Protein AF-A0A8D2NYG6-F1 (afdb_monomer)

Secondary structure (DSSP, 8-state):
-B-HHHHHHHHHHHSHHHHHHHGGGS-GGGHHHHHHHHHHHT-HHHHHHHHHT--SSEEEHHHHHS--SSB----TT--BHHHHHHHHHHHHHHHHS---GGG----EEE-TT----SS--STT--B--HHHHHHHHHHHHHHHHHHHHTT-S-GGGGG--EEEEEEEEE-HHHHHHHHHHHHTGGG-SEEEEEEEEEE---SSS----HHHHHHHHHH---TT--EEEPPTTS-BGGG--HHHHHHHHHHHHHHHT-TT--EEE-TT-B-TT-HHHHHTT--SPPSEEE-TTS---HHHHHHHHHSGGGGG-SEEE-TTS-HHHH-HHHHHHHHHHHTTT--EEE-TTS---GGGHHHHHHHHTT-TT--EEE-TT----HHHHHHHHHHHTT-TT--EEE-PPPGGGSPTTPPSSPPHHHHT-S-HHHHHHHHHHHHHHHHHTT-TT-EEE--SSSS--SS------------------

Sequence (481 aa):
MKSLRFISAEAFVSNAEFARKSLGAVAHDLFPLLFKASYLLEQGEVIHDLVENWPLFDFNMGKLLGATLDYQEDLSHRTCSVCLESCLTGLRDYVLNQSPPYMKKLRVVDLTGIKDVEVQFCKCKKTMGRWARTQLLSKLCSELLVYLQQAQCNPGTFEISINVLIDLFVTERNYDLVVKALLKKCSCPLKICCVAFRSDNLIHNVHLEMEHLEMLFNNIHFPVLMSLTLPARTFNVRRFTATDEQMLAHIGEKMGEMTQLTELNMSFSILTGRIQKLLSPLKTPLKILDVSNCSLNHTDMAFLANSFHANHLEALDLSGHNLPELYPSTFFKLLSHCSSVLRSLTLEDCNIQDTHVNMLILGLSPCQKLQEFKFIGNPLSSQALKHLFTFLCELPMLKNVEFPVPRDCYPIGITYPIDDTSLCRYDHQKYERVAEELNLILLQANREDVKASTPLFGIMEAVAQPPYPCASFFCRGKCDN

pLDDT: mean 87.89, std 16.23, range [22.28, 98.5]

Organism: NCBI:txid1220523

Structure (mmCIF, N/CA/C/O backbone):
data_AF-A0A8D2NYG6-F1
#
_entry.id   AF-A0A8D2NYG6-F1
#
loop_
_atom_site.group_PDB
_atom_site.id
_atom_site.type_symbol
_atom_site.label_atom_id
_atom_site.label_alt_id
_atom_site.label_comp_id
_atom_site.label_asym_id
_atom_site.label_entity_id
_atom_site.label_seq_id
_atom_site.pdbx_PDB_ins_code
_atom_site.Cartn_x
_atom_site.Cartn_y
_atom_site.Cartn_z
_atom_site.occupancy
_atom_site.B_iso_or_equiv
_atom_site.auth_seq_id
_atom_site.auth_comp_id
_atom_site.auth_asym_id
_atom_site.auth_atom_id
_atom_site.pdbx_PDB_model_num
ATOM 1 N N . MET A 1 1 ? -29.938 -2.501 -2.616 1.00 80.62 1 MET A N 1
ATOM 2 C CA . MET A 1 1 ? -31.242 -2.395 -1.919 1.00 80.62 1 MET A CA 1
ATOM 3 C C . MET A 1 1 ? -30.992 -2.411 -0.420 1.00 80.62 1 MET A C 1
ATOM 5 O O . MET A 1 1 ? -30.075 -3.106 -0.001 1.00 80.62 1 MET A O 1
ATOM 9 N N . LYS A 1 2 ? -31.741 -1.621 0.356 1.00 92.12 2 LYS A N 1
ATOM 10 C CA . LYS A 1 2 ? -31.680 -1.613 1.827 1.00 92.12 2 LYS A CA 1
ATOM 11 C C . LYS A 1 2 ? -32.664 -2.645 2.373 1.00 92.12 2 LYS A C 1
ATOM 13 O O . LYS A 1 2 ? -33.786 -2.714 1.873 1.00 92.12 2 LYS A O 1
ATOM 18 N N . SER A 1 3 ? -32.265 -3.434 3.367 1.00 94.75 3 SER A N 1
ATOM 19 C CA . SER A 1 3 ? -33.210 -4.301 4.076 1.00 94.75 3 SER A CA 1
ATOM 20 C C . SER A 1 3 ? -34.153 -3.470 4.954 1.00 94.75 3 SER A C 1
ATOM 22 O O . SER A 1 3 ? -33.842 -2.335 5.323 1.00 94.75 3 SER A O 1
ATOM 24 N N . LEU A 1 4 ? -35.292 -4.050 5.348 1.00 94.25 4 LEU A N 1
ATOM 25 C CA . LEU A 1 4 ? -36.187 -3.412 6.318 1.00 94.25 4 LEU A CA 1
ATOM 26 C C . LEU A 1 4 ? -35.463 -3.135 7.645 1.00 94.25 4 LEU A C 1
ATOM 28 O O . LEU A 1 4 ? -35.641 -2.066 8.218 1.00 94.25 4 LEU A O 1
ATOM 32 N N . ARG A 1 5 ? -34.588 -4.054 8.085 1.00 94.62 5 ARG A N 1
ATOM 33 C CA . ARG A 1 5 ? -33.758 -3.872 9.287 1.00 94.62 5 ARG A CA 1
ATOM 34 C C . ARG A 1 5 ? -32.895 -2.616 9.172 1.00 94.62 5 ARG A C 1
ATOM 36 O O . ARG A 1 5 ? -32.862 -1.824 10.109 1.00 94.62 5 ARG A O 1
ATOM 43 N N . PHE A 1 6 ? -32.233 -2.409 8.030 1.00 95.88 6 PHE A N 1
ATOM 44 C CA . PHE A 1 6 ? -31.396 -1.227 7.817 1.00 95.88 6 PHE A CA 1
ATOM 45 C C . PHE A 1 6 ? -32.213 0.065 7.795 1.00 95.88 6 PHE A C 1
ATOM 47 O O . PHE A 1 6 ? -31.827 1.039 8.430 1.00 95.88 6 PHE A O 1
ATOM 54 N N . ILE A 1 7 ? -33.370 0.066 7.128 1.00 95.81 7 ILE A N 1
ATOM 55 C CA . ILE A 1 7 ? -34.260 1.236 7.083 1.00 95.81 7 ILE A CA 1
ATOM 56 C C . ILE A 1 7 ? -34.750 1.594 8.494 1.00 95.81 7 ILE A C 1
ATOM 58 O O . ILE A 1 7 ? -34.766 2.766 8.863 1.00 95.81 7 ILE A O 1
ATOM 62 N N . SER A 1 8 ? -35.104 0.596 9.310 1.00 95.31 8 SER A N 1
ATOM 63 C CA . SER A 1 8 ? -35.474 0.813 10.712 1.00 95.31 8 SER A CA 1
ATOM 64 C C . SER A 1 8 ? -34.312 1.358 11.543 1.00 95.31 8 SER A C 1
ATOM 66 O O . SER A 1 8 ? -34.525 2.258 12.351 1.00 95.31 8 SER A O 1
ATOM 68 N N . ALA A 1 9 ? -33.090 0.861 11.330 1.00 96.25 9 ALA A N 1
ATOM 69 C CA . ALA A 1 9 ? -31.889 1.383 11.980 1.00 96.25 9 ALA A CA 1
ATOM 70 C C . ALA A 1 9 ? -31.619 2.847 11.593 1.00 96.25 9 ALA A C 1
ATOM 72 O O . ALA A 1 9 ? -31.389 3.672 12.471 1.00 96.25 9 ALA A O 1
ATOM 73 N N . GLU A 1 10 ? -31.714 3.197 10.308 1.00 96.19 10 GLU A N 1
ATOM 74 C CA . GLU A 1 10 ? -31.583 4.582 9.836 1.00 96.19 10 GLU A CA 1
ATOM 75 C C . GLU A 1 10 ? -32.651 5.498 10.436 1.00 96.19 10 GLU A C 1
ATOM 77 O O . GLU A 1 10 ? -32.338 6.599 10.883 1.00 96.19 10 GLU A O 1
ATOM 82 N N . ALA A 1 11 ? -33.906 5.048 10.486 1.00 95.94 11 ALA A N 1
ATOM 83 C CA . ALA A 1 11 ? -34.980 5.810 11.113 1.00 95.94 11 ALA A CA 1
ATOM 84 C C . ALA A 1 11 ? -34.715 6.017 12.612 1.00 95.94 11 ALA A C 1
ATOM 86 O O . ALA A 1 11 ? -34.856 7.136 13.104 1.00 95.94 11 ALA A O 1
ATOM 87 N N . PHE A 1 12 ? -34.268 4.975 13.318 1.00 95.62 12 PHE A N 1
ATOM 88 C CA . PHE A 1 12 ? -33.914 5.048 14.735 1.00 95.62 12 PHE A CA 1
ATOM 89 C C . PHE A 1 12 ? -32.803 6.073 14.990 1.00 95.62 12 PHE A C 1
ATOM 91 O O . PHE A 1 12 ? -32.964 6.949 15.835 1.00 95.62 12 PHE A O 1
ATOM 98 N N . VAL A 1 13 ? -31.705 6.012 14.229 1.00 96.31 13 VAL A N 1
ATOM 99 C CA . VAL A 1 13 ? -30.541 6.890 14.439 1.00 96.31 13 VAL A CA 1
ATOM 100 C C . VAL A 1 13 ? -30.734 8.302 13.879 1.00 96.31 13 VAL A C 1
ATOM 102 O O . VAL A 1 13 ? -29.980 9.203 14.231 1.00 96.31 13 VAL A O 1
ATOM 105 N N . SER A 1 14 ? -31.750 8.534 13.038 1.00 94.50 14 SER A N 1
ATOM 106 C CA . SER A 1 14 ? -32.041 9.863 12.477 1.00 94.50 14 SER A CA 1
ATOM 107 C C . SER A 1 14 ? -32.398 10.911 13.539 1.00 94.50 14 SER A C 1
ATOM 109 O O . SER A 1 14 ? -32.170 12.101 13.323 1.00 94.50 14 SER A O 1
ATOM 111 N N . ASN A 1 15 ? -32.908 10.471 14.694 1.00 93.81 15 ASN A N 1
ATOM 112 C CA . ASN A 1 15 ? -33.138 11.300 15.871 1.00 93.81 15 ASN A CA 1
ATOM 113 C C . ASN A 1 15 ? -32.118 10.927 16.957 1.00 93.81 15 ASN A C 1
ATOM 115 O O . ASN A 1 15 ? -32.339 9.996 17.732 1.00 93.81 15 ASN A O 1
ATOM 119 N N . ALA A 1 16 ? -31.006 11.665 17.008 1.00 92.00 16 ALA A N 1
ATOM 120 C CA . ALA A 1 16 ? -29.908 11.395 17.932 1.00 92.00 16 ALA A CA 1
ATOM 121 C C . ALA A 1 16 ? -30.356 11.382 19.401 1.00 92.00 16 ALA A C 1
ATOM 123 O O . ALA A 1 16 ? -29.988 10.479 20.145 1.00 92.00 16 ALA A O 1
ATOM 124 N N . GLU A 1 17 ? -31.196 12.332 19.819 1.00 93.88 17 GLU A N 1
ATOM 125 C CA . GLU A 1 17 ? -31.658 12.422 21.207 1.00 93.88 17 GLU A CA 1
ATOM 126 C C . GLU A 1 17 ? -32.470 11.183 21.614 1.00 93.88 17 GLU A C 1
ATOM 128 O O . GLU A 1 17 ? -32.244 10.599 22.678 1.00 93.88 17 GLU A O 1
ATOM 133 N N . PHE A 1 18 ? -33.393 10.753 20.749 1.00 93.56 18 PHE A N 1
ATOM 134 C CA . PHE A 1 18 ? -34.190 9.550 20.975 1.00 93.56 18 PHE A CA 1
ATOM 135 C C . PHE A 1 18 ? -33.326 8.286 20.976 1.00 93.56 18 PHE A C 1
ATOM 137 O O . PHE A 1 18 ? -33.473 7.442 21.867 1.00 93.56 18 PHE A O 1
ATOM 144 N N . ALA A 1 19 ? -32.419 8.167 20.001 1.00 93.12 19 ALA A N 1
ATOM 145 C CA . ALA A 1 19 ? -31.532 7.022 19.870 1.00 93.12 19 ALA A CA 1
ATOM 146 C C . ALA A 1 19 ? -30.701 6.840 21.142 1.00 93.12 19 ALA A C 1
ATOM 148 O O . ALA A 1 19 ? -30.768 5.781 21.762 1.00 93.12 19 ALA A O 1
ATOM 149 N N . ARG A 1 20 ? -30.012 7.899 21.586 1.00 94.50 20 ARG A N 1
ATOM 150 C CA . ARG A 1 20 ? -29.139 7.896 22.771 1.00 94.50 20 ARG A CA 1
ATOM 151 C C . ARG A 1 20 ? -29.881 7.504 24.048 1.00 94.50 20 ARG A C 1
ATOM 153 O O . ARG A 1 20 ? -29.407 6.651 24.791 1.00 94.50 20 ARG A O 1
ATOM 160 N N . LYS A 1 21 ? -31.089 8.041 24.266 1.00 92.75 21 LYS A N 1
ATOM 161 C CA . LYS A 1 21 ? -31.946 7.674 25.413 1.00 92.75 21 LYS A CA 1
ATOM 162 C C . LYS A 1 21 ? -32.388 6.208 25.392 1.00 92.75 21 LYS A C 1
ATOM 164 O O . LYS A 1 21 ? -32.640 5.632 26.446 1.00 92.75 21 LYS A O 1
ATOM 169 N N . SER A 1 22 ? -32.491 5.616 24.205 1.00 92.62 22 SER A N 1
ATOM 170 C CA . SER A 1 22 ? -33.029 4.268 24.011 1.00 92.62 22 SER A CA 1
ATOM 171 C C . SER A 1 22 ? -31.949 3.190 23.870 1.00 92.62 22 SER A C 1
ATOM 173 O O . SER A 1 22 ? -32.288 2.009 23.906 1.00 92.62 22 SER A O 1
ATOM 175 N N . LEU A 1 23 ? -30.664 3.557 23.740 1.00 89.56 23 LEU A N 1
ATOM 176 C CA . LEU A 1 23 ? -29.556 2.619 23.494 1.00 89.56 23 LEU A CA 1
ATOM 177 C C . LEU A 1 23 ? -29.480 1.484 24.524 1.00 89.56 23 LEU A C 1
ATOM 179 O O . LEU A 1 23 ? -29.248 0.340 24.147 1.00 89.56 23 LEU A O 1
ATOM 183 N N . GLY A 1 24 ? -29.746 1.770 25.802 1.00 86.12 24 GLY A N 1
ATOM 184 C CA . GLY A 1 24 ? -29.715 0.762 26.870 1.00 86.12 24 GLY A CA 1
ATOM 185 C C . GLY A 1 24 ? -30.771 -0.346 26.742 1.00 86.12 24 GLY A C 1
ATOM 186 O O . GLY A 1 24 ? -30.637 -1.386 27.380 1.00 86.12 24 GLY A O 1
ATOM 187 N N . ALA A 1 25 ? -31.807 -0.149 25.921 1.00 89.38 25 ALA A N 1
ATOM 188 C CA . ALA A 1 25 ? -32.851 -1.140 25.654 1.00 89.38 25 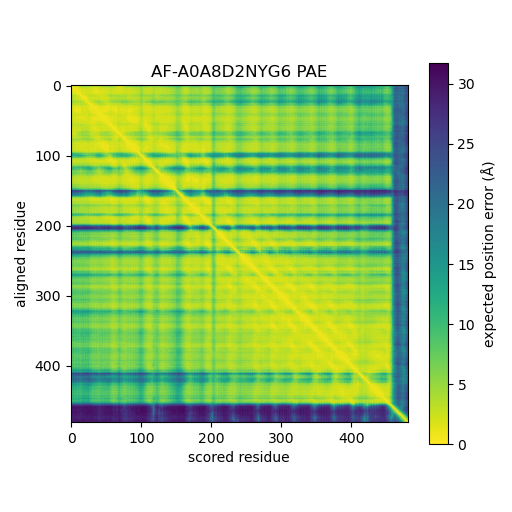ALA A CA 1
ATOM 189 C C . ALA A 1 25 ? -32.634 -1.907 24.334 1.00 89.38 25 ALA A C 1
ATOM 191 O O . ALA A 1 25 ? -33.421 -2.793 23.996 1.00 89.38 25 ALA A O 1
ATOM 192 N N . VAL A 1 26 ? -31.595 -1.564 23.566 1.00 91.62 26 VAL A N 1
ATOM 193 C CA . VAL A 1 26 ? -31.314 -2.173 22.264 1.00 91.62 26 VAL A CA 1
ATOM 194 C C . VAL A 1 26 ? -30.578 -3.501 22.442 1.00 91.62 26 VAL A C 1
ATOM 196 O O . VAL A 1 26 ? -29.627 -3.614 23.213 1.00 91.62 26 VAL A O 1
ATOM 199 N N . ALA A 1 27 ? -30.989 -4.516 21.681 1.00 91.88 27 ALA A N 1
ATOM 200 C CA . ALA A 1 27 ? -30.309 -5.804 21.659 1.00 91.88 27 ALA A CA 1
ATOM 201 C C . ALA A 1 27 ? -28.869 -5.679 21.120 1.00 91.88 27 ALA A C 1
ATOM 203 O O . ALA A 1 27 ? -28.601 -4.971 20.148 1.00 91.88 27 ALA A O 1
ATOM 204 N N . HIS A 1 28 ? -27.927 -6.389 21.746 1.00 91.44 28 HIS A N 1
ATOM 205 C CA . HIS A 1 28 ? -26.495 -6.268 21.447 1.00 91.44 28 HIS A CA 1
ATOM 206 C C . HIS A 1 28 ? -26.130 -6.591 19.987 1.00 91.44 28 HIS A C 1
ATOM 208 O O . HIS A 1 28 ? -25.165 -6.044 19.458 1.00 91.44 28 HIS A O 1
ATOM 214 N N . ASP A 1 29 ? -26.893 -7.459 19.322 1.00 90.62 29 ASP A N 1
ATOM 215 C CA . ASP A 1 29 ? -26.699 -7.842 17.920 1.00 90.62 29 ASP A CA 1
ATOM 216 C C . ASP A 1 29 ? -27.074 -6.727 16.927 1.00 90.62 29 ASP A C 1
ATOM 218 O O . ASP A 1 29 ? -26.698 -6.787 15.756 1.00 90.62 29 ASP A O 1
ATOM 222 N N . LEU A 1 30 ? -27.774 -5.683 17.385 1.00 94.81 30 LEU A N 1
ATOM 223 C CA . LEU A 1 30 ? -28.132 -4.524 16.570 1.00 94.81 30 LEU A CA 1
ATOM 224 C C . LEU A 1 30 ? -27.065 -3.423 16.582 1.00 94.81 30 LEU A C 1
ATOM 226 O O . LEU A 1 30 ? -27.097 -2.565 15.703 1.00 94.81 30 LEU A O 1
ATOM 230 N N . PHE A 1 31 ? -26.095 -3.450 17.503 1.00 96.25 31 PHE A N 1
ATOM 231 C CA . PHE A 1 31 ? -25.032 -2.436 17.579 1.00 96.25 31 PHE A CA 1
ATOM 232 C C . PHE A 1 31 ? -24.249 -2.280 16.262 1.00 96.25 31 PHE A C 1
ATOM 234 O O . PHE A 1 31 ? -24.108 -1.145 15.806 1.00 96.25 31 PHE A O 1
ATOM 241 N N . PRO A 1 32 ? -23.812 -3.361 15.580 1.00 96.38 32 PRO A N 1
ATOM 242 C CA . PRO A 1 32 ? -23.180 -3.256 14.263 1.00 96.38 32 PRO A CA 1
ATOM 243 C C . PRO A 1 32 ? -24.043 -2.557 13.206 1.00 96.38 32 PRO A C 1
ATOM 245 O O . PRO A 1 32 ? -23.554 -1.725 12.440 1.00 96.38 32 PRO A O 1
ATOM 248 N N . LEU A 1 33 ? -25.341 -2.874 13.183 1.00 96.25 33 LEU A N 1
ATOM 249 C CA . LEU A 1 33 ? -26.297 -2.312 12.233 1.00 96.25 33 LEU A CA 1
ATOM 250 C C . LEU A 1 33 ? -26.538 -0.821 12.505 1.00 96.25 33 LEU A C 1
ATOM 252 O O . LEU A 1 33 ? -26.490 -0.010 11.579 1.00 96.25 33 LEU A O 1
ATOM 256 N N . LEU A 1 34 ? -26.747 -0.461 13.777 1.00 97.19 34 LEU A N 1
ATOM 257 C CA . LEU A 1 34 ? -26.902 0.924 14.214 1.00 97.19 34 LEU A CA 1
ATOM 258 C C . LEU A 1 34 ? -25.632 1.734 13.966 1.00 97.19 34 LEU A C 1
ATOM 260 O O . LEU A 1 34 ? -25.728 2.868 13.514 1.00 97.19 34 LEU A O 1
ATOM 264 N N . PHE A 1 35 ? -24.449 1.155 14.186 1.00 97.69 35 PHE A N 1
ATOM 265 C CA . PHE A 1 35 ? -23.182 1.821 13.902 1.00 97.69 35 PHE A CA 1
ATOM 266 C C . PHE A 1 35 ? -23.078 2.194 12.423 1.00 97.69 35 PHE A C 1
ATOM 268 O O . PHE A 1 35 ? -22.829 3.356 12.104 1.00 97.69 35 PHE A O 1
ATOM 275 N N . LYS A 1 36 ? -23.337 1.244 11.510 1.00 96.69 36 LYS A N 1
ATOM 276 C CA . LYS A 1 36 ? -23.293 1.510 10.063 1.00 96.69 36 LYS A CA 1
ATOM 277 C C . LYS A 1 36 ? -24.313 2.577 9.646 1.00 96.69 36 LYS A C 1
ATOM 279 O O . LYS A 1 36 ? -23.978 3.465 8.864 1.00 96.69 36 LYS A O 1
ATOM 284 N N . ALA A 1 37 ? -25.534 2.520 10.181 1.00 96.94 37 ALA A N 1
ATOM 285 C CA . ALA A 1 37 ? -26.578 3.507 9.900 1.00 96.94 37 ALA A CA 1
ATOM 286 C C . ALA A 1 37 ? -26.215 4.908 10.434 1.00 96.94 37 ALA A C 1
ATOM 288 O O . ALA A 1 37 ? -26.316 5.893 9.703 1.00 96.94 37 ALA A O 1
ATOM 289 N N . SER A 1 38 ? -25.709 5.004 11.667 1.00 97.00 38 SER A N 1
ATOM 290 C CA . SER A 1 38 ? -25.213 6.258 12.249 1.00 97.00 38 SER A CA 1
ATOM 291 C C . SER A 1 38 ? -24.037 6.828 11.459 1.00 97.00 38 SER A C 1
ATOM 293 O O . SER A 1 38 ? -23.977 8.036 11.247 1.00 97.00 38 SER A O 1
ATOM 295 N N . TYR A 1 39 ? -23.134 5.973 10.968 1.00 96.06 39 TYR A N 1
ATOM 296 C CA . TYR A 1 39 ? -22.013 6.377 10.120 1.00 96.06 39 TYR A CA 1
ATOM 297 C C . TYR A 1 39 ? -22.482 6.968 8.789 1.00 96.06 39 TYR A C 1
ATOM 299 O O . TYR A 1 39 ? -21.986 8.010 8.364 1.00 96.06 39 TYR A O 1
ATOM 307 N N . LEU A 1 40 ? -23.468 6.329 8.153 1.00 94.44 40 LEU A N 1
ATOM 308 C CA . LEU A 1 40 ? -24.077 6.794 6.907 1.00 94.44 40 LEU A CA 1
ATOM 309 C C . LEU A 1 40 ? -24.768 8.158 7.065 1.00 94.44 40 LEU A C 1
ATOM 311 O O . LEU A 1 40 ? -24.722 8.976 6.145 1.00 94.44 40 LEU A O 1
ATOM 315 N N . LEU A 1 41 ? -25.402 8.398 8.216 1.00 94.62 41 LEU A N 1
ATOM 316 C CA . LEU A 1 41 ? -26.110 9.643 8.525 1.00 94.62 41 LEU A CA 1
ATOM 317 C C . LEU A 1 41 ? -25.245 10.703 9.224 1.00 94.62 41 LEU A C 1
ATOM 319 O O . LEU A 1 41 ? -25.750 11.792 9.487 1.00 94.62 41 LEU A O 1
ATOM 323 N N . GLU A 1 42 ? -23.973 10.405 9.496 1.00 94.44 42 GLU A N 1
ATOM 324 C CA . GLU A 1 42 ? -23.023 11.278 10.204 1.00 94.44 42 GLU A CA 1
ATOM 325 C C . GLU A 1 42 ? -23.468 11.665 11.625 1.00 94.44 42 GLU A C 1
ATOM 327 O O . GLU A 1 42 ? -23.211 12.766 12.110 1.00 94.44 42 GLU A O 1
ATOM 332 N N . GLN A 1 43 ? -24.119 10.730 12.318 1.00 96.00 43 GLN A N 1
ATOM 333 C CA . GLN A 1 43 ? -24.619 10.908 13.682 1.00 96.00 43 GLN A CA 1
ATOM 334 C C . GLN A 1 43 ? -23.506 10.673 14.712 1.00 96.00 43 GLN A C 1
ATOM 336 O O . GLN A 1 43 ? -23.487 9.652 15.399 1.00 96.00 43 GLN A O 1
ATOM 341 N N . GLY A 1 44 ? -22.563 11.617 14.804 1.00 96.00 44 GLY A N 1
ATOM 342 C CA . GLY A 1 44 ? -21.375 11.520 15.665 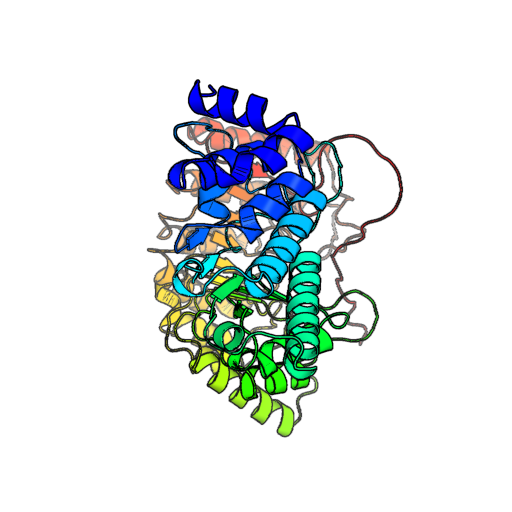1.00 96.00 44 GLY A CA 1
ATOM 343 C C . GLY A 1 44 ? -21.685 11.186 17.128 1.00 96.00 44 GLY A C 1
ATOM 344 O O . GLY A 1 44 ? -21.085 10.274 17.685 1.00 96.00 44 GLY A O 1
ATOM 345 N N . GLU A 1 45 ? -22.676 11.839 17.739 1.00 97.06 45 GLU A N 1
ATOM 346 C CA . GLU A 1 45 ? -23.054 11.553 19.134 1.00 97.06 45 GLU A CA 1
ATOM 347 C C . GLU A 1 45 ? -23.582 10.124 19.328 1.00 97.06 45 GLU A C 1
ATOM 349 O O . GLU A 1 45 ? -23.262 9.467 20.311 1.00 97.06 45 GLU A O 1
ATOM 354 N N . VAL A 1 46 ? -24.361 9.608 18.372 1.00 97.62 46 VAL A N 1
ATOM 355 C CA . VAL A 1 46 ? -24.865 8.228 18.439 1.00 97.62 46 VAL A CA 1
ATOM 356 C C . VAL A 1 46 ? -23.718 7.236 18.239 1.00 97.62 46 VAL A C 1
ATOM 358 O O . VAL A 1 46 ? -23.673 6.213 18.912 1.00 97.62 46 VAL A O 1
ATOM 361 N N . ILE A 1 47 ? -22.772 7.534 17.339 1.00 98.06 47 ILE A N 1
ATOM 362 C CA . ILE A 1 47 ? -21.556 6.727 17.143 1.00 98.06 47 ILE A CA 1
ATOM 363 C C . ILE A 1 47 ? -20.744 6.665 18.432 1.00 98.06 47 ILE A C 1
ATOM 365 O O . ILE A 1 47 ? -20.338 5.577 18.831 1.00 98.06 47 ILE A O 1
ATOM 369 N N . HIS A 1 48 ? -20.527 7.812 19.072 1.00 98.06 48 HIS A N 1
ATOM 370 C CA . HIS A 1 48 ? -19.820 7.901 20.341 1.00 98.06 48 HIS A CA 1
ATOM 371 C C . HIS A 1 48 ? -20.446 6.970 21.386 1.00 98.06 48 HIS A C 1
ATOM 373 O O . HIS A 1 48 ? -19.776 6.062 21.875 1.00 98.06 48 HIS A O 1
ATOM 379 N N . ASP A 1 49 ? -21.746 7.124 21.643 1.00 96.88 49 ASP A N 1
ATOM 380 C CA . ASP A 1 49 ? -22.445 6.372 22.688 1.00 96.88 49 ASP A CA 1
ATOM 381 C C . ASP A 1 49 ? -22.541 4.869 22.361 1.00 96.88 49 ASP A C 1
ATOM 383 O O . ASP A 1 49 ? -22.473 4.026 23.259 1.00 96.88 49 ASP A O 1
ATOM 387 N N . LEU A 1 50 ? -22.655 4.506 21.075 1.00 97.19 50 LEU A N 1
ATOM 388 C CA . LEU A 1 50 ? -22.593 3.111 20.622 1.00 97.19 50 LEU A CA 1
ATOM 389 C C . LEU A 1 50 ? -21.236 2.475 20.932 1.00 97.19 50 LEU A C 1
ATOM 391 O O . LEU A 1 50 ? -21.185 1.329 21.378 1.00 97.19 50 LEU A O 1
ATOM 395 N N . VAL A 1 51 ? -20.142 3.194 20.674 1.00 97.06 51 VAL A N 1
ATOM 396 C CA . VAL A 1 51 ? -18.783 2.695 20.910 1.00 97.06 51 VAL A CA 1
ATOM 397 C C . VAL A 1 51 ? -18.467 2.656 22.404 1.00 97.06 51 VAL A C 1
ATOM 399 O O . VAL A 1 51 ? -17.912 1.665 22.877 1.00 97.06 51 VAL A O 1
ATOM 402 N N . GLU A 1 52 ? -18.883 3.670 23.163 1.00 95.69 52 GLU A N 1
ATOM 403 C CA . GLU A 1 52 ? -18.756 3.706 24.624 1.00 95.69 52 GLU A CA 1
ATOM 404 C C . GLU A 1 52 ? -19.446 2.501 25.290 1.00 95.69 52 GLU A C 1
ATOM 406 O O . GLU A 1 52 ? -18.954 1.966 26.285 1.00 95.69 52 GLU A O 1
ATOM 411 N N . ASN A 1 53 ? -20.560 2.033 24.722 1.00 94.06 53 ASN A N 1
ATOM 412 C CA . ASN A 1 53 ? -21.353 0.921 25.251 1.00 94.06 53 ASN A CA 1
ATOM 413 C C . ASN A 1 53 ? -21.198 -0.374 24.440 1.00 94.06 53 ASN A C 1
ATOM 415 O O . ASN A 1 53 ? -22.076 -1.236 24.484 1.00 94.06 53 ASN A O 1
ATOM 419 N N . TRP A 1 54 ? -20.102 -0.525 23.687 1.00 95.44 54 TRP A N 1
ATOM 420 C CA . TRP A 1 54 ? -19.958 -1.631 22.743 1.00 95.44 54 TRP A CA 1
ATOM 421 C C . TRP A 1 54 ? -20.030 -3.012 23.429 1.00 95.44 54 TRP A C 1
ATOM 423 O O . TRP A 1 54 ? -19.169 -3.342 24.249 1.00 95.44 54 TRP A O 1
ATOM 433 N N . PRO A 1 55 ? -21.009 -3.870 23.084 1.00 93.25 55 PRO A N 1
ATOM 434 C CA . PRO A 1 55 ? -21.271 -5.091 23.845 1.00 93.25 55 PRO A CA 1
ATOM 435 C C . PRO A 1 55 ? -20.512 -6.321 23.327 1.00 93.25 55 PRO A C 1
ATOM 437 O O . PRO A 1 55 ? -20.571 -7.390 23.947 1.00 93.25 55 PRO A O 1
ATOM 440 N N . LEU A 1 56 ? -19.845 -6.213 22.173 1.00 94.62 56 LEU A N 1
ATOM 441 C CA . LEU A 1 56 ? -19.207 -7.337 21.485 1.00 94.62 56 LEU A CA 1
ATOM 442 C C . LEU A 1 56 ? -17.705 -7.417 21.785 1.00 94.62 56 LEU A C 1
ATOM 444 O O . LEU A 1 56 ? -17.083 -6.465 22.253 1.00 94.62 56 LEU A O 1
ATOM 448 N N . PHE A 1 57 ? -17.123 -8.588 21.518 1.00 94.62 57 PHE A N 1
ATOM 449 C CA . PHE A 1 57 ? -15.702 -8.852 21.756 1.00 94.62 57 PHE A CA 1
ATOM 450 C C . PHE A 1 57 ? -14.788 -8.110 20.774 1.00 94.62 57 PHE A C 1
ATOM 452 O O . PHE A 1 57 ? -13.713 -7.639 21.159 1.00 94.62 57 PHE A O 1
ATOM 459 N N . ASP A 1 58 ? -15.213 -8.011 19.516 1.00 96.06 58 ASP A N 1
ATOM 460 C CA . ASP A 1 58 ? -14.507 -7.316 18.453 1.00 96.06 58 ASP A CA 1
ATOM 461 C C . ASP A 1 58 ? -15.293 -6.106 17.939 1.00 96.06 58 ASP A C 1
ATOM 463 O O . ASP A 1 58 ? -16.526 -6.078 17.899 1.00 96.06 58 ASP A O 1
ATOM 467 N N . PHE A 1 59 ? -14.541 -5.091 17.538 1.00 97.56 59 PHE A N 1
ATOM 468 C CA . PHE A 1 59 ? -15.011 -3.932 16.804 1.00 97.56 59 PHE A CA 1
ATOM 469 C C . PHE A 1 59 ? -14.153 -3.829 15.546 1.00 97.56 59 PHE A C 1
ATOM 471 O O . PHE A 1 59 ? -12.967 -3.532 15.637 1.00 97.56 59 PHE A O 1
ATOM 478 N N . ASN A 1 60 ? -14.707 -4.113 14.369 1.00 97.31 60 ASN A N 1
ATOM 479 C CA . ASN A 1 60 ? -13.935 -4.143 13.126 1.00 97.31 60 ASN A CA 1
ATOM 480 C C . ASN A 1 60 ? -14.531 -3.177 12.101 1.00 97.31 60 ASN A C 1
ATOM 482 O O . ASN A 1 60 ? -15.590 -3.449 11.539 1.00 97.31 60 ASN A O 1
ATOM 486 N N . MET A 1 61 ? -13.837 -2.069 11.831 1.00 96.38 61 MET A N 1
ATOM 487 C CA . MET A 1 61 ? -14.315 -1.026 10.918 1.00 96.38 61 MET A CA 1
ATOM 488 C C . MET A 1 61 ? -14.543 -1.544 9.499 1.00 96.38 61 MET A C 1
ATOM 490 O O . MET A 1 61 ? -15.521 -1.158 8.865 1.00 96.38 61 MET A O 1
ATOM 494 N N . GLY A 1 62 ? -13.693 -2.451 9.013 1.00 94.81 62 GLY A N 1
ATOM 495 C CA . GLY A 1 62 ? -13.858 -3.059 7.693 1.00 94.81 62 GLY A CA 1
ATOM 496 C C . GLY A 1 62 ? -15.148 -3.872 7.587 1.00 94.81 62 GLY A C 1
ATOM 497 O O . GLY A 1 62 ? -15.911 -3.694 6.642 1.00 94.81 62 GLY A O 1
ATOM 498 N N . LYS A 1 63 ? -15.445 -4.713 8.586 1.00 95.06 63 LYS A N 1
ATOM 499 C CA . LYS A 1 63 ? -16.691 -5.499 8.632 1.00 95.06 63 LYS A CA 1
ATOM 500 C C . LYS A 1 63 ? -17.928 -4.627 8.854 1.00 95.06 63 LYS A C 1
ATOM 502 O O . LYS A 1 63 ? -18.979 -4.915 8.292 1.00 95.06 63 LYS A O 1
ATOM 507 N N . LEU A 1 64 ? -17.811 -3.586 9.681 1.00 96.31 64 LEU A N 1
ATOM 508 C CA . LEU A 1 64 ? -18.916 -2.684 10.014 1.00 96.31 64 LEU A CA 1
ATOM 509 C C . LEU A 1 64 ? -19.303 -1.784 8.838 1.00 96.31 64 LEU A C 1
ATOM 511 O O . LEU A 1 64 ? -20.488 -1.558 8.603 1.00 96.31 64 LEU A O 1
ATOM 515 N N . LEU A 1 65 ? -18.318 -1.266 8.103 1.00 95.62 65 LEU A N 1
ATOM 516 C CA . LEU A 1 65 ? -18.549 -0.328 7.005 1.00 95.62 65 LEU A CA 1
ATOM 517 C C . LEU A 1 65 ? -18.652 -1.012 5.640 1.00 95.62 65 LEU A C 1
ATOM 519 O O . LEU A 1 65 ? -19.335 -0.479 4.768 1.00 95.62 65 LEU A O 1
ATOM 523 N N . GLY A 1 66 ? -18.048 -2.189 5.467 1.00 93.94 66 GLY A N 1
ATOM 524 C CA . GLY A 1 66 ? -18.084 -2.966 4.228 1.00 93.94 66 GLY A CA 1
ATOM 525 C C . GLY A 1 66 ? -19.487 -3.419 3.816 1.00 93.94 66 GLY A C 1
ATOM 526 O O . GLY A 1 66 ? -20.464 -3.235 4.544 1.00 93.94 66 GLY A O 1
ATOM 527 N N . ALA A 1 67 ? -19.611 -4.022 2.633 1.00 92.38 67 ALA A N 1
ATOM 528 C CA . ALA A 1 67 ? -20.889 -4.528 2.132 1.00 92.38 67 ALA A CA 1
ATOM 529 C C . ALA A 1 67 ? -21.485 -5.593 3.075 1.00 92.38 67 ALA A C 1
ATOM 531 O O . ALA A 1 67 ? -20.833 -6.580 3.412 1.00 92.38 67 ALA A O 1
ATOM 532 N N . THR A 1 68 ? -22.739 -5.400 3.492 1.00 90.75 68 THR A N 1
ATOM 533 C CA . THR A 1 68 ? -23.476 -6.335 4.355 1.00 90.75 68 THR A CA 1
ATOM 534 C C . THR A 1 68 ? -24.776 -6.779 3.693 1.00 90.75 68 THR A C 1
ATOM 536 O O . THR A 1 68 ? -25.270 -6.134 2.767 1.00 90.75 68 THR A O 1
ATOM 539 N N . LEU A 1 69 ? -25.374 -7.866 4.197 1.00 90.38 69 LEU A N 1
ATOM 540 C CA . LEU A 1 69 ? -26.695 -8.338 3.753 1.00 90.38 69 LEU A CA 1
ATOM 541 C C . LEU A 1 69 ? -27.769 -7.242 3.863 1.00 90.38 69 LEU A C 1
ATOM 543 O O . LEU A 1 69 ? -28.624 -7.127 2.988 1.00 90.38 69 LEU A O 1
ATOM 547 N N . ASP A 1 70 ? -27.690 -6.421 4.911 1.00 91.31 70 ASP A N 1
ATOM 548 C CA . ASP A 1 70 ? -28.634 -5.339 5.185 1.00 91.31 70 ASP A CA 1
ATOM 549 C C . ASP A 1 70 ? -28.390 -4.088 4.327 1.00 91.31 70 ASP A C 1
ATOM 551 O O . ASP A 1 70 ? -29.342 -3.393 3.953 1.00 91.31 70 ASP A O 1
ATOM 555 N N . TYR A 1 71 ? -27.125 -3.810 3.988 1.00 92.06 71 TYR A N 1
ATOM 556 C CA . TYR A 1 71 ? -26.742 -2.677 3.155 1.00 92.06 71 TYR A CA 1
ATOM 557 C C . TYR A 1 71 ? -25.473 -2.946 2.340 1.00 92.06 71 TYR A C 1
ATOM 559 O O . TYR A 1 71 ? -24.369 -3.025 2.883 1.00 92.06 71 TYR A O 1
ATOM 567 N N . GLN A 1 72 ? -25.645 -3.030 1.020 1.00 92.44 72 GLN A N 1
ATOM 568 C CA . GLN A 1 72 ? -24.602 -3.434 0.069 1.00 92.44 72 GLN A CA 1
ATOM 569 C C . GLN A 1 72 ? -23.555 -2.352 -0.227 1.00 92.44 72 GLN A C 1
ATOM 571 O O . GLN A 1 72 ? -22.490 -2.679 -0.737 1.00 92.44 72 GLN A O 1
ATOM 576 N N . GLU A 1 73 ? -23.827 -1.076 0.069 1.00 91.50 73 GLU A N 1
ATOM 577 C CA . GLU A 1 73 ? -22.818 -0.031 -0.132 1.00 91.50 73 GLU A CA 1
ATOM 578 C C . GLU A 1 73 ? -21.681 -0.209 0.885 1.00 91.50 73 GLU A C 1
ATOM 580 O O . GLU A 1 73 ? -21.921 -0.312 2.097 1.00 91.50 73 GLU A O 1
ATOM 585 N N . ASP A 1 74 ? -20.450 -0.259 0.378 1.00 91.81 74 ASP A N 1
ATOM 586 C CA . ASP A 1 74 ? -19.228 -0.218 1.176 1.00 91.81 74 ASP A CA 1
ATOM 587 C C . ASP A 1 74 ? -18.961 1.236 1.572 1.00 91.81 74 ASP A C 1
ATOM 589 O O . ASP A 1 74 ? -18.769 2.082 0.711 1.00 91.81 74 ASP A O 1
ATOM 593 N N . LEU A 1 75 ? -18.962 1.535 2.865 1.00 92.62 75 LEU A N 1
ATOM 594 C CA . LEU A 1 75 ? -18.696 2.864 3.411 1.00 92.62 75 LEU A CA 1
ATOM 595 C C . LEU A 1 75 ? -17.248 3.011 3.899 1.00 92.62 75 LEU A C 1
ATOM 597 O O . LEU A 1 75 ? -16.905 4.058 4.443 1.00 92.62 75 LEU A O 1
ATOM 601 N N . SER A 1 76 ? -16.387 2.001 3.730 1.00 91.62 76 SER A N 1
ATOM 602 C CA . SER A 1 76 ? -15.027 2.000 4.287 1.00 91.62 76 SER A CA 1
ATOM 603 C C . SER A 1 76 ? -14.116 3.068 3.676 1.00 91.62 76 SER A C 1
ATOM 605 O O . SER A 1 76 ? -13.110 3.440 4.278 1.00 91.62 76 SER A O 1
ATOM 607 N N . HIS A 1 77 ? -14.493 3.581 2.503 1.00 89.12 77 HIS A N 1
ATOM 608 C CA . HIS A 1 77 ? -13.842 4.693 1.820 1.00 89.12 77 HIS A CA 1
ATOM 609 C C . HIS A 1 77 ? -14.308 6.074 2.317 1.00 89.12 77 HIS A C 1
ATOM 611 O O . HIS A 1 77 ? -13.727 7.091 1.960 1.00 89.12 77 HIS A O 1
ATOM 617 N N . ARG A 1 78 ? -15.367 6.160 3.131 1.00 90.12 78 ARG A N 1
ATOM 618 C CA . ARG A 1 78 ? -15.856 7.438 3.662 1.00 90.12 78 ARG A CA 1
ATOM 619 C C . ARG A 1 78 ? -15.110 7.783 4.942 1.00 90.12 78 ARG A C 1
ATOM 621 O O . ARG A 1 78 ? -15.611 7.515 6.020 1.00 90.12 78 ARG A O 1
ATOM 628 N N . THR A 1 79 ? -13.946 8.413 4.864 1.00 90.44 79 THR A N 1
ATOM 629 C CA . THR A 1 79 ? -13.154 8.815 6.042 1.00 90.44 79 THR A CA 1
ATOM 630 C C . THR A 1 79 ? -13.692 10.082 6.717 1.00 90.44 79 THR A C 1
ATOM 632 O O . THR A 1 79 ? -12.969 11.060 6.906 1.00 90.44 79 THR A O 1
ATOM 635 N N . CYS A 1 80 ? -14.972 10.076 7.096 1.00 92.44 80 CYS A N 1
ATOM 636 C CA . CYS A 1 80 ? -15.657 11.211 7.712 1.00 92.44 80 CYS A CA 1
ATOM 637 C C . CYS A 1 80 ? -15.021 11.599 9.055 1.00 92.44 80 CYS A C 1
ATOM 639 O O . CYS A 1 80 ? -14.974 10.787 9.982 1.00 92.44 80 CYS A O 1
ATOM 641 N N . SER A 1 81 ? -14.591 12.858 9.181 1.00 92.94 81 SER A N 1
ATOM 642 C CA . SER A 1 81 ? -13.936 13.350 10.398 1.00 92.94 81 SER A CA 1
ATOM 643 C C . SER A 1 81 ? -14.823 13.264 11.633 1.00 92.94 81 SER A C 1
ATOM 645 O O . SER A 1 81 ? -14.345 12.829 12.671 1.00 92.94 81 SER A O 1
ATOM 647 N N . VAL A 1 82 ? -16.106 13.621 11.519 1.00 93.56 82 VAL A N 1
ATOM 648 C CA . VAL A 1 82 ? -17.044 13.590 12.654 1.00 93.56 82 VAL A CA 1
ATOM 649 C C . VAL A 1 82 ? -17.204 12.161 13.167 1.00 93.56 82 VAL A C 1
ATOM 651 O O . VAL A 1 82 ? -17.019 11.898 14.348 1.00 93.56 82 VAL A O 1
ATOM 654 N N . CYS A 1 83 ? -17.482 11.214 12.268 1.00 95.69 83 CYS A N 1
ATOM 655 C CA . CYS A 1 83 ? -17.704 9.821 12.644 1.00 95.69 83 CYS A CA 1
ATOM 656 C C . CYS A 1 83 ? -16.454 9.168 13.244 1.00 95.69 83 CYS A C 1
ATOM 658 O O . CYS A 1 83 ? -16.551 8.429 14.221 1.00 95.69 83 CYS A O 1
ATOM 660 N N . LEU A 1 84 ? -15.282 9.409 12.648 1.00 95.94 84 LEU A N 1
ATOM 661 C CA . LEU A 1 84 ? -14.026 8.810 13.100 1.00 95.94 84 LEU A CA 1
ATOM 662 C C . LEU A 1 84 ? -13.540 9.413 14.420 1.00 95.94 84 LEU A C 1
ATOM 664 O O . LEU A 1 84 ? -13.070 8.669 15.279 1.00 95.94 84 LEU A O 1
ATOM 668 N N . GLU A 1 85 ? -13.693 10.725 14.605 1.00 96.81 85 GLU A N 1
ATOM 669 C CA . GLU A 1 85 ? -13.396 11.389 15.873 1.00 96.81 85 GLU A CA 1
ATOM 670 C C . GLU A 1 85 ? -14.299 10.851 16.985 1.00 96.81 85 GLU A C 1
ATOM 672 O O . GLU A 1 85 ? -13.778 10.350 17.978 1.00 96.81 85 GLU A O 1
ATOM 677 N N . SER A 1 86 ? -15.622 10.835 16.774 1.00 97.81 86 SER A N 1
ATOM 678 C CA . SER A 1 86 ? -16.588 10.270 17.727 1.00 97.81 86 SER A CA 1
ATOM 679 C C . SER A 1 86 ? -16.334 8.795 18.039 1.00 97.81 86 SER A C 1
ATOM 681 O O . SER A 1 86 ? -16.521 8.361 19.171 1.00 97.81 86 SER A O 1
ATOM 683 N N . CYS A 1 87 ? -15.887 8.012 17.055 1.00 97.31 87 CYS A N 1
ATOM 684 C CA . CYS A 1 87 ? -15.517 6.617 17.269 1.00 97.31 87 CYS A CA 1
ATOM 685 C C . CYS A 1 87 ? -14.292 6.491 18.188 1.00 97.31 87 CYS A C 1
ATOM 687 O O . CYS A 1 87 ? -14.288 5.669 19.100 1.00 97.31 87 CYS A O 1
ATOM 689 N N . LEU A 1 88 ? -13.242 7.283 17.958 1.00 97.62 88 LEU A N 1
ATOM 690 C CA . LEU A 1 88 ? -12.016 7.218 18.754 1.00 97.62 88 LEU A CA 1
ATOM 691 C C . LEU A 1 88 ? -12.220 7.782 20.168 1.00 97.62 88 LEU A C 1
ATOM 693 O O . LEU A 1 88 ? -11.718 7.197 21.129 1.00 97.62 88 LEU A O 1
ATOM 697 N N . THR A 1 89 ? -12.987 8.864 20.324 1.00 97.62 89 THR A N 1
ATOM 698 C CA . THR A 1 89 ? -13.354 9.386 21.649 1.00 97.62 89 THR A CA 1
ATOM 699 C C . THR A 1 89 ? -14.292 8.434 22.390 1.00 97.62 89 THR A C 1
ATOM 701 O O . THR A 1 89 ? -14.062 8.177 23.567 1.00 97.62 89 THR A O 1
ATOM 704 N N . GLY A 1 90 ? -15.232 7.785 21.695 1.00 97.19 90 GLY A N 1
ATOM 705 C CA . GLY A 1 90 ? -16.074 6.736 22.278 1.00 97.19 90 GLY A CA 1
ATOM 706 C C . GLY A 1 90 ? -15.268 5.534 22.784 1.00 97.19 90 GLY A C 1
ATOM 707 O O . GLY A 1 90 ? -15.602 4.963 23.816 1.00 97.19 90 GLY A O 1
ATOM 708 N N . LEU A 1 91 ? -14.155 5.166 22.129 1.00 96.62 91 LEU A N 1
ATOM 709 C CA . LEU A 1 91 ? -13.245 4.120 22.631 1.00 96.62 91 LEU A CA 1
ATOM 710 C C . LEU A 1 91 ? -12.499 4.543 23.898 1.00 96.62 91 LEU A C 1
ATOM 712 O O . LEU A 1 91 ? -12.270 3.718 24.785 1.00 96.62 91 LEU A O 1
ATOM 716 N N . ARG A 1 92 ? -12.095 5.814 23.989 1.00 95.31 92 ARG A N 1
ATOM 717 C CA . ARG A 1 92 ? -11.528 6.372 25.222 1.00 95.31 92 ARG A CA 1
ATOM 718 C C . ARG A 1 92 ? -12.561 6.289 26.342 1.00 95.31 92 ARG A C 1
ATOM 720 O O . ARG A 1 92 ? -12.247 5.779 27.415 1.00 95.31 92 ARG A O 1
ATOM 727 N N . ASP A 1 93 ? -13.788 6.706 26.075 1.00 94.19 93 ASP A N 1
ATOM 728 C CA . ASP A 1 93 ? -14.831 6.768 27.092 1.00 94.19 93 ASP A CA 1
ATOM 729 C C . ASP A 1 93 ? -15.366 5.369 27.447 1.00 94.19 93 ASP A C 1
ATOM 731 O O . ASP A 1 93 ? -15.657 5.114 28.610 1.00 94.19 93 ASP A O 1
ATOM 735 N N . TYR A 1 94 ? -15.306 4.388 26.537 1.00 94.00 94 TYR A N 1
ATOM 736 C CA . TYR A 1 94 ? -15.497 2.964 26.852 1.00 94.00 94 TYR A CA 1
ATOM 737 C C . TYR A 1 94 ? -14.550 2.489 27.967 1.00 94.00 94 TYR A C 1
ATOM 739 O O . TYR A 1 94 ? -14.934 1.734 28.865 1.00 94.00 94 TYR A O 1
ATOM 747 N N . VAL A 1 95 ? -13.282 2.919 27.937 1.00 91.56 95 VAL A N 1
ATOM 748 C CA . VAL A 1 95 ? -12.307 2.583 28.986 1.00 91.56 95 VAL A CA 1
ATOM 749 C C . VAL A 1 95 ? -12.658 3.298 30.290 1.00 91.56 95 VAL A C 1
ATOM 751 O O . VAL A 1 95 ? -12.627 2.666 31.348 1.00 91.56 95 VAL A O 1
ATOM 754 N N . LEU A 1 96 ? -13.020 4.579 30.214 1.00 89.94 96 LEU A N 1
ATOM 755 C CA . LEU A 1 96 ? -13.250 5.443 31.375 1.00 89.94 96 LEU A CA 1
ATOM 756 C C . LEU A 1 96 ? -14.610 5.250 32.053 1.00 89.94 96 LEU A C 1
ATOM 758 O O . LEU A 1 96 ? -14.740 5.554 33.239 1.00 89.94 96 LEU A O 1
ATOM 762 N N . ASN A 1 97 ? -15.613 4.746 31.335 1.00 87.25 97 ASN A N 1
ATOM 763 C CA . ASN A 1 97 ? -16.960 4.627 31.871 1.00 87.25 97 ASN A CA 1
ATOM 764 C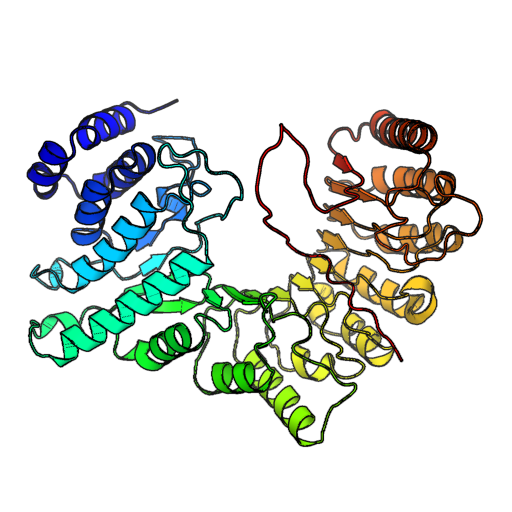 C . ASN A 1 97 ? -17.012 3.676 33.076 1.00 87.25 97 ASN A C 1
ATOM 766 O O . ASN A 1 97 ? -16.202 2.754 33.231 1.00 87.25 97 ASN A O 1
ATOM 770 N N . GLN A 1 98 ? -17.987 3.909 33.952 1.00 81.75 98 GLN A N 1
ATOM 771 C CA . GLN A 1 98 ? -18.099 3.224 35.243 1.00 81.75 98 GLN A CA 1
ATOM 772 C C . GLN A 1 98 ? -18.796 1.858 35.152 1.00 81.75 98 GLN A C 1
ATOM 774 O O . GLN A 1 98 ? -19.115 1.254 36.177 1.00 81.75 98 GLN A O 1
ATOM 779 N N . SER A 1 99 ? -19.025 1.356 33.937 1.00 81.81 99 SER A N 1
ATOM 780 C CA . SER A 1 99 ? -19.641 0.052 33.715 1.00 81.81 99 SER A CA 1
ATOM 781 C C . SER A 1 99 ? -18.806 -1.064 34.357 1.00 81.81 99 SER A C 1
ATOM 783 O O . SER A 1 99 ? -17.571 -1.034 34.276 1.00 81.81 99 SER A O 1
ATOM 785 N N . PRO A 1 100 ? -19.443 -2.076 34.978 1.00 74.38 100 PRO A N 1
ATOM 786 C CA . PRO A 1 100 ? -18.721 -3.170 35.614 1.00 74.38 100 PRO A CA 1
ATOM 787 C C . PRO A 1 100 ? -17.780 -3.896 34.633 1.00 74.38 100 PRO A C 1
ATOM 789 O O . PRO A 1 100 ? -18.167 -4.113 33.480 1.00 74.38 100 PRO A O 1
ATOM 792 N N . PRO A 1 101 ? -16.592 -4.367 35.066 1.00 70.00 101 PRO A N 1
ATOM 793 C CA . PRO A 1 101 ? -15.617 -5.010 34.176 1.00 70.00 101 PRO A CA 1
ATOM 794 C C . PRO A 1 101 ? -16.167 -6.200 33.374 1.00 70.00 101 PRO A C 1
ATOM 796 O O . PRO A 1 101 ? -15.782 -6.396 32.224 1.00 70.00 101 PRO A O 1
ATOM 799 N N . TYR A 1 102 ? -17.119 -6.964 33.930 1.00 73.06 102 TYR A N 1
ATOM 800 C CA . TYR A 1 102 ? -17.746 -8.102 33.241 1.00 73.06 102 TYR A CA 1
ATOM 801 C C . TYR A 1 102 ? -18.632 -7.696 32.048 1.00 73.06 102 TYR A C 1
ATOM 803 O O . TYR A 1 102 ? -18.892 -8.519 31.168 1.00 73.06 102 TYR A O 1
ATOM 811 N N . MET A 1 103 ? -19.096 -6.441 32.000 1.00 79.00 103 MET A N 1
ATOM 812 C CA . MET A 1 103 ? -19.799 -5.888 30.838 1.00 79.00 103 MET A CA 1
ATOM 813 C C . MET A 1 103 ? -18.832 -5.399 29.759 1.00 79.00 103 MET A C 1
ATOM 815 O O . MET A 1 103 ? -19.206 -5.346 28.589 1.00 79.00 103 MET A O 1
ATOM 819 N N . LYS A 1 104 ? -17.571 -5.121 30.115 1.00 85.81 104 LYS A N 1
ATOM 820 C CA . LYS A 1 104 ? -16.550 -4.653 29.176 1.00 85.81 104 LYS A CA 1
ATOM 821 C C . LYS A 1 104 ? -15.918 -5.817 28.411 1.00 85.81 104 LYS A C 1
ATOM 823 O O . LYS A 1 104 ? -14.815 -6.273 28.728 1.00 85.81 104 LYS A O 1
ATOM 828 N N . LYS A 1 105 ? -16.610 -6.288 27.373 1.00 90.94 105 LYS A N 1
ATOM 829 C CA . LYS A 1 105 ? -16.205 -7.446 26.555 1.00 90.94 105 LYS A CA 1
ATOM 830 C C . LYS A 1 105 ? -15.236 -7.127 25.419 1.00 90.94 105 LYS A C 1
ATOM 832 O O . LYS A 1 105 ? -14.527 -8.035 24.996 1.00 90.94 105 LYS A O 1
ATOM 837 N N . LEU A 1 106 ? -15.173 -5.879 24.955 1.00 95.56 106 LEU A N 1
ATOM 838 C CA . LEU A 1 106 ? -14.294 -5.467 23.860 1.00 95.56 106 LEU A CA 1
ATOM 839 C C . LEU A 1 106 ? -12.826 -5.772 24.188 1.00 95.56 106 LEU A C 1
ATOM 841 O O . LEU A 1 106 ? -12.325 -5.422 25.262 1.00 95.56 106 LEU A O 1
ATOM 845 N N . ARG A 1 107 ? -12.143 -6.448 23.263 1.00 95.81 107 ARG A N 1
ATOM 846 C CA . ARG A 1 107 ? -10.714 -6.791 23.359 1.00 95.81 107 ARG A CA 1
ATOM 847 C C . ARG A 1 107 ? -9.934 -6.465 22.096 1.00 95.81 107 ARG A C 1
ATOM 849 O O . ARG A 1 107 ? -8.721 -6.286 22.186 1.00 95.81 107 ARG A O 1
ATOM 856 N N . VAL A 1 108 ? -10.596 -6.380 20.944 1.00 97.62 108 VAL A N 1
ATOM 857 C CA . VAL A 1 108 ? -9.945 -6.069 19.668 1.00 97.62 108 VAL A CA 1
ATOM 858 C C . VAL A 1 108 ? -10.724 -4.984 18.942 1.00 97.62 108 VAL A C 1
ATOM 860 O O . VAL A 1 108 ? -11.914 -5.136 18.684 1.00 97.62 108 VAL A O 1
ATOM 863 N N . VAL A 1 109 ? -10.031 -3.908 18.593 1.00 98.25 109 VAL A N 1
ATOM 864 C CA . VAL A 1 109 ? -10.504 -2.852 17.701 1.00 98.25 109 VAL A CA 1
ATOM 865 C C . VAL A 1 109 ? -9.646 -2.915 16.447 1.00 98.25 109 VAL A C 1
ATOM 867 O O . VAL A 1 109 ? -8.430 -2.798 16.536 1.00 98.25 109 VAL A O 1
ATOM 870 N N . ASP A 1 110 ? -10.258 -3.097 15.287 1.00 97.94 110 ASP A N 1
ATOM 871 C CA . ASP A 1 110 ? -9.571 -3.147 14.003 1.00 97.94 110 ASP A CA 1
ATOM 872 C C . ASP A 1 110 ? -9.971 -1.957 13.135 1.00 97.94 110 ASP A C 1
ATOM 874 O O . ASP A 1 110 ? -11.112 -1.849 12.673 1.00 97.94 110 ASP A O 1
ATOM 878 N N . LEU A 1 111 ? -9.013 -1.051 12.944 1.00 97.19 111 LEU A N 1
ATOM 879 C CA . LEU A 1 111 ? -9.149 0.168 12.153 1.00 97.19 111 LEU A CA 1
ATOM 880 C C . LEU A 1 111 ? -8.494 0.043 10.768 1.00 97.19 111 LEU A C 1
ATOM 882 O O . LEU A 1 111 ? -8.559 0.995 9.992 1.00 97.19 111 LEU A O 1
ATOM 886 N N . THR A 1 112 ? -7.883 -1.101 10.439 1.00 95.38 112 THR A N 1
ATOM 887 C CA . THR A 1 112 ? -7.133 -1.295 9.180 1.00 95.38 112 THR A CA 1
ATOM 888 C C . THR A 1 112 ? -8.046 -1.385 7.951 1.00 95.38 112 THR A C 1
ATOM 890 O O . THR A 1 112 ? -7.629 -1.125 6.829 1.00 95.38 112 THR A O 1
ATOM 893 N N . GLY A 1 113 ? -9.340 -1.666 8.146 1.00 92.38 113 GLY A N 1
ATOM 894 C CA . GLY A 1 113 ? -10.329 -1.705 7.062 1.00 92.38 113 GLY A CA 1
ATOM 895 C C . GLY A 1 113 ? -10.715 -0.341 6.466 1.00 92.38 113 GLY A C 1
ATOM 896 O O . GLY A 1 113 ? -11.474 -0.302 5.495 1.00 92.38 113 GLY A O 1
ATOM 897 N N . ILE A 1 114 ? -10.242 0.771 7.040 1.00 92.69 114 ILE A N 1
ATOM 898 C CA . ILE A 1 114 ? -10.537 2.130 6.565 1.00 92.69 114 ILE A CA 1
ATOM 899 C C . ILE A 1 114 ? -9.658 2.450 5.351 1.00 92.69 114 ILE A C 1
ATOM 901 O O . ILE A 1 114 ? -8.432 2.438 5.446 1.00 92.69 114 ILE A O 1
ATOM 905 N N . LYS A 1 115 ? -10.282 2.802 4.225 1.00 89.44 115 LYS A N 1
ATOM 906 C CA . LYS A 1 115 ? -9.590 3.131 2.974 1.00 89.44 115 LYS A CA 1
ATOM 907 C C . LYS A 1 115 ? -9.559 4.645 2.797 1.00 89.44 115 LYS A C 1
ATOM 909 O O . LYS A 1 115 ? -10.599 5.270 2.616 1.00 89.44 115 LYS A O 1
ATOM 914 N N . ASP A 1 116 ? -8.375 5.242 2.876 1.00 86.31 116 ASP A N 1
ATOM 915 C CA . ASP A 1 116 ? -8.212 6.673 2.622 1.00 86.31 116 ASP A CA 1
ATOM 916 C C . ASP A 1 116 ? -8.487 6.987 1.145 1.00 86.31 116 ASP A C 1
ATOM 918 O O . ASP A 1 116 ? -7.941 6.335 0.256 1.00 86.31 116 ASP A O 1
ATOM 922 N N . VAL A 1 117 ? -9.324 7.994 0.894 1.00 77.94 117 VAL A N 1
ATOM 923 C CA . VAL A 1 117 ? -9.619 8.509 -0.450 1.00 77.94 117 VAL A CA 1
ATOM 924 C C . VAL A 1 117 ? -9.478 10.024 -0.478 1.00 77.94 117 VAL A C 1
ATOM 926 O O . VAL A 1 117 ? -9.749 10.708 0.516 1.00 77.94 117 VAL A O 1
ATOM 929 N N . GLU A 1 118 ? -9.080 10.547 -1.633 1.00 68.69 118 GLU A N 1
ATOM 930 C CA . GLU A 1 118 ? -8.879 11.983 -1.848 1.00 68.69 118 GLU A CA 1
ATOM 931 C C . GLU A 1 118 ? -10.198 12.761 -1.793 1.00 68.69 118 GLU A C 1
ATOM 933 O O . GLU A 1 118 ? -10.277 13.820 -1.170 1.00 68.69 118 GLU A O 1
ATOM 938 N N . VAL A 1 119 ? -11.262 12.205 -2.382 1.00 76.12 119 VAL A N 1
ATOM 939 C CA . VAL A 1 119 ? -12.573 12.856 -2.481 1.00 76.12 119 VAL A CA 1
ATOM 940 C C . VAL A 1 119 ? -13.566 12.219 -1.517 1.00 76.12 119 VAL A C 1
ATOM 942 O O . VAL A 1 119 ? -13.858 11.028 -1.588 1.00 76.12 119 VAL A O 1
ATOM 945 N N . GLN A 1 120 ? -14.123 13.033 -0.620 1.00 78.19 120 GLN A N 1
ATOM 946 C CA . GLN A 1 120 ? -15.114 12.586 0.355 1.00 78.19 120 GLN A CA 1
ATOM 947 C C . GLN A 1 120 ? -16.541 12.744 -0.162 1.00 78.19 120 GLN A C 1
ATOM 949 O O . GLN A 1 120 ? -16.943 13.819 -0.603 1.00 78.19 120 GLN A O 1
ATOM 954 N N . PHE A 1 121 ? -17.336 11.690 0.008 1.00 76.38 121 PHE A N 1
ATOM 955 C CA . PHE A 1 121 ? -18.751 11.659 -0.375 1.00 76.38 121 PHE A CA 1
ATOM 956 C C . PHE A 1 121 ? -19.712 11.918 0.801 1.00 76.38 121 PHE A C 1
ATOM 958 O O . PHE A 1 121 ? -20.926 11.780 0.658 1.00 76.38 121 PHE A O 1
ATOM 965 N N . CYS A 1 122 ? -19.190 12.277 1.978 1.00 82.56 122 CYS A N 1
ATOM 966 C CA . CYS A 1 122 ? -19.984 12.615 3.162 1.00 82.56 122 CYS A CA 1
ATOM 967 C C . CYS A 1 122 ? -20.444 14.089 3.154 1.00 82.56 122 CYS A C 1
ATOM 969 O O . CYS A 1 122 ? -19.797 14.965 2.574 1.00 82.56 122 CYS A O 1
ATOM 971 N N . LYS A 1 123 ? -21.565 14.381 3.822 1.00 84.31 123 LYS A N 1
ATOM 972 C CA . LYS A 1 123 ? -22.196 15.705 3.937 1.00 84.31 123 LYS A CA 1
ATOM 973 C C . LYS A 1 123 ? -21.280 16.728 4.602 1.00 84.31 123 LYS A C 1
ATOM 975 O O . LYS A 1 123 ? -21.266 17.878 4.166 1.00 84.31 123 LYS A O 1
ATOM 980 N N . CYS A 1 124 ? -20.505 16.338 5.618 1.00 83.94 124 CYS A N 1
ATOM 981 C CA . CYS A 1 124 ? -19.584 17.252 6.296 1.00 83.94 124 CYS A CA 1
ATOM 982 C C . CYS A 1 124 ? -18.389 17.675 5.427 1.00 83.94 124 CYS A C 1
ATOM 984 O O . CYS A 1 124 ? -17.746 18.674 5.750 1.00 83.94 124 CYS A O 1
ATOM 986 N N . LYS A 1 125 ? -18.082 16.934 4.347 1.00 84.38 125 LYS A N 1
ATOM 987 C CA . LYS A 1 125 ? -16.947 17.156 3.428 1.00 84.38 125 LYS A CA 1
ATOM 988 C C . LYS A 1 125 ? -15.570 17.245 4.108 1.00 84.38 125 LYS A C 1
ATOM 990 O O . LYS A 1 125 ? -14.612 17.720 3.504 1.00 84.38 125 LYS A O 1
ATOM 995 N N . LYS A 1 126 ? -15.451 16.794 5.360 1.00 86.88 126 LYS A N 1
ATOM 996 C CA . LYS A 1 126 ? -14.201 16.792 6.129 1.00 86.88 126 LYS A CA 1
ATOM 997 C C . LYS A 1 126 ? -13.646 15.379 6.201 1.00 86.88 126 LYS A C 1
ATOM 999 O O . LYS A 1 126 ? -14.301 14.481 6.732 1.00 86.88 126 LYS A O 1
ATOM 1004 N N . THR A 1 127 ? -12.424 15.205 5.708 1.00 88.56 127 THR A N 1
ATOM 1005 C CA . THR A 1 127 ? -11.694 13.939 5.807 1.00 88.56 127 THR A CA 1
ATOM 1006 C C . THR A 1 127 ? -10.851 13.884 7.076 1.00 88.56 127 THR A C 1
ATOM 1008 O O . THR A 1 127 ? -10.210 14.864 7.452 1.00 88.56 127 THR A O 1
ATOM 1011 N N . MET A 1 128 ? -10.815 12.719 7.714 1.00 91.38 128 MET A N 1
ATOM 1012 C CA . MET A 1 128 ? -9.818 12.372 8.717 1.00 91.38 128 MET A CA 1
ATOM 1013 C C . MET A 1 128 ? -8.969 11.224 8.183 1.00 91.38 128 MET A C 1
ATOM 1015 O O . MET A 1 128 ? -9.270 10.047 8.395 1.00 91.38 128 MET A O 1
ATOM 1019 N N . GLY A 1 129 ? -7.906 11.591 7.466 1.00 90.75 129 GLY A N 1
ATOM 1020 C CA . GLY A 1 129 ? -6.969 10.645 6.868 1.00 90.75 129 GLY A CA 1
ATOM 1021 C C . GLY A 1 129 ? -6.105 9.901 7.894 1.00 90.75 129 GLY A C 1
ATOM 1022 O O . GLY A 1 129 ? -6.095 10.231 9.085 1.00 90.75 129 GLY A O 1
ATOM 1023 N N . ARG A 1 130 ? -5.327 8.919 7.425 1.00 92.06 130 ARG A N 1
ATOM 1024 C CA . ARG A 1 130 ? -4.436 8.078 8.252 1.00 92.06 130 ARG A CA 1
ATOM 1025 C C . ARG A 1 130 ? -3.569 8.859 9.241 1.00 92.06 130 ARG A C 1
ATOM 1027 O O . ARG A 1 130 ? -3.473 8.472 10.405 1.00 92.06 130 ARG A O 1
ATOM 1034 N N . TRP A 1 131 ? -2.985 9.977 8.803 1.00 92.94 131 TRP A N 1
ATOM 1035 C CA . TRP A 1 131 ? -2.160 10.840 9.656 1.00 92.94 131 TRP A CA 1
ATOM 1036 C C . TRP A 1 131 ? -2.954 11.399 10.843 1.00 92.94 131 TRP A C 1
ATOM 1038 O O . TRP A 1 131 ? -2.535 11.272 11.993 1.00 92.94 131 TRP A O 1
ATOM 1048 N N . ALA A 1 132 ? -4.142 11.954 10.582 1.00 93.88 132 ALA A N 1
ATOM 1049 C CA . ALA A 1 132 ? -4.996 12.525 11.619 1.00 93.88 132 ALA A CA 1
ATOM 1050 C C . ALA A 1 132 ? -5.499 11.447 12.591 1.00 93.88 132 ALA A C 1
ATOM 1052 O O . ALA A 1 132 ? -5.530 11.680 13.798 1.00 93.88 132 ALA A O 1
ATOM 1053 N N . ARG A 1 133 ? -5.836 10.246 12.092 1.00 95.19 133 ARG A N 1
ATOM 1054 C CA . ARG A 1 133 ? -6.219 9.097 12.936 1.00 95.19 133 ARG A CA 1
ATOM 1055 C C . ARG A 1 133 ? -5.075 8.657 13.850 1.00 95.19 133 ARG A C 1
ATOM 1057 O O . ARG A 1 133 ? -5.289 8.468 15.045 1.00 95.19 133 ARG A O 1
ATOM 1064 N N . THR A 1 134 ? -3.862 8.565 13.303 1.00 96.50 134 THR A N 1
ATOM 1065 C CA . THR A 1 134 ? -2.631 8.246 14.048 1.00 96.50 134 THR A CA 1
ATOM 1066 C C . THR A 1 134 ? -2.380 9.270 15.160 1.00 96.50 134 THR A C 1
ATOM 1068 O O . THR A 1 134 ? -2.147 8.898 16.313 1.00 96.50 134 THR A O 1
ATOM 1071 N N . GLN A 1 135 ? -2.484 10.560 14.824 1.00 96.56 135 GLN A N 1
ATOM 1072 C CA . GLN A 1 135 ? -2.323 11.676 15.756 1.00 96.56 135 GLN A CA 1
ATOM 1073 C C . GLN A 1 135 ? -3.348 11.611 16.894 1.00 96.56 135 GLN A C 1
ATOM 1075 O O . GLN A 1 135 ? -2.973 11.676 18.066 1.00 96.56 135 GLN A O 1
ATOM 1080 N N . LEU A 1 136 ? -4.637 11.468 16.564 1.00 97.44 136 LEU A N 1
ATOM 1081 C CA . LEU A 1 136 ? -5.707 11.463 17.559 1.00 97.44 136 LEU A CA 1
ATOM 1082 C C . LEU A 1 136 ? -5.598 10.255 18.490 1.00 97.44 136 LEU A C 1
ATOM 1084 O O . LEU A 1 136 ? -5.626 10.435 19.702 1.00 97.44 136 LEU A O 1
ATOM 1088 N N . LEU A 1 137 ? -5.408 9.043 17.956 1.00 97.44 137 LEU A N 1
ATOM 1089 C CA . LEU A 1 137 ? -5.277 7.843 18.786 1.00 97.44 137 LEU A CA 1
ATOM 1090 C C . LEU A 1 137 ? -4.102 7.963 19.769 1.00 97.44 137 LEU A C 1
ATOM 1092 O O . LEU A 1 137 ? -4.259 7.689 20.956 1.00 97.44 137 LEU A O 1
ATOM 1096 N N . SER A 1 138 ? -2.948 8.442 19.301 1.00 97.00 138 SER A N 1
ATOM 1097 C CA . SER A 1 138 ? -1.761 8.627 20.149 1.00 97.00 138 SER A CA 1
ATOM 1098 C C . SER A 1 138 ? -1.992 9.671 21.248 1.00 97.00 138 SER A C 1
ATOM 1100 O O . SER A 1 138 ? -1.556 9.493 22.392 1.00 97.00 138 SER A O 1
ATOM 1102 N N . LYS A 1 139 ? -2.732 10.742 20.929 1.00 96.88 139 LYS A N 1
ATOM 1103 C CA . LYS A 1 139 ? -3.159 11.753 21.901 1.00 96.88 139 LYS A CA 1
ATOM 1104 C C . LYS A 1 139 ? -4.090 11.152 22.955 1.00 96.88 139 LYS A C 1
ATOM 1106 O O . LYS A 1 139 ? -3.827 11.311 24.142 1.00 96.88 139 LYS A O 1
ATOM 1111 N N . LEU A 1 140 ? -5.113 10.407 22.536 1.00 96.12 140 LEU A N 1
ATOM 1112 C CA . LEU A 1 140 ? -6.073 9.761 23.436 1.00 96.12 140 LEU A CA 1
ATOM 1113 C C . LEU A 1 140 ? -5.390 8.749 24.363 1.00 96.12 140 LEU A C 1
ATOM 1115 O O . LEU A 1 140 ? -5.668 8.736 25.558 1.00 96.12 140 LEU A O 1
ATOM 1119 N N . CYS A 1 141 ? -4.447 7.950 23.853 1.00 94.88 141 CYS A N 1
ATOM 1120 C CA . CYS A 1 141 ? -3.635 7.057 24.682 1.00 94.88 141 CYS A CA 1
ATOM 1121 C C . CYS A 1 141 ? -2.835 7.829 25.743 1.00 94.88 141 CYS A C 1
ATOM 1123 O O . CYS A 1 141 ? -2.767 7.402 26.895 1.00 94.88 141 CYS A O 1
ATOM 1125 N N . SER A 1 142 ? -2.258 8.974 25.375 1.00 92.88 142 SER A N 1
ATOM 1126 C CA . SER A 1 142 ? -1.509 9.824 26.308 1.00 92.88 142 SER A CA 1
ATOM 1127 C C . SER A 1 142 ? -2.420 10.437 27.377 1.00 92.88 142 SER A C 1
ATOM 1129 O O . SER A 1 142 ? -2.100 10.381 28.562 1.00 92.88 142 SER A O 1
ATOM 1131 N N . GLU A 1 143 ? -3.580 10.965 26.984 1.00 92.44 143 GLU A N 1
ATOM 1132 C CA . GLU A 1 143 ? -4.581 11.518 27.905 1.00 92.44 143 GLU A CA 1
ATOM 1133 C C . GLU A 1 143 ? -5.118 10.456 28.875 1.00 92.44 143 GLU A C 1
ATOM 1135 O O . GLU A 1 143 ? -5.234 10.719 30.071 1.00 92.44 143 GLU A O 1
ATOM 1140 N N . LEU A 1 144 ? -5.384 9.240 28.385 1.00 91.19 144 LEU A N 1
ATOM 1141 C CA . LEU A 1 144 ? -5.799 8.103 29.211 1.00 91.19 144 LEU A CA 1
ATOM 1142 C C . LEU A 1 144 ? -4.757 7.769 30.279 1.00 91.19 144 LEU A C 1
ATOM 1144 O O . LEU A 1 144 ? -5.107 7.564 31.437 1.00 91.19 144 LEU A O 1
ATOM 1148 N N . LEU A 1 145 ? -3.475 7.737 29.912 1.00 89.81 145 LEU A N 1
ATOM 1149 C CA . LEU A 1 145 ? -2.395 7.464 30.861 1.00 89.81 145 LEU A CA 1
ATOM 1150 C C . LEU A 1 145 ? -2.309 8.534 31.954 1.00 89.81 145 LEU A C 1
ATOM 1152 O O . LEU A 1 145 ? -2.157 8.189 33.124 1.00 89.81 145 LEU A O 1
ATOM 1156 N N . VAL A 1 146 ? -2.445 9.813 31.589 1.00 89.25 146 VAL A N 1
ATOM 1157 C CA . VAL A 1 146 ? -2.466 10.921 32.558 1.00 89.25 146 VAL A CA 1
ATOM 1158 C C . VAL A 1 146 ? -3.662 10.789 33.504 1.00 89.25 146 VAL A C 1
ATOM 1160 O O . VAL A 1 146 ? -3.494 10.908 34.716 1.00 89.25 146 VAL A O 1
ATOM 1163 N N . TYR A 1 147 ? -4.849 10.480 32.977 1.00 86.62 147 TYR A N 1
ATOM 1164 C CA . TYR A 1 147 ? -6.054 10.287 33.786 1.00 86.62 147 TYR A CA 1
ATOM 1165 C C . TYR A 1 147 ? -5.913 9.119 34.779 1.00 86.62 147 TYR A C 1
ATOM 1167 O O . TYR A 1 147 ? -6.240 9.254 35.958 1.00 86.62 147 TYR A O 1
ATOM 1175 N N . LEU A 1 148 ? -5.352 7.990 34.332 1.00 82.62 148 LEU A N 1
ATOM 1176 C CA . LEU A 1 148 ? -5.112 6.812 35.174 1.00 82.62 148 LEU A CA 1
ATOM 1177 C C . LEU A 1 148 ? -4.092 7.080 36.290 1.00 82.62 148 LEU A C 1
ATOM 1179 O O . LEU A 1 148 ? -4.234 6.553 37.392 1.00 82.62 148 LEU A O 1
ATOM 1183 N N . GLN A 1 149 ? -3.079 7.911 36.032 1.00 82.25 149 GLN A N 1
ATOM 1184 C CA . GLN A 1 149 ? -2.070 8.291 37.029 1.00 82.25 149 GLN A CA 1
ATOM 1185 C C . GLN A 1 149 ? -2.621 9.210 38.123 1.00 82.25 149 GLN A C 1
ATOM 1187 O O . GLN A 1 149 ? -2.131 9.178 39.249 1.00 82.25 149 GLN A O 1
ATOM 1192 N N . GLN A 1 150 ? -3.649 10.004 37.823 1.00 81.50 150 GLN A N 1
ATOM 1193 C CA . GLN A 1 150 ? -4.267 10.935 38.774 1.00 81.50 150 GLN A CA 1
ATOM 1194 C C . GLN A 1 150 ? -5.217 10.251 39.781 1.00 81.50 150 GLN A C 1
ATOM 1196 O O . GLN A 1 150 ? -5.894 10.940 40.539 1.00 81.50 150 GLN A O 1
ATOM 1201 N N . ALA A 1 151 ? -5.260 8.910 39.818 1.00 61.66 151 ALA A N 1
ATOM 1202 C CA . ALA A 1 151 ? -6.023 8.091 40.771 1.00 61.66 151 ALA A CA 1
ATOM 1203 C C . ALA A 1 151 ? -7.545 8.356 40.813 1.00 61.66 151 ALA A C 1
ATOM 1205 O O . ALA A 1 151 ? -8.220 7.955 41.757 1.00 61.66 151 ALA A O 1
ATOM 1206 N N . GLN A 1 152 ? -8.116 8.963 39.768 1.00 61.19 152 GLN A N 1
ATOM 1207 C CA . GLN A 1 152 ? -9.566 9.173 39.626 1.00 61.19 152 GLN A CA 1
ATOM 1208 C C . GLN A 1 152 ? -10.311 7.933 39.088 1.00 61.19 152 GLN A C 1
ATOM 1210 O O . GLN A 1 152 ? -11.447 8.038 38.635 1.00 61.19 152 GLN A O 1
ATOM 1215 N N . CYS A 1 153 ? -9.683 6.753 39.103 1.00 60.84 153 CYS A N 1
ATOM 1216 C CA . CYS A 1 153 ? -10.186 5.548 38.441 1.00 60.84 153 CYS A CA 1
ATOM 1217 C C . CYS A 1 153 ? -10.522 4.413 39.406 1.00 60.84 153 CYS A C 1
ATOM 1219 O O . CYS A 1 153 ? -9.854 4.201 40.417 1.00 60.84 153 CYS A O 1
ATOM 1221 N N . ASN A 1 154 ? -11.509 3.609 39.009 1.00 63.44 154 ASN A N 1
ATOM 1222 C CA . ASN A 1 154 ? -11.791 2.327 39.639 1.00 63.44 154 ASN A CA 1
ATOM 1223 C C . ASN A 1 154 ? -10.616 1.349 39.419 1.00 63.44 154 ASN A C 1
ATOM 1225 O O . ASN A 1 154 ? -10.048 1.320 38.324 1.00 63.44 154 ASN A O 1
ATOM 1229 N N . PRO A 1 155 ? -10.288 0.479 40.394 1.00 63.06 155 PRO A N 1
ATOM 1230 C CA . PRO A 1 155 ? -9.203 -0.500 40.259 1.00 63.06 155 PRO A CA 1
ATOM 1231 C C . PRO A 1 155 ? -9.334 -1.402 39.018 1.00 63.06 155 PRO A C 1
ATOM 1233 O O . PRO A 1 155 ? -8.336 -1.744 38.390 1.00 63.06 155 PRO A O 1
ATOM 1236 N N . GLY A 1 156 ? -10.571 -1.725 38.618 1.00 65.00 156 GLY A N 1
ATOM 1237 C CA . GLY A 1 156 ? -10.870 -2.573 37.458 1.00 65.00 156 GLY A CA 1
ATOM 1238 C C . GLY A 1 156 ? -10.548 -1.952 36.092 1.00 65.00 156 GLY A C 1
ATOM 1239 O O . GLY A 1 156 ? -10.535 -2.668 35.095 1.00 65.00 156 GLY A O 1
ATOM 1240 N N . THR A 1 157 ? -10.249 -0.649 36.004 1.00 68.81 157 THR A N 1
ATOM 1241 C CA . THR A 1 157 ? -9.883 -0.011 34.726 1.00 68.81 157 THR A CA 1
ATOM 1242 C C . THR A 1 157 ? -8.537 -0.521 34.197 1.00 68.81 157 THR A C 1
ATOM 1244 O O . THR A 1 157 ? -8.348 -0.601 32.985 1.00 68.81 157 THR A O 1
ATOM 1247 N N . PHE A 1 158 ? -7.626 -0.944 35.081 1.00 68.12 158 PHE A N 1
ATOM 1248 C CA . PHE A 1 158 ? -6.337 -1.537 34.696 1.00 68.12 158 PHE A CA 1
ATOM 1249 C C . PHE A 1 158 ? -6.458 -2.972 34.156 1.00 68.12 158 PHE A C 1
ATOM 1251 O O . PHE A 1 158 ? -5.547 -3.446 33.480 1.00 68.12 158 PHE A O 1
ATOM 1258 N N . GLU A 1 159 ? -7.575 -3.660 34.414 1.00 77.38 159 GLU A N 1
ATOM 1259 C CA . GLU A 1 159 ? -7.853 -4.988 33.844 1.00 77.38 159 GLU A CA 1
ATOM 1260 C C . GLU A 1 159 ? -8.310 -4.902 32.380 1.00 77.38 159 GLU A C 1
ATOM 1262 O O . GLU A 1 159 ? -8.266 -5.889 31.639 1.00 77.38 159 GLU A O 1
ATOM 1267 N N . ILE A 1 160 ? -8.740 -3.715 31.939 1.00 84.88 160 ILE A N 1
ATOM 1268 C CA . ILE A 1 160 ? -9.153 -3.479 30.561 1.00 84.88 160 ILE A CA 1
ATOM 1269 C C . ILE A 1 160 ? -7.906 -3.448 29.682 1.00 84.88 160 ILE A C 1
ATOM 1271 O O . ILE A 1 160 ? -7.005 -2.630 29.849 1.00 84.88 160 ILE A O 1
ATOM 1275 N N . SER A 1 161 ? -7.881 -4.334 28.695 1.00 91.56 161 SER A N 1
ATOM 1276 C CA . SER A 1 161 ? -6.813 -4.413 27.708 1.00 91.56 161 SER A CA 1
ATOM 1277 C C . SER A 1 161 ? -7.431 -4.633 26.336 1.00 91.56 161 SER A C 1
ATOM 1279 O O . SER A 1 161 ? -7.927 -5.722 26.043 1.00 91.56 161 SER A O 1
ATOM 1281 N N . ILE A 1 162 ? -7.371 -3.606 25.497 1.00 95.44 162 ILE A N 1
ATOM 1282 C CA . ILE A 1 162 ? -7.935 -3.584 24.151 1.00 95.44 162 ILE A CA 1
ATOM 1283 C C . ILE A 1 162 ? -6.792 -3.415 23.158 1.00 95.44 162 ILE A C 1
ATOM 1285 O O . ILE A 1 162 ? -6.082 -2.415 23.187 1.00 95.44 162 ILE A O 1
ATOM 1289 N N . ASN A 1 163 ? -6.618 -4.382 22.264 1.00 96.88 163 ASN A N 1
ATOM 1290 C CA . ASN A 1 163 ? -5.672 -4.274 21.161 1.00 96.88 163 ASN A CA 1
ATOM 1291 C C . ASN A 1 163 ? -6.309 -3.468 20.028 1.00 96.88 163 ASN A C 1
ATOM 1293 O O . ASN A 1 163 ? -7.343 -3.868 19.500 1.00 96.88 163 ASN A O 1
ATOM 1297 N N . VAL A 1 164 ? -5.683 -2.357 19.649 1.00 97.56 164 VAL A N 1
ATOM 1298 C CA . VAL A 1 164 ? -6.125 -1.490 18.553 1.00 97.56 164 VAL A CA 1
ATOM 1299 C C . VAL A 1 164 ? -5.213 -1.724 17.351 1.00 97.56 164 VAL A C 1
ATOM 1301 O O . VAL A 1 164 ? -4.083 -1.235 17.332 1.00 97.56 164 VAL A O 1
ATOM 1304 N N . LEU A 1 165 ? -5.683 -2.501 16.374 1.00 98.12 165 LEU A N 1
ATOM 1305 C CA . LEU A 1 165 ? -5.006 -2.716 15.096 1.00 98.12 165 LEU A CA 1
ATOM 1306 C C . LEU A 1 165 ? -5.165 -1.466 14.227 1.00 98.12 165 LEU A C 1
ATOM 1308 O O . LEU A 1 165 ? -6.290 -1.023 13.977 1.00 98.12 165 LEU A O 1
ATOM 1312 N N . ILE A 1 166 ? -4.051 -0.881 13.792 1.00 96.81 166 ILE A N 1
ATOM 1313 C CA . ILE A 1 166 ? -4.053 0.373 13.032 1.00 96.81 166 ILE A CA 1
ATOM 1314 C C . ILE A 1 166 ? -2.865 0.464 12.070 1.00 96.81 166 ILE A C 1
ATOM 1316 O O . ILE A 1 166 ? -1.759 0.005 12.369 1.00 96.81 166 ILE A O 1
ATOM 1320 N N . ASP A 1 167 ? -3.098 1.142 10.950 1.00 96.12 167 ASP A N 1
ATOM 1321 C CA . ASP A 1 167 ? -2.057 1.589 10.031 1.00 96.12 167 ASP A CA 1
ATOM 1322 C C . ASP A 1 167 ? -1.542 2.959 10.475 1.00 96.12 167 ASP A C 1
ATOM 1324 O O . ASP A 1 167 ? -2.250 3.968 10.385 1.00 96.12 167 ASP A O 1
ATOM 1328 N N . LEU A 1 168 ? -0.313 2.998 10.981 1.00 95.62 168 LEU A N 1
ATOM 1329 C CA . LEU A 1 168 ? 0.316 4.222 11.455 1.00 95.62 168 LEU A CA 1
ATOM 1330 C C . LEU A 1 168 ? 0.872 5.017 10.276 1.00 95.62 168 LEU A C 1
ATOM 1332 O O . LEU A 1 168 ? 1.540 4.474 9.395 1.00 95.62 168 LEU A O 1
ATOM 1336 N N . PHE A 1 169 ? 0.622 6.325 10.295 1.00 94.06 169 PHE A N 1
ATOM 1337 C CA . PHE A 1 169 ? 1.302 7.280 9.429 1.00 94.06 169 PHE A CA 1
ATOM 1338 C C . PHE A 1 169 ? 2.036 8.321 10.270 1.00 94.06 169 PHE A C 1
ATOM 1340 O O . PHE A 1 169 ? 1.423 9.195 10.893 1.00 94.06 169 PHE A O 1
ATOM 1347 N N . VAL A 1 170 ? 3.359 8.202 10.272 1.00 91.31 170 VAL A N 1
ATOM 1348 C CA . VAL A 1 170 ? 4.267 9.029 11.053 1.00 91.31 170 VAL A CA 1
ATOM 1349 C C . VAL A 1 170 ? 4.973 10.038 10.158 1.00 91.31 170 VAL A C 1
ATOM 1351 O O . VAL A 1 170 ? 5.508 9.720 9.104 1.00 91.31 170 VAL A O 1
ATOM 1354 N N . THR A 1 171 ? 4.989 11.282 10.595 1.00 89.06 171 THR A N 1
ATOM 1355 C CA . THR A 1 171 ? 5.850 12.329 10.057 1.00 89.06 171 THR A CA 1
ATOM 1356 C C . THR A 1 171 ? 6.605 12.936 11.225 1.00 89.06 171 THR A C 1
ATOM 1358 O O . THR A 1 171 ? 6.274 12.696 12.386 1.00 89.06 171 THR A O 1
ATOM 1361 N N . GLU A 1 172 ? 7.593 13.769 10.948 1.00 83.69 172 GLU A N 1
ATOM 1362 C CA . GLU A 1 172 ? 8.301 14.517 11.989 1.00 83.69 172 GLU A CA 1
ATOM 1363 C C . GLU A 1 172 ? 7.335 15.230 12.969 1.00 83.69 172 GLU A C 1
ATOM 1365 O O . GLU A 1 172 ? 7.505 15.168 14.183 1.00 83.69 172 GLU A O 1
ATOM 1370 N N . ARG A 1 173 ? 6.229 15.799 12.465 1.00 87.00 173 ARG A N 1
ATOM 1371 C CA . ARG A 1 173 ? 5.252 16.561 13.269 1.00 87.00 173 ARG A CA 1
ATOM 1372 C C . ARG A 1 173 ? 4.518 15.751 14.338 1.00 87.00 173 ARG A C 1
ATOM 1374 O O . ARG A 1 173 ? 3.984 16.344 15.273 1.00 87.00 173 ARG A O 1
ATOM 1381 N N . ASN A 1 174 ? 4.405 14.433 14.175 1.00 91.12 174 ASN A N 1
ATOM 1382 C CA . ASN A 1 174 ? 3.731 13.564 15.143 1.00 91.12 174 ASN A CA 1
ATOM 1383 C C . ASN A 1 174 ? 4.636 12.476 15.727 1.00 91.12 174 ASN A C 1
ATOM 1385 O O . ASN A 1 174 ? 4.180 11.739 16.603 1.00 91.12 174 ASN A O 1
ATOM 1389 N N . TYR A 1 175 ? 5.897 12.403 15.295 1.00 90.62 175 TYR A N 1
ATOM 1390 C CA . TYR A 1 175 ? 6.851 11.376 15.697 1.00 90.62 175 TYR A CA 1
ATOM 1391 C C . TYR A 1 175 ? 6.926 11.228 17.219 1.00 90.62 175 TYR A C 1
ATOM 1393 O O . TYR A 1 175 ? 6.613 10.162 17.748 1.00 90.62 175 TYR A O 1
ATOM 1401 N N . ASP A 1 176 ? 7.214 12.316 17.936 1.00 91.19 176 ASP A N 1
ATOM 1402 C CA . ASP A 1 176 ? 7.352 12.288 19.394 1.00 91.19 176 ASP A CA 1
ATOM 1403 C C . ASP A 1 176 ? 6.092 11.792 20.105 1.00 91.19 176 ASP A C 1
ATOM 1405 O O . ASP A 1 176 ? 6.174 11.052 21.087 1.00 91.19 176 ASP A O 1
ATOM 1409 N N . LEU A 1 177 ? 4.914 12.208 19.633 1.00 93.94 177 LEU A N 1
ATOM 1410 C CA . LEU A 1 177 ? 3.641 11.805 20.225 1.00 93.94 177 LEU A CA 1
ATOM 1411 C C . LEU A 1 177 ? 3.392 10.308 20.010 1.00 93.94 177 LEU A C 1
ATOM 1413 O O . LEU A 1 177 ? 3.019 9.605 20.951 1.00 93.94 177 LEU A O 1
ATOM 1417 N N . VAL A 1 178 ? 3.615 9.823 18.786 1.00 93.81 178 VAL A N 1
ATOM 1418 C CA . VAL A 1 178 ? 3.405 8.419 18.415 1.00 93.81 178 VAL A CA 1
ATOM 1419 C C . VAL A 1 178 ? 4.389 7.517 19.156 1.00 93.81 178 VAL A C 1
ATOM 1421 O O . VAL A 1 178 ? 3.975 6.530 19.761 1.00 93.81 178 VAL A O 1
ATOM 1424 N N . VAL A 1 179 ? 5.675 7.875 19.185 1.00 92.38 179 VAL A N 1
ATOM 1425 C CA . VAL A 1 179 ? 6.708 7.115 19.903 1.00 92.38 179 VAL A CA 1
ATOM 1426 C C . VAL A 1 179 ? 6.400 7.057 21.396 1.00 92.38 179 VAL A C 1
ATOM 1428 O O . VAL A 1 179 ? 6.421 5.974 21.979 1.00 92.38 179 VAL A O 1
ATOM 1431 N N . LYS A 1 180 ? 6.025 8.181 22.025 1.00 92.31 180 LYS A N 1
ATOM 1432 C CA . LYS A 1 180 ? 5.609 8.194 23.439 1.00 92.31 180 LYS A CA 1
ATOM 1433 C C . LYS A 1 180 ? 4.424 7.262 23.695 1.00 92.31 180 LYS A C 1
ATOM 1435 O O . LYS A 1 180 ? 4.455 6.507 24.668 1.00 92.31 180 LYS A O 1
ATOM 1440 N N . ALA A 1 181 ? 3.409 7.278 22.830 1.00 93.69 181 ALA A N 1
ATOM 1441 C CA . ALA A 1 181 ? 2.250 6.397 22.957 1.00 93.69 181 ALA A CA 1
ATOM 1442 C C . ALA A 1 181 ? 2.632 4.910 22.812 1.00 93.69 181 ALA A C 1
ATOM 1444 O O . ALA A 1 181 ? 2.193 4.080 23.610 1.00 93.69 181 ALA A O 1
ATOM 1445 N N . LEU A 1 182 ? 3.498 4.574 21.851 1.00 93.19 182 LEU A N 1
ATOM 1446 C CA . LEU A 1 182 ? 3.976 3.207 21.619 1.00 93.19 182 LEU A CA 1
ATOM 1447 C C . LEU A 1 182 ? 4.859 2.685 22.762 1.00 93.19 182 LEU A C 1
ATOM 1449 O O . LEU A 1 182 ? 4.660 1.560 23.217 1.00 93.19 182 LEU A O 1
ATOM 1453 N N . LEU A 1 183 ? 5.772 3.504 23.295 1.00 91.88 183 LEU A N 1
ATOM 1454 C CA . LEU A 1 183 ? 6.616 3.139 24.442 1.00 91.88 183 LEU A CA 1
ATOM 1455 C C . LEU A 1 183 ? 5.796 2.871 25.711 1.00 91.88 183 LEU A C 1
ATOM 1457 O O . LEU A 1 183 ? 6.183 2.067 26.557 1.00 91.88 183 LEU A O 1
ATOM 1461 N N . LYS A 1 184 ? 4.647 3.538 25.859 1.00 88.19 184 LYS A N 1
ATOM 1462 C CA . LYS A 1 184 ? 3.737 3.360 26.999 1.00 88.19 184 LYS A CA 1
ATOM 1463 C C . LYS A 1 184 ? 2.631 2.330 26.745 1.00 88.19 184 LYS A C 1
ATOM 1465 O O . LYS A 1 184 ? 1.744 2.182 27.587 1.00 88.19 184 LYS A O 1
ATOM 1470 N N . LYS A 1 185 ? 2.702 1.569 25.645 1.00 85.31 185 LYS A N 1
ATOM 1471 C CA . LYS A 1 185 ? 1.704 0.559 25.253 1.00 85.31 185 LYS A CA 1
ATOM 1472 C C . LYS A 1 185 ? 1.347 -0.413 26.378 1.00 85.31 185 LYS A C 1
ATOM 1474 O O . LYS A 1 185 ? 0.175 -0.709 26.565 1.00 85.31 185 LYS A O 1
ATOM 1479 N N . CYS A 1 186 ? 2.326 -0.908 27.136 1.00 83.50 186 CYS A N 1
ATOM 1480 C CA . CYS A 1 186 ? 2.072 -1.886 28.201 1.00 83.50 186 CYS A CA 1
ATOM 1481 C C . CYS A 1 186 ? 1.268 -1.314 29.379 1.00 83.50 186 CYS A C 1
ATOM 1483 O O . CYS A 1 186 ? 0.623 -2.076 30.092 1.00 83.50 186 CYS A O 1
ATOM 1485 N N . SER A 1 187 ? 1.294 0.007 29.572 1.00 85.62 187 SER A N 1
ATOM 1486 C CA . SER A 1 187 ? 0.579 0.701 30.647 1.00 85.62 187 SER A CA 1
ATOM 1487 C C . SER A 1 187 ? -0.768 1.275 30.201 1.00 85.62 187 SER A C 1
ATOM 1489 O O . SER A 1 187 ? -1.560 1.679 31.046 1.00 85.62 187 SER A O 1
ATOM 1491 N N . CYS A 1 188 ? -1.026 1.354 28.892 1.00 89.56 188 CYS A N 1
ATOM 1492 C CA . CYS A 1 188 ? -2.258 1.917 28.352 1.00 89.56 188 CYS A CA 1
ATOM 1493 C C . CYS A 1 188 ? -3.313 0.811 28.149 1.00 89.56 188 CYS A C 1
ATOM 1495 O O . CYS A 1 188 ? -2.996 -0.213 27.537 1.00 89.56 188 CYS A O 1
ATOM 1497 N N . PRO A 1 189 ? -4.574 1.011 28.582 1.00 92.06 189 PRO A N 1
ATOM 1498 C CA . PRO A 1 189 ? -5.665 0.084 28.270 1.00 92.06 189 PRO A CA 1
ATOM 1499 C C . PRO A 1 189 ? -5.908 -0.070 26.765 1.00 92.06 189 PRO A C 1
ATOM 1501 O O . PRO A 1 189 ? -6.258 -1.156 26.307 1.00 92.06 189 PRO A O 1
ATOM 1504 N N . LEU A 1 190 ? -5.691 1.000 25.989 1.00 94.75 190 LEU A N 1
ATOM 1505 C CA . LEU A 1 190 ? -5.714 0.979 24.526 1.00 94.75 190 LEU A CA 1
ATOM 1506 C C . LEU A 1 190 ? -4.304 0.691 23.994 1.00 94.75 190 LEU A C 1
ATOM 1508 O O . LEU A 1 190 ? -3.441 1.567 23.935 1.00 94.75 190 LEU A O 1
ATOM 1512 N N . LYS A 1 191 ? -4.065 -0.558 23.599 1.00 94.44 191 LYS A N 1
ATOM 1513 C CA . LYS A 1 191 ? -2.771 -1.053 23.127 1.00 94.44 191 LYS A CA 1
ATOM 1514 C C . LYS A 1 191 ? -2.663 -0.893 21.618 1.00 94.44 191 LYS A C 1
ATOM 1516 O O . LYS A 1 191 ? -3.222 -1.691 20.869 1.00 94.44 191 LYS A O 1
ATOM 1521 N N . ILE A 1 192 ? -1.900 0.101 21.172 1.00 95.69 192 ILE A N 1
ATOM 1522 C CA . ILE A 1 192 ? -1.632 0.319 19.745 1.00 95.69 192 ILE A CA 1
ATOM 1523 C C . ILE A 1 192 ? -0.849 -0.878 19.176 1.00 95.69 192 ILE A C 1
ATOM 1525 O O . ILE A 1 192 ? 0.237 -1.235 19.646 1.00 95.69 192 ILE A O 1
ATOM 1529 N N . CYS A 1 193 ? -1.411 -1.513 18.156 1.00 95.88 193 CYS A N 1
ATOM 1530 C CA . CYS A 1 193 ? -0.843 -2.641 17.432 1.00 95.88 193 CYS A CA 1
ATOM 1531 C C . CYS A 1 193 ? -0.724 -2.253 15.955 1.00 95.88 193 CYS A C 1
ATOM 1533 O O . CYS A 1 193 ? -1.701 -2.257 15.215 1.00 95.88 193 CYS A O 1
ATOM 1535 N N . CYS A 1 194 ? 0.483 -1.868 15.550 1.00 96.19 194 CYS A N 1
ATOM 1536 C CA . CYS A 1 194 ? 0.755 -1.384 14.202 1.00 96.19 194 CYS A CA 1
ATOM 1537 C C . CYS A 1 194 ? 0.799 -2.544 13.197 1.00 96.19 194 CYS A C 1
ATOM 1539 O O . CYS A 1 194 ? 1.615 -3.452 13.359 1.00 96.19 194 CYS A O 1
ATOM 1541 N N . VAL A 1 195 ? -0.083 -2.497 12.194 1.00 97.25 195 VAL A N 1
ATOM 1542 C CA . VAL A 1 195 ? -0.179 -3.492 11.108 1.00 97.25 195 VAL A CA 1
ATOM 1543 C C . VAL A 1 195 ? 0.546 -3.003 9.856 1.00 97.25 195 VAL A C 1
ATOM 1545 O O . VAL A 1 195 ? 1.331 -3.746 9.273 1.00 97.25 195 VAL A O 1
ATOM 1548 N N . ALA A 1 196 ? 0.369 -1.733 9.496 1.00 96.75 196 ALA A N 1
ATOM 1549 C CA . ALA A 1 196 ? 1.217 -1.044 8.534 1.00 96.75 196 ALA A CA 1
ATOM 1550 C C . ALA A 1 196 ? 1.877 0.176 9.180 1.00 96.75 196 ALA A C 1
ATOM 1552 O O . ALA A 1 196 ? 1.221 0.942 9.891 1.00 96.75 196 ALA A O 1
ATOM 1553 N N . PHE A 1 197 ? 3.163 0.377 8.917 1.00 95.50 197 PHE A N 1
ATOM 1554 C CA . PHE A 1 197 ? 3.911 1.552 9.338 1.00 95.50 197 PHE A CA 1
ATOM 1555 C C . PHE A 1 197 ? 4.369 2.300 8.098 1.00 95.50 197 PHE A C 1
ATOM 1557 O O . PHE A 1 197 ? 5.174 1.793 7.321 1.00 95.50 197 PHE A O 1
ATOM 1564 N N . ARG A 1 198 ? 3.868 3.519 7.922 1.00 92.94 198 ARG A N 1
ATOM 1565 C CA . ARG A 1 198 ? 4.370 4.446 6.916 1.00 92.94 198 ARG A CA 1
ATOM 1566 C C . ARG A 1 198 ? 4.991 5.635 7.611 1.00 92.94 198 ARG A C 1
ATOM 1568 O O . ARG A 1 198 ? 4.338 6.257 8.449 1.00 92.94 198 ARG A O 1
ATOM 1575 N N . SER A 1 199 ? 6.193 6.000 7.198 1.00 88.62 199 SER A N 1
ATOM 1576 C CA . SER A 1 199 ? 6.752 7.303 7.515 1.00 88.62 199 SER A CA 1
ATOM 1577 C C . SER A 1 199 ? 7.121 8.087 6.268 1.00 88.62 199 SER A C 1
ATOM 1579 O O . SER A 1 199 ? 7.462 7.522 5.235 1.00 88.62 199 SER A O 1
ATOM 1581 N N . ASP A 1 200 ? 6.964 9.406 6.351 1.00 82.25 200 ASP A N 1
ATOM 1582 C CA . ASP A 1 200 ? 7.172 10.303 5.217 1.00 82.25 200 ASP A CA 1
ATOM 1583 C C . ASP A 1 200 ? 7.788 11.628 5.676 1.00 82.25 200 ASP A C 1
ATOM 1585 O O . ASP A 1 200 ? 7.542 12.106 6.791 1.00 82.25 200 ASP A O 1
ATOM 1589 N N . ASN A 1 201 ? 8.577 12.222 4.788 1.00 71.50 201 ASN A N 1
ATOM 1590 C CA . ASN A 1 201 ? 9.279 13.476 5.002 1.00 71.50 201 ASN A CA 1
ATOM 1591 C C . ASN A 1 201 ? 8.520 14.591 4.278 1.00 71.50 201 ASN A C 1
ATOM 1593 O O . ASN A 1 201 ? 8.679 14.797 3.076 1.00 71.50 201 ASN A O 1
ATOM 1597 N N . LEU A 1 202 ? 7.675 15.324 5.006 1.00 60.28 202 LEU A N 1
ATOM 1598 C CA . LEU A 1 202 ? 7.001 16.499 4.448 1.00 60.28 202 LEU A CA 1
ATOM 1599 C C . LEU A 1 202 ? 8.027 17.611 4.157 1.00 60.28 202 LEU A C 1
ATOM 1601 O O . LEU A 1 202 ? 9.046 17.710 4.827 1.00 60.28 202 LEU A O 1
ATOM 1605 N N . ILE A 1 203 ? 7.717 18.470 3.179 1.00 50.66 203 ILE A N 1
ATOM 1606 C CA . ILE A 1 203 ? 8.573 19.464 2.477 1.00 50.66 203 ILE A CA 1
ATOM 1607 C C . ILE A 1 203 ? 9.424 20.400 3.381 1.00 50.66 203 ILE A C 1
ATOM 1609 O O . ILE A 1 203 ? 10.285 21.125 2.893 1.00 50.66 203 ILE A O 1
ATOM 1613 N N . HIS A 1 204 ? 9.224 20.406 4.696 1.00 46.88 204 HIS A N 1
ATOM 1614 C CA . HIS A 1 204 ? 9.848 21.357 5.612 1.00 46.88 204 HIS A CA 1
ATOM 1615 C C . HIS A 1 204 ? 11.077 20.752 6.302 1.00 46.88 204 HIS A C 1
ATOM 1617 O O . HIS A 1 204 ? 10.957 20.353 7.445 1.00 46.88 204 HIS A O 1
ATOM 1623 N N . ASN A 1 205 ? 12.224 20.723 5.611 1.00 45.50 205 ASN A N 1
ATOM 1624 C CA . ASN A 1 205 ? 13.625 20.726 6.098 1.00 45.50 205 ASN A CA 1
ATOM 1625 C C . ASN A 1 205 ? 14.072 19.873 7.311 1.00 45.50 205 ASN A C 1
ATOM 1627 O O . ASN A 1 205 ? 15.244 19.948 7.675 1.00 45.50 205 ASN A O 1
ATOM 1631 N N . VAL A 1 206 ? 13.218 19.061 7.920 1.00 53.00 206 VAL A N 1
ATOM 1632 C CA . VAL A 1 206 ? 13.568 18.134 8.990 1.00 53.00 206 VAL A CA 1
ATOM 1633 C C . VAL A 1 206 ? 13.061 16.766 8.565 1.00 53.00 206 VAL A C 1
ATOM 1635 O O . VAL A 1 206 ? 11.875 16.542 8.312 1.00 53.00 206 VAL A O 1
ATOM 1638 N N . HIS A 1 207 ? 14.012 15.863 8.388 1.00 68.06 207 HIS A N 1
ATOM 1639 C CA . HIS A 1 207 ? 13.774 14.536 7.858 1.00 68.06 207 HIS A CA 1
ATOM 1640 C C . HIS A 1 207 ? 13.772 13.530 9.008 1.00 68.06 207 HIS A C 1
ATOM 1642 O O . HIS A 1 207 ? 14.550 13.644 9.951 1.00 68.06 207 HIS A O 1
ATOM 1648 N N . LEU A 1 208 ? 12.915 12.513 8.925 1.00 74.81 208 LEU A N 1
ATOM 1649 C CA . LEU A 1 208 ? 13.076 11.304 9.719 1.00 74.81 208 LEU A CA 1
ATOM 1650 C C . LEU A 1 208 ? 14.332 10.584 9.228 1.00 74.81 208 LEU A C 1
ATOM 1652 O O . LEU A 1 208 ? 14.322 9.863 8.227 1.00 74.81 208 LEU A O 1
ATOM 1656 N N . GLU A 1 209 ? 15.428 10.863 9.923 1.00 79.56 209 GLU A N 1
ATOM 1657 C CA . GLU A 1 209 ? 16.731 10.252 9.689 1.00 79.56 209 GLU A CA 1
ATOM 1658 C C . GLU A 1 209 ? 16.782 8.797 10.164 1.00 79.56 209 GLU A C 1
ATOM 1660 O O . GLU A 1 209 ? 15.918 8.306 10.897 1.00 79.56 209 GLU A O 1
ATOM 1665 N N . MET A 1 210 ? 17.844 8.117 9.753 1.00 85.31 210 MET A N 1
ATOM 1666 C CA . MET A 1 210 ? 18.133 6.735 10.105 1.00 85.31 210 MET A CA 1
ATOM 1667 C C . MET A 1 210 ? 18.195 6.500 11.625 1.00 85.31 210 MET A C 1
ATOM 1669 O O . MET A 1 210 ? 17.668 5.497 12.100 1.00 85.31 210 MET A O 1
ATOM 1673 N N . GLU A 1 211 ? 18.729 7.461 12.387 1.00 86.38 211 GLU A N 1
ATOM 1674 C CA . GLU A 1 211 ? 18.790 7.425 13.857 1.00 86.38 211 GLU A CA 1
ATOM 1675 C C . GLU A 1 211 ? 17.402 7.299 14.499 1.00 86.38 211 GLU A C 1
ATOM 1677 O O . GLU A 1 211 ? 17.203 6.537 15.446 1.00 86.38 211 GLU A O 1
ATOM 1682 N N . HIS A 1 212 ? 16.405 8.007 13.958 1.00 87.12 212 HIS A N 1
ATOM 1683 C CA . HIS A 1 212 ? 15.032 7.929 14.452 1.00 87.12 212 HIS A CA 1
ATOM 1684 C C . HIS A 1 212 ? 14.452 6.527 14.241 1.00 87.12 212 HIS A C 1
ATOM 1686 O O . HIS A 1 212 ? 13.778 5.993 15.121 1.00 87.12 212 HIS A O 1
ATOM 1692 N N . LEU A 1 213 ? 14.733 5.901 13.095 1.00 87.56 213 LEU A N 1
ATOM 1693 C CA . LEU A 1 213 ? 14.281 4.539 12.814 1.00 87.56 213 LEU A CA 1
ATOM 1694 C C . LEU A 1 213 ? 14.985 3.507 13.688 1.00 87.56 213 LEU A C 1
ATOM 1696 O O . LEU A 1 213 ? 14.324 2.607 14.203 1.00 87.56 213 LEU A O 1
ATOM 1700 N N . GLU A 1 214 ? 16.295 3.647 13.888 1.00 90.12 214 GLU A N 1
ATOM 1701 C CA . GLU A 1 214 ? 17.038 2.777 14.795 1.00 90.12 214 GLU A CA 1
ATOM 1702 C C . GLU A 1 214 ? 16.465 2.870 16.213 1.00 90.12 214 GLU A C 1
ATOM 1704 O O . GLU A 1 214 ? 16.102 1.854 16.808 1.00 90.12 214 GLU A O 1
ATOM 1709 N N . MET A 1 215 ? 16.293 4.089 16.730 1.00 89.12 215 MET A N 1
ATOM 1710 C CA . MET A 1 215 ? 15.701 4.320 18.046 1.00 89.12 215 MET A CA 1
ATOM 1711 C C . MET A 1 215 ? 14.287 3.743 18.148 1.00 89.12 215 MET A C 1
ATOM 1713 O O . MET A 1 215 ? 13.948 3.119 19.157 1.00 89.12 215 MET A O 1
ATOM 1717 N N . LEU A 1 216 ? 13.461 3.912 17.116 1.00 90.75 216 LEU A N 1
ATOM 1718 C CA . LEU A 1 216 ? 12.113 3.356 17.061 1.00 90.75 216 LEU A CA 1
ATOM 1719 C C . LEU A 1 216 ? 12.134 1.824 17.140 1.00 90.75 216 LEU A C 1
ATOM 1721 O O . LEU A 1 216 ? 11.475 1.248 18.004 1.00 90.75 216 LEU A O 1
ATOM 1725 N N . PHE A 1 217 ? 12.890 1.163 16.265 1.00 91.81 217 PHE A N 1
ATOM 1726 C CA . PHE A 1 217 ? 12.910 -0.298 16.175 1.00 91.81 217 PHE A CA 1
ATOM 1727 C C . PHE A 1 217 ? 13.629 -0.964 17.346 1.00 91.81 217 PHE A C 1
ATOM 1729 O O . PHE A 1 217 ? 13.272 -2.077 17.724 1.00 91.81 217 PHE A O 1
ATOM 1736 N N . ASN A 1 218 ? 14.600 -0.289 17.962 1.00 91.69 218 ASN A N 1
ATOM 1737 C CA . ASN A 1 218 ? 15.283 -0.818 19.135 1.00 91.69 218 ASN A CA 1
ATOM 1738 C C . ASN A 1 218 ? 14.383 -0.810 20.382 1.00 91.69 218 ASN A C 1
ATOM 1740 O O . ASN A 1 218 ? 14.443 -1.726 21.199 1.00 91.69 218 ASN A O 1
ATOM 1744 N N . ASN A 1 219 ? 13.528 0.208 20.528 1.00 90.06 219 ASN A N 1
ATOM 1745 C CA . ASN A 1 219 ? 12.721 0.386 21.737 1.00 90.06 219 ASN A CA 1
ATOM 1746 C C . ASN A 1 219 ? 11.273 -0.119 21.613 1.00 90.06 219 ASN A C 1
ATOM 1748 O O . ASN A 1 219 ? 10.588 -0.258 22.630 1.00 90.06 219 ASN A O 1
ATOM 1752 N N . ILE A 1 220 ? 10.769 -0.357 20.398 1.00 90.81 220 ILE A N 1
ATOM 1753 C CA . ILE A 1 220 ? 9.369 -0.728 20.155 1.00 90.81 220 ILE A CA 1
ATOM 1754 C C . ILE A 1 220 ? 9.293 -2.012 19.327 1.00 90.81 220 ILE A C 1
ATOM 1756 O O . ILE A 1 220 ? 9.849 -2.111 18.238 1.00 90.81 220 ILE A O 1
ATOM 1760 N N . HIS A 1 221 ? 8.526 -2.987 19.824 1.00 90.00 221 HIS A N 1
ATOM 1761 C CA . HIS A 1 221 ? 8.273 -4.243 19.121 1.00 90.00 221 HIS A CA 1
ATOM 1762 C C . HIS A 1 221 ? 7.033 -4.170 18.222 1.00 90.00 221 HIS A C 1
ATOM 1764 O O . HIS A 1 221 ? 5.950 -3.749 18.645 1.00 90.00 221 HIS A O 1
ATOM 1770 N N . PHE A 1 222 ? 7.179 -4.699 17.007 1.00 93.00 222 PHE A N 1
ATOM 1771 C CA . PHE A 1 222 ? 6.174 -4.690 15.945 1.00 93.00 222 PHE A CA 1
ATOM 1772 C C . PHE A 1 222 ? 5.750 -6.121 15.540 1.00 93.00 222 PHE A C 1
ATOM 1774 O O . PHE A 1 222 ? 6.050 -6.574 14.439 1.00 93.00 222 PHE A O 1
ATOM 1781 N N . PRO A 1 223 ? 5.052 -6.878 16.414 1.00 90.75 223 PRO A N 1
ATOM 1782 C CA . PRO A 1 223 ? 4.814 -8.315 16.211 1.00 90.75 223 PRO A CA 1
ATOM 1783 C C . PRO A 1 223 ? 3.799 -8.656 15.108 1.00 90.75 223 PRO A C 1
ATOM 1785 O O . PRO A 1 223 ? 3.761 -9.794 14.649 1.00 90.75 223 PRO A O 1
ATOM 1788 N N . VAL A 1 224 ? 2.955 -7.697 14.718 1.00 95.50 224 VAL A N 1
ATOM 1789 C CA . VAL A 1 224 ? 1.890 -7.865 13.711 1.00 95.50 224 VAL A CA 1
ATOM 1790 C C . VAL A 1 224 ? 2.098 -6.966 12.491 1.00 95.50 224 VAL A C 1
ATOM 1792 O O . VAL A 1 224 ? 1.177 -6.786 11.700 1.00 95.50 224 VAL A O 1
ATOM 1795 N N . LEU A 1 225 ? 3.288 -6.371 12.355 1.00 97.31 225 LEU A N 1
ATOM 1796 C CA . LEU A 1 225 ? 3.596 -5.481 11.244 1.00 97.31 225 LEU A CA 1
ATOM 1797 C C . LEU A 1 225 ? 3.762 -6.296 9.965 1.00 97.31 225 LEU A C 1
ATOM 1799 O O . LEU A 1 225 ? 4.643 -7.149 9.875 1.00 97.31 225 LEU A O 1
ATOM 1803 N N . MET A 1 226 ? 2.902 -6.013 8.995 1.00 97.56 226 MET A N 1
ATOM 1804 C CA . MET A 1 226 ? 2.863 -6.651 7.684 1.00 97.56 226 MET A CA 1
ATOM 1805 C C . MET A 1 226 ? 3.463 -5.770 6.593 1.00 97.56 226 MET A C 1
ATOM 1807 O O . MET A 1 226 ? 4.014 -6.305 5.630 1.00 97.56 226 MET A O 1
ATOM 1811 N N . SER A 1 227 ? 3.388 -4.447 6.763 1.00 97.88 227 SER A N 1
ATOM 1812 C CA . SER A 1 227 ? 3.808 -3.467 5.762 1.00 97.88 227 SER A CA 1
ATOM 1813 C C . SER A 1 227 ? 4.661 -2.363 6.374 1.00 97.88 227 SER A C 1
ATOM 1815 O O . SER A 1 227 ? 4.264 -1.740 7.362 1.00 97.88 227 SER A O 1
ATOM 1817 N N . LEU A 1 228 ? 5.834 -2.121 5.791 1.00 96.62 228 LEU A N 1
ATOM 1818 C CA . LEU A 1 228 ? 6.769 -1.085 6.213 1.00 96.62 228 LEU A CA 1
ATOM 1819 C C . LEU A 1 228 ? 7.130 -0.190 5.027 1.00 96.62 228 LEU A C 1
ATOM 1821 O O . LEU A 1 228 ? 7.758 -0.627 4.068 1.00 96.62 228 LEU A O 1
ATOM 1825 N N . THR A 1 229 ? 6.756 1.082 5.106 1.00 94.56 229 THR A N 1
ATOM 1826 C CA . THR A 1 229 ? 7.167 2.126 4.164 1.00 94.56 229 THR A CA 1
ATOM 1827 C C . THR A 1 229 ? 8.083 3.096 4.880 1.00 94.56 229 THR A C 1
ATOM 1829 O O . THR A 1 229 ? 7.647 3.804 5.793 1.00 94.56 229 THR A O 1
ATOM 1832 N N . LEU A 1 230 ? 9.349 3.100 4.474 1.00 90.94 230 LEU A N 1
ATOM 1833 C CA . LEU A 1 230 ? 10.353 4.008 5.001 1.00 90.94 230 LEU A CA 1
ATOM 1834 C C . LEU A 1 230 ? 10.317 5.348 4.251 1.00 90.94 230 LEU A C 1
ATOM 1836 O O . LEU A 1 230 ? 9.912 5.386 3.087 1.00 90.94 230 LEU A O 1
ATOM 1840 N N . PRO A 1 231 ? 10.741 6.449 4.893 1.00 84.94 231 PRO A N 1
ATOM 1841 C CA . PRO A 1 231 ? 10.790 7.745 4.243 1.00 84.94 231 PRO A CA 1
ATOM 1842 C C . PRO A 1 231 ? 11.737 7.729 3.040 1.00 84.94 231 PRO A C 1
ATOM 1844 O O . PRO A 1 231 ? 12.776 7.062 3.025 1.00 84.94 231 PRO A O 1
ATOM 1847 N N . ALA A 1 232 ? 11.408 8.537 2.035 1.00 82.25 232 ALA A N 1
ATOM 1848 C CA . ALA A 1 232 ? 12.308 8.757 0.915 1.00 82.25 232 ALA A CA 1
ATOM 1849 C C . ALA A 1 232 ? 13.662 9.282 1.419 1.00 82.25 232 ALA A C 1
ATOM 1851 O O . ALA A 1 232 ? 13.717 10.182 2.266 1.00 82.25 232 ALA A O 1
ATOM 1852 N N . ARG A 1 233 ? 14.751 8.752 0.847 1.00 79.31 233 ARG A N 1
ATOM 1853 C CA . ARG A 1 233 ? 16.144 9.126 1.162 1.00 79.31 233 ARG A CA 1
ATOM 1854 C C . ARG A 1 233 ? 16.570 8.865 2.606 1.00 79.31 233 ARG A C 1
ATOM 1856 O O . ARG A 1 233 ? 17.569 9.430 3.044 1.00 79.31 233 ARG A O 1
ATOM 1863 N N . THR A 1 234 ? 15.857 8.007 3.329 1.00 78.12 234 THR A N 1
ATOM 1864 C CA . THR A 1 234 ? 16.252 7.594 4.679 1.00 78.12 234 THR A CA 1
ATOM 1865 C C . THR A 1 234 ? 17.659 7.023 4.718 1.00 78.12 234 THR A C 1
ATOM 1867 O O . THR A 1 234 ? 18.420 7.349 5.624 1.00 78.12 234 THR A O 1
ATOM 1870 N N . PHE A 1 235 ? 18.023 6.207 3.725 1.00 81.56 235 PHE A N 1
ATOM 1871 C CA . PHE A 1 235 ? 19.394 5.732 3.578 1.00 81.56 235 PHE A CA 1
ATOM 1872 C C . PHE A 1 235 ? 20.093 6.501 2.459 1.00 81.56 235 PHE A C 1
ATOM 1874 O O . PHE A 1 235 ? 19.562 6.636 1.353 1.00 81.56 235 PHE A O 1
ATOM 1881 N N . ASN A 1 236 ? 21.300 6.997 2.736 1.00 79.75 236 ASN A N 1
ATOM 1882 C CA . ASN A 1 236 ? 22.144 7.638 1.734 1.00 79.75 236 ASN A CA 1
ATOM 1883 C C . ASN A 1 236 ? 23.618 7.245 1.883 1.00 79.75 236 ASN A C 1
ATOM 1885 O O . ASN A 1 236 ? 24.401 7.936 2.536 1.00 79.75 236 ASN A O 1
ATOM 1889 N N . VAL A 1 237 ? 24.004 6.162 1.203 1.00 72.75 237 VAL A N 1
ATOM 1890 C CA . VAL A 1 237 ? 25.351 5.570 1.277 1.00 72.75 237 VAL A CA 1
ATOM 1891 C C . VAL A 1 237 ? 26.466 6.504 0.782 1.00 72.75 237 VAL A C 1
ATOM 1893 O O . VAL A 1 237 ? 27.622 6.326 1.159 1.00 72.75 237 VAL A O 1
ATOM 1896 N N . ARG A 1 238 ? 26.162 7.571 0.024 1.00 70.19 238 ARG A N 1
ATOM 1897 C CA . ARG A 1 238 ? 27.189 8.518 -0.467 1.00 70.19 238 ARG A CA 1
ATOM 1898 C C . ARG A 1 238 ? 27.910 9.278 0.654 1.00 70.19 238 ARG A C 1
ATOM 1900 O O . ARG A 1 238 ? 28.972 9.839 0.404 1.00 70.19 238 ARG A O 1
ATOM 1907 N N . ARG A 1 239 ? 27.341 9.317 1.864 1.00 65.69 239 ARG A N 1
ATOM 1908 C CA . ARG A 1 239 ? 27.916 9.977 3.050 1.00 65.69 239 ARG A CA 1
ATOM 1909 C C . ARG A 1 239 ? 28.115 9.028 4.239 1.00 65.69 239 ARG A C 1
ATOM 1911 O O . ARG A 1 239 ? 28.267 9.506 5.355 1.00 65.69 239 ARG A O 1
ATOM 1918 N N . PHE A 1 240 ? 28.112 7.713 4.015 1.00 75.94 240 PHE A N 1
ATOM 1919 C CA . PHE A 1 240 ? 28.168 6.738 5.106 1.00 75.94 240 PHE A CA 1
ATOM 1920 C C . PHE A 1 240 ? 29.503 6.750 5.850 1.00 75.94 240 PHE A C 1
ATOM 1922 O O . PHE A 1 240 ? 30.582 6.618 5.269 1.00 75.94 240 PHE A O 1
ATOM 1929 N N . THR A 1 241 ? 29.397 6.838 7.167 1.00 81.69 241 THR A N 1
ATOM 1930 C CA . THR A 1 241 ? 30.457 6.570 8.129 1.00 81.69 241 THR A CA 1
ATOM 1931 C C . THR A 1 241 ? 30.442 5.096 8.549 1.00 81.69 241 THR A C 1
ATOM 1933 O O . THR A 1 241 ? 29.511 4.342 8.258 1.00 81.69 241 THR A O 1
ATOM 1936 N N . ALA A 1 242 ? 31.475 4.656 9.273 1.00 83.56 242 ALA A N 1
ATOM 1937 C CA . ALA A 1 242 ? 31.484 3.317 9.866 1.00 83.56 242 ALA A CA 1
ATOM 1938 C C . ALA A 1 242 ? 30.348 3.113 10.891 1.00 83.56 242 ALA A C 1
ATOM 1940 O O . ALA A 1 242 ? 29.896 1.985 11.075 1.00 83.56 242 ALA A O 1
ATOM 1941 N N . THR A 1 243 ? 29.881 4.188 11.533 1.00 84.94 243 THR A N 1
ATOM 1942 C CA . THR A 1 243 ? 28.758 4.158 12.477 1.00 84.94 243 THR A CA 1
ATOM 1943 C C . THR A 1 243 ? 27.440 3.911 11.749 1.00 84.94 243 THR A C 1
ATOM 1945 O O . THR A 1 243 ? 26.700 3.008 12.132 1.00 84.94 243 THR A O 1
ATOM 1948 N N . ASP A 1 244 ? 27.195 4.616 10.640 1.00 86.19 244 ASP A N 1
ATOM 1949 C CA . ASP A 1 244 ? 25.995 4.419 9.806 1.00 86.19 244 ASP A CA 1
ATOM 1950 C C . ASP A 1 244 ? 25.923 2.982 9.276 1.00 86.19 244 ASP A C 1
ATOM 1952 O O . ASP A 1 244 ? 24.864 2.369 9.174 1.00 86.19 244 ASP A O 1
ATOM 1956 N N . GLU A 1 245 ? 27.084 2.396 8.991 1.00 88.00 245 GLU A N 1
ATOM 1957 C CA . GLU A 1 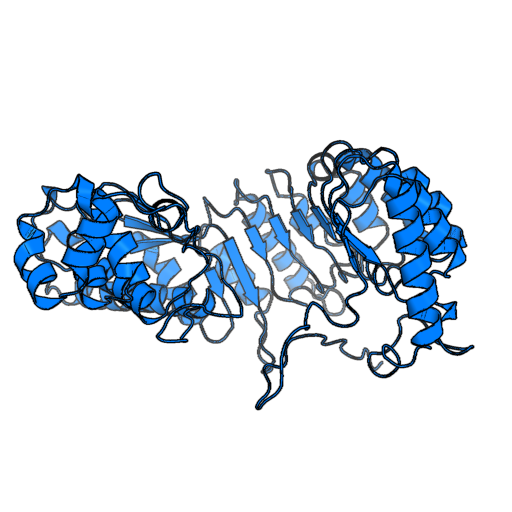245 ? 27.185 1.017 8.542 1.00 88.00 245 GLU A CA 1
ATOM 1958 C C . GLU A 1 245 ? 26.718 -0.007 9.585 1.00 88.00 245 GLU A C 1
ATOM 1960 O O . GLU A 1 245 ? 26.119 -1.032 9.238 1.00 88.00 245 GLU A O 1
ATOM 1965 N N . GLN A 1 246 ? 27.034 0.253 10.854 1.00 89.31 246 GLN A N 1
ATOM 1966 C CA . GLN A 1 246 ? 26.604 -0.571 11.982 1.00 89.31 246 GLN A CA 1
ATOM 1967 C C . GLN A 1 246 ? 25.118 -0.357 12.259 1.00 89.31 246 GLN A C 1
ATOM 1969 O O . GLN A 1 246 ? 24.388 -1.335 12.397 1.00 89.31 246 GLN A O 1
ATOM 1974 N N . MET A 1 247 ? 24.665 0.897 12.225 1.00 90.62 247 MET A N 1
ATOM 1975 C CA . MET A 1 247 ? 23.258 1.269 12.356 1.00 90.62 247 MET A CA 1
ATOM 1976 C C . MET A 1 247 ? 22.394 0.572 11.297 1.00 90.62 247 MET A C 1
ATOM 1978 O O . MET A 1 247 ? 21.327 0.047 11.603 1.00 90.62 247 MET A O 1
ATOM 1982 N N . LEU A 1 248 ? 22.870 0.483 10.047 1.00 91.56 248 LEU A N 1
ATOM 1983 C CA . LEU A 1 248 ? 22.130 -0.169 8.960 1.00 91.56 248 LEU A CA 1
ATOM 1984 C C . LEU A 1 248 ? 21.968 -1.662 9.218 1.00 91.56 248 LEU A C 1
ATOM 1986 O O . LEU A 1 248 ? 20.890 -2.219 9.017 1.00 91.56 248 LEU A O 1
ATOM 1990 N N . ALA A 1 249 ? 23.051 -2.308 9.652 1.00 92.62 249 ALA A N 1
ATOM 1991 C CA . ALA A 1 249 ? 23.019 -3.715 10.017 1.00 92.62 249 ALA A CA 1
ATOM 1992 C C . ALA A 1 249 ? 22.064 -3.946 11.196 1.00 92.62 249 ALA A C 1
ATOM 1994 O O . ALA A 1 249 ? 21.246 -4.860 11.136 1.00 92.62 249 ALA A O 1
ATOM 1995 N N . HIS A 1 250 ? 22.101 -3.076 12.207 1.00 93.50 250 HIS A N 1
ATOM 1996 C CA . HIS A 1 250 ? 21.229 -3.177 13.369 1.00 93.50 250 HIS A CA 1
ATOM 1997 C C . HIS A 1 250 ? 19.748 -2.979 13.017 1.00 93.50 250 HIS A C 1
ATOM 1999 O O . HIS A 1 250 ? 18.897 -3.753 13.454 1.00 93.50 250 HIS A O 1
ATOM 2005 N N . ILE A 1 251 ? 19.427 -2.007 12.156 1.00 93.81 251 ILE A N 1
ATOM 2006 C CA . ILE A 1 251 ? 18.076 -1.831 11.607 1.00 93.81 251 ILE A CA 1
ATOM 2007 C C . ILE A 1 251 ? 17.629 -3.101 10.875 1.00 93.81 251 ILE A C 1
ATOM 2009 O O . ILE A 1 251 ? 16.522 -3.581 11.118 1.00 93.81 251 ILE A O 1
ATOM 2013 N N . GLY A 1 252 ? 18.487 -3.680 10.028 1.00 94.75 252 GLY A N 1
ATOM 2014 C CA . GLY A 1 252 ? 18.20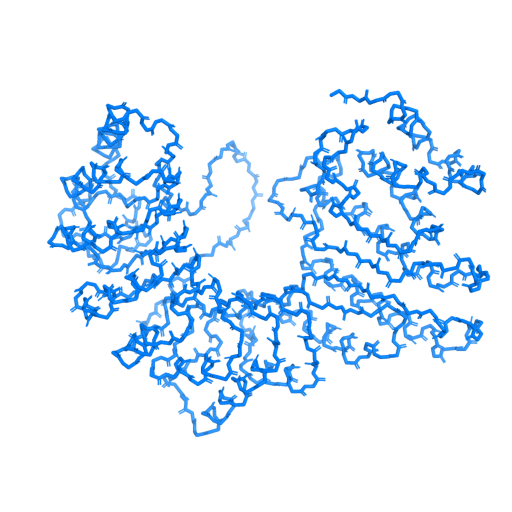4 -4.941 9.339 1.00 94.75 252 GLY A CA 1
ATOM 2015 C C . GLY A 1 252 ? 17.918 -6.094 10.306 1.00 94.75 252 GLY A C 1
ATOM 2016 O O . GLY A 1 252 ? 16.931 -6.808 10.141 1.00 94.75 252 GLY A O 1
ATOM 2017 N N . GLU A 1 253 ? 18.726 -6.249 11.357 1.00 95.19 253 GLU A N 1
ATOM 2018 C CA . GLU A 1 253 ? 18.512 -7.246 12.415 1.00 95.19 253 GLU A CA 1
ATOM 2019 C C . GLU A 1 253 ? 17.159 -7.059 13.111 1.00 95.19 253 GLU A C 1
ATOM 2021 O O . GLU A 1 253 ? 16.412 -8.027 13.271 1.00 95.19 253 GLU A O 1
ATOM 2026 N N . LYS A 1 254 ? 16.808 -5.815 13.463 1.00 94.81 254 LYS A N 1
ATOM 2027 C CA . LYS A 1 254 ? 15.523 -5.486 14.093 1.00 94.81 254 LYS A CA 1
ATOM 2028 C C . LYS A 1 254 ? 14.339 -5.726 13.166 1.00 94.81 254 LYS A C 1
ATOM 2030 O O . LYS A 1 254 ? 13.318 -6.253 13.604 1.00 94.81 254 LYS A O 1
ATOM 2035 N N . MET A 1 255 ? 14.476 -5.424 11.877 1.00 94.88 255 MET A N 1
ATOM 2036 C CA . MET A 1 255 ? 13.483 -5.800 10.869 1.00 94.88 255 MET A CA 1
ATOM 2037 C C . MET A 1 255 ? 13.336 -7.328 10.768 1.00 94.88 255 MET A C 1
ATOM 2039 O O . MET A 1 255 ? 12.228 -7.827 10.592 1.00 94.88 255 MET A O 1
ATOM 2043 N N . GLY A 1 256 ? 14.415 -8.091 10.968 1.00 94.62 256 GLY A N 1
ATOM 2044 C CA . GLY A 1 256 ? 14.390 -9.557 11.031 1.00 94.62 256 GLY A CA 1
ATOM 2045 C C . GLY A 1 256 ? 13.562 -10.146 12.185 1.00 94.62 256 GLY A C 1
ATOM 2046 O O . GLY A 1 256 ? 13.149 -11.309 12.119 1.00 94.62 256 GLY A O 1
ATOM 2047 N N . GLU A 1 257 ? 13.270 -9.360 13.228 1.00 94.62 257 GLU A N 1
ATOM 2048 C CA . GLU A 1 257 ? 12.352 -9.731 14.315 1.00 94.62 257 GLU A CA 1
ATOM 2049 C C . GLU A 1 257 ? 10.866 -9.582 13.907 1.00 94.62 257 GLU A C 1
ATOM 2051 O O . GLU A 1 257 ? 9.981 -10.165 14.541 1.00 94.62 257 GLU A O 1
ATOM 2056 N N . MET A 1 258 ? 10.567 -8.851 12.824 1.00 95.06 258 MET A N 1
ATOM 2057 C CA . MET A 1 258 ? 9.210 -8.592 12.323 1.00 95.06 258 MET A CA 1
ATOM 2058 C C . MET A 1 258 ? 8.690 -9.782 11.502 1.00 95.06 258 MET A C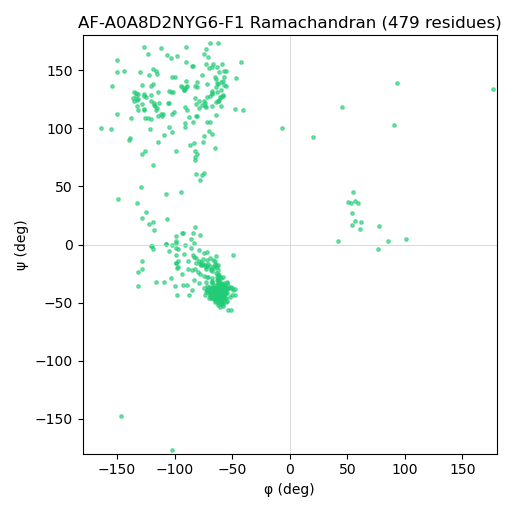 1
ATOM 2060 O O . MET A 1 258 ? 8.650 -9.775 10.275 1.00 95.06 258 MET A O 1
ATOM 2064 N N . THR A 1 259 ? 8.266 -10.836 12.198 1.00 94.19 259 THR A N 1
ATOM 2065 C CA . THR A 1 259 ? 7.886 -12.129 11.586 1.00 94.19 259 THR A CA 1
ATOM 2066 C C . THR A 1 259 ? 6.676 -12.105 10.640 1.00 94.19 259 THR A C 1
ATOM 2068 O O . THR A 1 259 ? 6.436 -13.095 9.952 1.00 94.19 259 THR A O 1
ATOM 2071 N N . GLN A 1 260 ? 5.915 -11.013 10.567 1.00 96.62 260 GLN A N 1
ATOM 2072 C CA . GLN A 1 260 ? 4.773 -10.883 9.650 1.00 96.62 260 GLN A CA 1
ATOM 2073 C C . GLN A 1 260 ? 5.043 -9.937 8.474 1.00 96.62 260 GLN A C 1
ATOM 2075 O O . GLN A 1 260 ? 4.162 -9.770 7.632 1.00 96.62 260 GLN A O 1
ATOM 2080 N N . LEU A 1 261 ? 6.245 -9.354 8.385 1.00 97.75 261 LEU A N 1
ATOM 2081 C CA . LEU A 1 261 ? 6.577 -8.373 7.359 1.00 97.75 261 LEU A CA 1
ATOM 2082 C C . LEU A 1 261 ? 6.600 -9.034 5.977 1.00 97.75 261 LEU A C 1
ATOM 2084 O O . LEU A 1 261 ? 7.386 -9.945 5.721 1.00 97.75 261 LEU A O 1
ATOM 2088 N N . THR A 1 262 ? 5.731 -8.558 5.089 1.00 97.81 262 THR A N 1
ATOM 2089 C CA . THR A 1 262 ? 5.613 -9.045 3.705 1.00 97.81 262 THR A CA 1
ATOM 2090 C C . THR A 1 262 ? 5.676 -7.921 2.679 1.00 97.81 262 THR A C 1
ATOM 2092 O O . THR A 1 262 ? 5.894 -8.194 1.502 1.00 97.81 262 THR A O 1
ATOM 2095 N N . GLU A 1 263 ? 5.543 -6.665 3.096 1.00 98.38 263 GLU A N 1
ATOM 2096 C CA . GLU A 1 263 ? 5.615 -5.510 2.209 1.00 98.38 263 GLU A CA 1
ATOM 2097 C C . GLU A 1 263 ? 6.680 -4.544 2.711 1.00 98.38 263 GLU A C 1
ATOM 2099 O O . GLU A 1 263 ? 6.662 -4.135 3.875 1.00 98.38 263 GLU A O 1
ATOM 2104 N N . LEU A 1 264 ? 7.609 -4.180 1.834 1.00 97.38 264 LEU A N 1
ATOM 2105 C CA . LEU A 1 264 ? 8.687 -3.261 2.158 1.00 97.38 264 LEU A CA 1
ATOM 2106 C C . LEU A 1 264 ? 8.869 -2.239 1.040 1.00 97.38 264 LEU A C 1
ATOM 2108 O O . LEU A 1 264 ? 9.118 -2.599 -0.110 1.00 97.38 264 LEU A O 1
ATOM 2112 N N . ASN A 1 265 ? 8.784 -0.965 1.405 1.00 95.00 265 ASN A N 1
ATOM 2113 C CA . ASN A 1 265 ? 9.069 0.160 0.528 1.00 95.00 265 ASN A CA 1
ATOM 2114 C C . ASN A 1 265 ? 10.240 0.966 1.093 1.00 95.00 265 ASN A C 1
ATOM 2116 O O . ASN A 1 265 ? 10.191 1.446 2.229 1.00 95.00 265 ASN A O 1
ATOM 2120 N N . MET A 1 266 ? 11.294 1.083 0.289 1.00 92.62 266 MET A N 1
ATOM 2121 C CA . MET A 1 266 ? 12.506 1.849 0.588 1.00 92.62 266 MET A CA 1
ATOM 2122 C C . MET A 1 266 ? 12.854 2.812 -0.551 1.00 92.62 266 MET A C 1
ATOM 2124 O O . MET A 1 266 ? 14.018 3.197 -0.698 1.00 92.62 266 MET A O 1
ATOM 2128 N N . SER A 1 267 ? 11.858 3.172 -1.362 1.00 88.75 267 SER A N 1
ATOM 2129 C CA . SER A 1 267 ? 12.009 4.014 -2.545 1.00 88.75 267 SER A CA 1
ATOM 2130 C C . SER A 1 267 ? 12.858 5.262 -2.271 1.00 88.75 267 SER A C 1
ATOM 2132 O O . SER A 1 267 ? 12.841 5.862 -1.191 1.00 88.75 267 SER A O 1
ATOM 2134 N N . PHE A 1 268 ? 13.661 5.648 -3.262 1.00 88.12 268 PHE A N 1
ATOM 2135 C CA . PHE A 1 268 ? 14.562 6.805 -3.224 1.00 88.12 268 PHE A CA 1
ATOM 2136 C C . PHE A 1 268 ? 15.650 6.765 -2.134 1.00 88.12 268 PHE A C 1
ATOM 2138 O O . PHE A 1 268 ? 16.294 7.785 -1.879 1.00 88.12 268 PHE A O 1
ATOM 2145 N N . SER A 1 269 ? 15.887 5.620 -1.488 1.00 88.31 269 SER A N 1
ATOM 2146 C CA . SER A 1 269 ? 17.013 5.437 -0.564 1.00 88.31 269 SER A CA 1
ATOM 2147 C C . SER A 1 269 ? 18.244 4.913 -1.299 1.00 88.31 269 SER A C 1
ATOM 2149 O O . SER A 1 269 ? 18.217 3.813 -1.843 1.00 88.31 269 SER A O 1
ATOM 2151 N N . ILE A 1 270 ? 19.343 5.670 -1.303 1.00 87.62 270 ILE A N 1
ATOM 2152 C CA . ILE A 1 270 ? 20.587 5.296 -1.991 1.00 87.62 270 ILE A CA 1
ATOM 2153 C C . ILE A 1 270 ? 21.281 4.203 -1.171 1.00 87.62 270 ILE A C 1
ATOM 2155 O O . ILE A 1 270 ? 22.023 4.512 -0.239 1.00 87.62 270 ILE A O 1
ATOM 2159 N N . LEU A 1 271 ? 21.022 2.937 -1.511 1.00 85.06 271 LEU A N 1
ATOM 2160 C CA . LEU A 1 271 ? 21.492 1.750 -0.783 1.00 85.06 271 LEU A CA 1
ATOM 2161 C C . LEU A 1 271 ? 22.742 1.101 -1.389 1.00 85.06 271 LEU A C 1
ATOM 2163 O O . LEU A 1 271 ? 23.352 0.281 -0.717 1.00 85.06 271 LEU A O 1
ATOM 2167 N N . THR A 1 272 ? 23.097 1.427 -2.635 1.00 87.44 272 THR A N 1
ATOM 2168 C CA . THR A 1 272 ? 24.212 0.884 -3.444 1.00 87.44 272 THR A CA 1
ATOM 2169 C C . THR A 1 272 ? 25.171 -0.074 -2.704 1.00 87.44 272 THR A C 1
ATOM 2171 O O . THR A 1 272 ? 26.082 0.349 -1.993 1.00 87.44 272 THR A O 1
ATOM 2174 N N . GLY A 1 273 ? 24.992 -1.381 -2.902 1.00 88.88 273 GLY A N 1
ATOM 2175 C CA . GLY A 1 273 ? 25.792 -2.473 -2.335 1.00 88.88 273 GLY A CA 1
ATOM 2176 C C . GLY A 1 273 ? 25.379 -2.932 -0.933 1.00 88.88 273 GLY A C 1
ATOM 2177 O O . GLY A 1 273 ? 26.062 -3.772 -0.342 1.00 88.88 273 GLY A O 1
ATOM 2178 N N . ARG A 1 274 ? 24.311 -2.373 -0.355 1.00 90.81 274 ARG A N 1
ATOM 2179 C CA . ARG A 1 274 ? 23.899 -2.620 1.036 1.00 90.81 274 ARG A CA 1
ATOM 2180 C C . ARG A 1 274 ? 22.506 -3.216 1.180 1.00 90.81 274 ARG A C 1
ATOM 2182 O O . ARG A 1 274 ? 22.128 -3.527 2.308 1.00 90.81 274 ARG A O 1
ATOM 2189 N N . ILE A 1 275 ? 21.757 -3.448 0.097 1.00 93.75 275 ILE A N 1
ATOM 2190 C CA . ILE A 1 275 ? 20.378 -3.960 0.211 1.00 93.75 275 ILE A CA 1
ATOM 2191 C C . ILE A 1 275 ? 20.321 -5.300 0.962 1.00 93.75 275 ILE A C 1
ATOM 2193 O O . ILE A 1 275 ? 19.421 -5.547 1.763 1.00 93.75 275 ILE A O 1
ATOM 2197 N N . GLN A 1 276 ? 21.348 -6.135 0.774 1.00 94.50 276 GLN A N 1
ATOM 2198 C CA . GLN A 1 276 ? 21.493 -7.415 1.4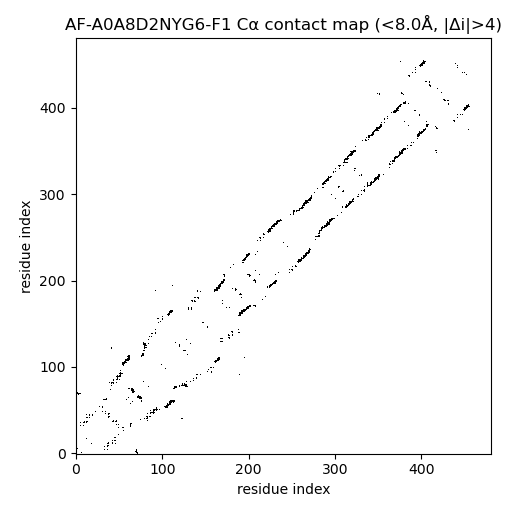55 1.00 94.50 276 GLN A CA 1
ATOM 2199 C C . GLN A 1 276 ? 21.476 -7.265 2.984 1.00 94.50 276 GLN A C 1
ATOM 2201 O O . GLN A 1 276 ? 20.965 -8.150 3.665 1.00 94.50 276 GLN A O 1
ATOM 2206 N N . LYS A 1 277 ? 21.993 -6.165 3.545 1.00 93.25 277 LYS A N 1
ATOM 2207 C CA . LYS A 1 277 ? 22.026 -5.962 5.002 1.00 93.25 277 LYS A CA 1
ATOM 2208 C C . LYS A 1 277 ? 20.640 -5.786 5.608 1.00 93.25 277 LYS A C 1
ATOM 2210 O O . LYS A 1 277 ? 20.425 -6.208 6.735 1.00 93.25 277 LYS A O 1
ATOM 2215 N N . LEU A 1 278 ? 19.718 -5.198 4.852 1.00 94.19 278 LEU A N 1
ATOM 2216 C CA . LEU A 1 278 ? 18.338 -4.997 5.281 1.00 94.19 278 LEU A CA 1
ATOM 2217 C C . LEU A 1 278 ? 17.474 -6.232 5.021 1.00 94.19 278 LEU A C 1
ATOM 2219 O O . LEU A 1 278 ? 16.637 -6.580 5.846 1.00 94.19 278 LEU A O 1
ATOM 2223 N N . LEU A 1 279 ? 17.681 -6.905 3.886 1.00 96.12 279 LEU A N 1
ATOM 2224 C CA . LEU A 1 279 ? 16.807 -7.999 3.457 1.00 96.12 279 LEU A CA 1
ATOM 2225 C C . LEU A 1 279 ? 17.242 -9.374 3.973 1.00 96.12 279 LEU A C 1
ATOM 2227 O O . LEU A 1 279 ? 16.393 -10.200 4.283 1.00 96.12 279 LEU A O 1
ATOM 2231 N N . SER A 1 280 ? 18.545 -9.645 4.101 1.00 95.38 280 SER A N 1
ATOM 2232 C CA . SER A 1 280 ? 19.014 -10.973 4.535 1.00 95.38 280 SER A CA 1
ATOM 2233 C C . SER A 1 280 ? 18.569 -11.409 5.939 1.00 95.38 280 SER A C 1
ATOM 2235 O O . SER A 1 280 ? 18.366 -12.612 6.109 1.00 95.38 280 SER A O 1
ATOM 2237 N N . PRO A 1 281 ? 18.376 -10.517 6.935 1.00 96.31 281 PRO A N 1
ATOM 2238 C CA . PRO A 1 281 ? 17.885 -10.930 8.250 1.00 96.31 281 PRO A CA 1
ATOM 2239 C C . PRO A 1 281 ? 16.386 -11.257 8.272 1.00 96.31 281 PRO A C 1
ATOM 2241 O O . PRO A 1 281 ? 15.916 -11.892 9.220 1.00 96.31 281 PRO A O 1
ATOM 2244 N N . LEU A 1 282 ? 15.624 -10.821 7.261 1.00 96.12 282 LEU A N 1
ATOM 2245 C CA . LEU A 1 282 ? 14.192 -11.089 7.176 1.00 96.12 282 LEU A CA 1
ATOM 2246 C C . LEU A 1 282 ? 13.962 -12.596 7.063 1.00 96.12 282 LEU A C 1
ATOM 2248 O O . LEU A 1 282 ? 14.582 -13.275 6.250 1.00 96.12 282 LEU A O 1
ATOM 2252 N N . LYS A 1 283 ? 13.050 -13.125 7.880 1.00 93.69 283 LYS A N 1
ATOM 2253 C CA . LYS A 1 283 ? 12.702 -14.560 7.892 1.00 93.69 283 LYS A CA 1
ATOM 2254 C C . LYS A 1 283 ? 11.452 -14.871 7.077 1.00 93.69 283 LYS A C 1
ATOM 2256 O O . LYS A 1 283 ? 11.233 -16.015 6.688 1.00 93.69 283 LYS A O 1
ATOM 2261 N N . THR A 1 284 ? 10.641 -13.850 6.829 1.00 95.12 284 THR A N 1
ATOM 2262 C CA . THR A 1 284 ? 9.374 -13.955 6.111 1.00 95.12 284 THR A CA 1
ATOM 2263 C C . THR A 1 284 ? 9.584 -13.467 4.682 1.00 95.12 284 THR A C 1
ATOM 2265 O O . THR A 1 284 ? 10.215 -12.426 4.479 1.00 95.12 284 THR A O 1
ATOM 2268 N N . PRO A 1 285 ? 9.138 -14.221 3.664 1.00 96.38 285 PRO A N 1
ATOM 2269 C CA . PRO A 1 285 ? 9.322 -13.809 2.285 1.00 96.38 285 PRO A CA 1
ATOM 2270 C C . PRO A 1 285 ? 8.483 -12.565 1.980 1.00 96.38 285 PRO A C 1
ATOM 2272 O O . PRO A 1 285 ? 7.287 -12.524 2.273 1.00 96.38 285 PRO A O 1
ATOM 2275 N N . LEU A 1 286 ? 9.116 -11.569 1.358 1.00 98.25 286 LEU A N 1
ATOM 2276 C CA . LEU A 1 286 ? 8.429 -10.377 0.889 1.00 98.25 286 LEU A CA 1
ATOM 2277 C C . LEU A 1 286 ? 7.563 -10.720 -0.325 1.00 98.25 286 LEU A C 1
ATOM 2279 O O . LEU A 1 286 ? 7.983 -11.448 -1.223 1.00 98.25 286 LEU A O 1
ATOM 2283 N N . LYS A 1 287 ? 6.358 -10.162 -0.327 1.00 98.31 287 LYS A N 1
ATOM 2284 C CA . LYS A 1 287 ? 5.393 -10.180 -1.421 1.00 98.31 287 LYS A CA 1
ATOM 2285 C C . LYS A 1 287 ? 5.407 -8.881 -2.207 1.00 98.31 287 LYS A C 1
ATOM 2287 O O . LYS A 1 287 ? 5.219 -8.918 -3.415 1.00 98.31 287 LYS A O 1
ATOM 2292 N N . ILE A 1 288 ? 5.620 -7.754 -1.533 1.00 98.44 288 ILE A N 1
ATOM 2293 C CA . ILE A 1 288 ? 5.715 -6.439 -2.164 1.00 98.44 288 ILE A CA 1
ATOM 2294 C C . ILE A 1 288 ? 7.083 -5.862 -1.833 1.00 98.44 288 ILE A C 1
ATOM 2296 O O . ILE A 1 288 ? 7.443 -5.748 -0.659 1.00 98.44 288 ILE A O 1
ATOM 2300 N N . LEU A 1 289 ? 7.838 -5.513 -2.869 1.00 98.31 289 LEU A N 1
ATOM 2301 C CA . LEU A 1 289 ? 9.133 -4.867 -2.730 1.00 98.31 289 LEU A CA 1
ATOM 2302 C C . LEU A 1 289 ? 9.206 -3.657 -3.655 1.00 98.31 289 LEU A C 1
ATOM 2304 O O . LEU A 1 289 ? 9.205 -3.805 -4.877 1.00 98.31 289 LEU A O 1
ATOM 2308 N N . ASP A 1 290 ? 9.318 -2.478 -3.053 1.00 97.00 290 ASP A N 1
ATOM 2309 C CA . ASP A 1 290 ? 9.624 -1.236 -3.756 1.00 97.00 290 ASP A CA 1
ATOM 2310 C C . ASP A 1 290 ? 11.027 -0.768 -3.373 1.00 97.00 290 ASP A C 1
ATOM 2312 O O . ASP A 1 290 ? 11.304 -0.383 -2.231 1.00 97.00 290 ASP A O 1
ATOM 2316 N N . VAL A 1 291 ? 11.916 -0.850 -4.358 1.00 95.81 291 VAL A N 1
ATOM 2317 C CA . VAL A 1 291 ? 13.305 -0.389 -4.295 1.00 95.81 291 VAL A CA 1
ATOM 2318 C C . VAL A 1 291 ? 13.585 0.584 -5.435 1.00 95.81 291 VAL A C 1
ATOM 2320 O O . VAL A 1 291 ? 14.715 0.679 -5.917 1.00 95.81 291 VAL A O 1
ATOM 2323 N N . SER A 1 292 ? 12.551 1.292 -5.895 1.00 94.06 292 SER A N 1
ATOM 2324 C CA . SER A 1 292 ? 12.660 2.300 -6.943 1.00 94.06 292 SER A CA 1
ATOM 2325 C C . SER A 1 292 ? 13.658 3.390 -6.552 1.00 94.06 292 SER A C 1
ATOM 2327 O O . SER A 1 292 ? 13.747 3.819 -5.402 1.00 94.06 292 SER A O 1
ATOM 2329 N N . ASN A 1 293 ? 14.453 3.849 -7.518 1.00 91.94 293 ASN A N 1
ATOM 2330 C CA . ASN A 1 293 ? 15.447 4.907 -7.338 1.00 91.94 293 ASN A CA 1
ATOM 2331 C C . ASN A 1 293 ? 16.459 4.652 -6.195 1.00 91.94 293 ASN A C 1
ATOM 2333 O O . ASN A 1 293 ? 17.022 5.597 -5.635 1.00 91.94 293 ASN A O 1
ATOM 2337 N N . CYS A 1 294 ? 16.737 3.387 -5.858 1.00 92.19 294 CYS A N 1
ATOM 2338 C CA . CYS A 1 294 ? 17.686 3.021 -4.802 1.00 92.19 294 CYS A CA 1
ATOM 2339 C C . CYS A 1 294 ? 19.164 2.992 -5.232 1.00 92.19 294 CYS A C 1
ATOM 2341 O O . CYS A 1 294 ? 20.040 2.690 -4.416 1.00 92.19 294 CYS A O 1
ATOM 2343 N N . SER A 1 295 ? 19.466 3.320 -6.496 1.00 91.25 295 SER A N 1
ATOM 2344 C CA . SER A 1 295 ? 20.823 3.265 -7.069 1.00 91.25 295 SER A CA 1
ATOM 2345 C C . SER A 1 295 ? 21.475 1.881 -6.914 1.00 91.25 295 SER A C 1
ATOM 2347 O O . SER A 1 295 ? 22.635 1.770 -6.505 1.00 91.25 295 SER A O 1
ATOM 2349 N N . LEU A 1 296 ? 20.717 0.819 -7.203 1.00 93.06 296 LEU A N 1
ATOM 2350 C CA . LEU A 1 296 ? 21.179 -0.565 -7.072 1.00 93.06 296 LEU A CA 1
ATOM 2351 C C . LEU A 1 296 ? 22.365 -0.857 -8.005 1.00 93.06 296 LEU A C 1
ATOM 2353 O O . LEU A 1 296 ? 22.366 -0.449 -9.170 1.00 93.06 296 LEU A O 1
ATOM 2357 N N . ASN A 1 297 ? 23.358 -1.590 -7.495 1.00 92.81 297 ASN A N 1
ATOM 2358 C CA . ASN A 1 297 ? 24.517 -2.060 -8.261 1.00 92.81 297 ASN A CA 1
ATOM 2359 C C . ASN A 1 297 ? 24.401 -3.554 -8.649 1.00 92.81 297 ASN A C 1
ATOM 2361 O O . ASN A 1 297 ? 23.426 -4.234 -8.324 1.00 92.81 297 ASN A O 1
ATOM 2365 N N . HIS A 1 298 ? 25.435 -4.102 -9.302 1.00 94.06 298 HIS A N 1
ATOM 2366 C CA . HIS A 1 298 ? 25.468 -5.523 -9.680 1.00 94.06 298 HIS A CA 1
ATOM 2367 C C . HIS A 1 298 ? 25.331 -6.476 -8.484 1.00 94.06 298 HIS A C 1
ATOM 2369 O O . HIS A 1 298 ? 24.681 -7.512 -8.615 1.00 94.06 298 HIS A O 1
ATOM 2375 N N . THR A 1 299 ? 25.927 -6.147 -7.331 1.00 94.50 299 THR A N 1
ATOM 2376 C CA . THR A 1 299 ? 25.838 -6.988 -6.127 1.00 94.50 299 THR A CA 1
ATOM 2377 C C . THR A 1 299 ? 24.432 -6.988 -5.537 1.00 94.50 299 THR A C 1
ATOM 2379 O O . THR A 1 299 ? 23.936 -8.052 -5.176 1.00 94.50 299 THR A O 1
ATOM 2382 N N . ASP A 1 300 ? 23.757 -5.837 -5.526 1.00 95.50 300 ASP A N 1
ATOM 2383 C CA . ASP A 1 300 ? 22.379 -5.716 -5.053 1.00 95.50 300 ASP A CA 1
ATOM 2384 C C . ASP A 1 300 ? 21.423 -6.504 -5.947 1.00 95.50 300 ASP A C 1
ATOM 2386 O O . ASP A 1 300 ? 20.642 -7.321 -5.464 1.00 95.50 300 ASP A O 1
ATOM 2390 N N . MET A 1 301 ? 21.523 -6.309 -7.265 1.00 95.88 301 MET A N 1
ATOM 2391 C CA . MET A 1 301 ? 20.692 -7.026 -8.228 1.00 95.88 301 MET A CA 1
ATOM 2392 C C . MET A 1 301 ? 20.934 -8.532 -8.143 1.00 95.88 301 MET A C 1
ATOM 2394 O O . MET A 1 301 ? 19.983 -9.315 -8.151 1.00 95.88 301 MET A O 1
ATOM 2398 N N . ALA A 1 302 ? 22.200 -8.957 -8.042 1.00 96.25 302 ALA A N 1
ATOM 2399 C CA . ALA A 1 302 ? 22.537 -10.367 -7.895 1.00 96.25 302 ALA A CA 1
ATOM 2400 C C . ALA A 1 302 ? 21.958 -10.938 -6.599 1.00 96.25 302 ALA A C 1
ATOM 2402 O O . ALA A 1 302 ? 21.417 -12.041 -6.619 1.00 96.25 302 ALA A O 1
ATOM 2403 N N . PHE A 1 303 ? 22.019 -10.198 -5.491 1.00 97.00 303 PHE A N 1
ATOM 2404 C CA . PHE A 1 303 ? 21.369 -10.599 -4.250 1.00 97.00 303 PHE A CA 1
ATOM 2405 C C . PHE A 1 303 ? 19.856 -10.747 -4.443 1.00 97.00 303 PHE A C 1
ATOM 2407 O O . PHE A 1 303 ? 19.327 -11.812 -4.139 1.00 97.00 303 PHE A O 1
ATOM 2414 N N . LEU A 1 304 ? 19.169 -9.744 -5.002 1.00 96.56 304 LEU A N 1
ATOM 2415 C CA . LEU A 1 304 ? 17.719 -9.785 -5.217 1.00 96.56 304 LEU A CA 1
ATOM 2416 C C . LEU A 1 304 ? 17.301 -11.026 -6.013 1.00 96.56 304 LEU A C 1
ATOM 2418 O O . LEU A 1 304 ? 16.439 -11.774 -5.556 1.00 96.56 304 LEU A O 1
ATOM 2422 N N . ALA A 1 305 ? 17.974 -11.301 -7.134 1.00 96.25 305 ALA A N 1
ATOM 2423 C CA . ALA A 1 305 ? 17.683 -12.445 -7.999 1.00 96.25 305 ALA A CA 1
ATOM 2424 C C . ALA A 1 305 ? 18.013 -13.817 -7.382 1.00 96.25 305 ALA A C 1
ATOM 2426 O O . ALA A 1 305 ? 17.491 -14.826 -7.847 1.00 96.25 305 ALA A O 1
ATOM 2427 N N . ASN A 1 306 ? 18.900 -13.881 -6.383 1.00 95.94 306 ASN A N 1
ATOM 2428 C CA . ASN A 1 306 ? 19.275 -15.125 -5.697 1.00 95.94 306 ASN A CA 1
ATOM 2429 C C . ASN A 1 306 ? 18.653 -15.259 -4.298 1.00 95.94 306 ASN A C 1
ATOM 2431 O O . ASN A 1 306 ? 18.820 -16.291 -3.648 1.00 95.94 306 ASN A O 1
ATOM 2435 N N . SER A 1 307 ? 17.968 -14.224 -3.815 1.00 95.69 307 SER A N 1
ATOM 2436 C CA . SER A 1 307 ? 17.337 -14.223 -2.501 1.00 95.69 307 SER A CA 1
ATOM 2437 C C . SER A 1 307 ? 16.141 -15.170 -2.475 1.00 95.69 307 SER A C 1
ATOM 2439 O O . SER A 1 307 ? 15.454 -15.368 -3.480 1.00 95.69 307 SER A O 1
ATOM 2441 N N . PHE A 1 308 ? 15.832 -15.719 -1.299 1.00 95.06 308 PHE A N 1
ATOM 2442 C CA . PHE A 1 308 ? 14.633 -16.542 -1.149 1.00 95.06 308 PHE A CA 1
ATOM 2443 C C . PHE A 1 308 ? 13.345 -15.724 -1.348 1.00 95.06 308 PHE A C 1
ATOM 2445 O O . PHE A 1 308 ? 12.320 -16.309 -1.677 1.00 95.06 308 PHE A O 1
ATOM 2452 N N . HIS A 1 309 ? 13.393 -14.389 -1.224 1.00 96.94 309 HIS A N 1
ATOM 2453 C CA . HIS A 1 309 ? 12.260 -13.504 -1.508 1.00 96.94 309 HIS A CA 1
ATOM 2454 C C . HIS A 1 309 ? 11.819 -13.566 -2.974 1.00 96.94 309 HIS A C 1
ATOM 2456 O O . HIS A 1 309 ? 10.627 -13.463 -3.243 1.00 96.94 309 HIS A O 1
ATOM 2462 N N . ALA A 1 310 ? 12.750 -13.780 -3.915 1.00 96.50 310 ALA A N 1
ATOM 2463 C CA . ALA A 1 310 ? 12.498 -13.690 -5.355 1.00 96.50 310 ALA A CA 1
ATOM 2464 C C . ALA A 1 310 ? 11.301 -14.533 -5.825 1.00 96.50 310 ALA A C 1
ATOM 2466 O O . ALA A 1 310 ? 10.530 -14.085 -6.663 1.00 96.50 310 ALA A O 1
ATOM 2467 N N . ASN A 1 311 ? 11.096 -15.724 -5.255 1.00 96.81 311 ASN A N 1
ATOM 2468 C CA . ASN A 1 311 ? 10.008 -16.624 -5.663 1.00 96.81 311 ASN A CA 1
ATOM 2469 C C . ASN A 1 311 ? 8.625 -16.238 -5.101 1.00 96.81 311 ASN A C 1
ATOM 2471 O O . ASN A 1 311 ? 7.636 -16.898 -5.412 1.00 96.81 311 ASN A O 1
ATOM 2475 N N . HIS A 1 312 ? 8.548 -15.213 -4.248 1.00 97.81 312 HIS A N 1
ATOM 2476 C CA . HIS A 1 312 ? 7.332 -14.822 -3.527 1.00 97.81 312 HIS A CA 1
ATOM 2477 C C . HIS A 1 312 ? 6.851 -13.405 -3.859 1.00 97.81 312 HIS A C 1
ATOM 2479 O O . HIS A 1 312 ? 5.787 -13.014 -3.384 1.00 97.81 312 HIS A O 1
ATOM 2485 N N . LEU A 1 313 ? 7.600 -12.658 -4.677 1.00 98.44 313 LEU A N 1
ATOM 2486 C CA . LEU A 1 313 ? 7.276 -11.282 -5.048 1.00 98.44 313 LEU A CA 1
ATOM 2487 C C . LEU A 1 313 ? 6.038 -11.233 -5.956 1.00 98.44 313 LEU A C 1
ATOM 2489 O O . LEU A 1 313 ? 6.097 -11.558 -7.139 1.00 98.44 313 LEU A O 1
ATOM 2493 N N . GLU A 1 314 ? 4.916 -10.803 -5.384 1.00 98.44 314 GLU A N 1
ATOM 2494 C CA . GLU A 1 314 ? 3.658 -10.524 -6.077 1.00 98.44 314 GLU A CA 1
ATOM 2495 C C . GLU A 1 314 ? 3.659 -9.114 -6.699 1.00 98.44 314 GLU A C 1
ATOM 2497 O O . GLU A 1 314 ? 3.045 -8.913 -7.745 1.00 98.44 314 GLU A O 1
ATOM 2502 N N . ALA A 1 315 ? 4.363 -8.147 -6.104 1.00 98.50 315 ALA A N 1
ATOM 2503 C CA . ALA A 1 315 ? 4.550 -6.810 -6.664 1.00 98.50 315 ALA A CA 1
ATOM 2504 C C . ALA A 1 315 ? 6.008 -6.354 -6.531 1.00 98.50 315 ALA A C 1
ATOM 2506 O O . ALA A 1 315 ? 6.607 -6.465 -5.458 1.00 98.50 315 ALA A O 1
ATOM 2507 N N . LEU A 1 316 ? 6.571 -5.851 -7.628 1.00 98.25 316 LEU A N 1
ATOM 2508 C CA . LEU A 1 316 ? 7.968 -5.438 -7.702 1.00 98.25 316 LEU A CA 1
ATOM 2509 C C . LEU A 1 316 ? 8.100 -4.099 -8.426 1.00 98.25 316 LEU A C 1
ATOM 2511 O O . LEU A 1 316 ? 7.684 -3.970 -9.577 1.00 98.25 316 LEU A O 1
ATOM 2515 N N . ASP A 1 317 ? 8.748 -3.145 -7.766 1.00 97.88 317 ASP A N 1
ATOM 2516 C CA . ASP A 1 317 ? 9.129 -1.866 -8.358 1.00 97.88 317 ASP A CA 1
ATOM 2517 C C . ASP A 1 317 ? 10.658 -1.738 -8.426 1.00 97.88 317 ASP A C 1
ATOM 2519 O O . ASP A 1 317 ? 11.355 -1.766 -7.406 1.00 97.88 317 ASP A O 1
ATOM 2523 N N . LEU A 1 318 ? 11.173 -1.629 -9.654 1.00 96.31 318 LEU A N 1
ATOM 2524 C CA . LEU A 1 318 ? 12.592 -1.433 -9.967 1.00 96.31 318 LEU A CA 1
ATOM 2525 C C . LEU A 1 318 ? 12.837 -0.120 -10.725 1.00 96.31 318 LEU A C 1
ATOM 2527 O O . LEU A 1 318 ? 13.885 0.037 -11.359 1.00 96.31 318 LEU A O 1
ATOM 2531 N N . SER A 1 319 ? 11.896 0.820 -10.666 1.00 95.12 319 SER A N 1
ATOM 2532 C CA . SER A 1 319 ? 11.956 2.086 -11.398 1.00 95.12 319 SER A CA 1
ATOM 2533 C C . SER A 1 319 ? 13.237 2.876 -11.107 1.00 95.12 319 SER A C 1
ATOM 2535 O O . SER A 1 319 ? 13.815 2.779 -10.021 1.00 95.12 319 SER A O 1
ATOM 2537 N N . GLY A 1 320 ? 13.713 3.655 -12.078 1.00 91.88 320 GLY A N 1
ATOM 2538 C CA . GLY A 1 320 ? 14.908 4.498 -11.957 1.00 91.88 320 GLY A CA 1
ATOM 2539 C C . GLY A 1 320 ? 16.248 3.758 -12.070 1.00 91.88 320 GLY A C 1
ATOM 2540 O O . GLY A 1 320 ? 17.285 4.303 -11.688 1.00 91.88 320 GLY A O 1
ATOM 2541 N N . HIS A 1 321 ? 16.256 2.521 -12.577 1.00 92.56 321 HIS A N 1
ATOM 2542 C CA . HIS A 1 321 ? 17.480 1.755 -12.845 1.00 92.56 321 HIS A CA 1
ATOM 2543 C C . HIS A 1 321 ? 17.603 1.419 -14.332 1.00 92.56 321 HIS A C 1
ATOM 2545 O O . HIS A 1 321 ? 16.640 0.954 -14.935 1.00 92.56 321 HIS A O 1
ATOM 2551 N N . ASN A 1 322 ? 18.804 1.541 -14.907 1.00 90.38 322 ASN A N 1
ATOM 2552 C CA . ASN A 1 322 ? 19.094 1.140 -16.294 1.00 90.38 322 ASN A CA 1
ATOM 2553 C C . ASN A 1 322 ? 19.186 -0.396 -16.433 1.00 90.38 322 ASN A C 1
ATOM 2555 O O . ASN A 1 322 ? 20.239 -0.947 -16.760 1.00 90.38 322 ASN A O 1
ATOM 2559 N N . LEU A 1 323 ? 18.091 -1.102 -16.132 1.00 87.25 323 LEU A N 1
ATOM 2560 C CA . LEU A 1 323 ? 18.041 -2.566 -16.019 1.00 87.25 323 LEU A CA 1
ATOM 2561 C C . LEU A 1 323 ? 18.499 -3.296 -17.288 1.00 87.25 323 LEU A C 1
ATOM 2563 O O . LEU A 1 323 ? 19.315 -4.212 -17.155 1.00 87.25 323 LEU A O 1
ATOM 2567 N N . PRO A 1 324 ? 18.034 -2.924 -18.501 1.00 84.88 324 PRO A N 1
ATOM 2568 C CA . PRO A 1 324 ? 18.375 -3.674 -19.707 1.00 84.88 324 PRO A CA 1
ATOM 2569 C C . PRO A 1 324 ? 19.859 -3.570 -20.076 1.00 84.88 324 PRO A C 1
ATOM 2571 O O . PRO A 1 324 ? 20.427 -4.503 -20.636 1.00 84.88 324 PRO A O 1
ATOM 2574 N N . GLU A 1 325 ? 20.482 -2.435 -19.758 1.00 88.00 325 GLU A N 1
ATOM 2575 C CA . GLU A 1 325 ? 21.861 -2.125 -20.131 1.00 88.00 325 GLU A CA 1
ATOM 2576 C C . GLU A 1 325 ? 22.862 -2.650 -19.096 1.00 88.00 325 GLU A C 1
ATOM 2578 O O . GLU A 1 325 ? 23.871 -3.254 -19.454 1.00 88.00 325 GLU A O 1
ATOM 2583 N N . LEU A 1 326 ? 22.568 -2.469 -17.805 1.00 90.19 326 LEU A N 1
ATOM 2584 C CA . LEU A 1 326 ? 23.492 -2.827 -16.729 1.00 90.19 326 LEU A CA 1
ATOM 2585 C C . LEU A 1 326 ? 23.265 -4.244 -16.191 1.00 90.19 326 LEU A C 1
ATOM 2587 O O . LEU A 1 326 ? 24.220 -4.917 -15.802 1.00 90.19 326 LEU A O 1
ATOM 2591 N N . TYR A 1 327 ? 22.018 -4.724 -16.144 1.00 91.19 327 TYR A N 1
ATOM 2592 C CA . TYR A 1 327 ? 21.657 -5.934 -15.393 1.00 91.19 327 TYR A CA 1
ATOM 2593 C C . TYR A 1 327 ? 20.785 -6.951 -16.154 1.00 91.19 327 TYR A C 1
ATOM 2595 O O . TYR A 1 327 ? 19.967 -7.610 -15.504 1.00 91.19 327 TYR A O 1
ATOM 2603 N N . PRO A 1 328 ? 20.946 -7.171 -17.476 1.00 91.88 328 PRO A N 1
ATOM 2604 C CA . PRO A 1 328 ? 19.999 -7.972 -18.256 1.00 91.88 328 PRO A CA 1
ATOM 2605 C C . PRO A 1 328 ? 19.840 -9.401 -17.716 1.00 91.88 328 PRO A C 1
ATOM 2607 O O . PRO A 1 328 ? 18.728 -9.833 -17.419 1.00 91.88 328 PRO A O 1
ATOM 2610 N N . SER A 1 329 ? 20.941 -10.127 -17.498 1.00 93.38 329 SER A N 1
ATOM 2611 C CA . SER A 1 329 ? 20.903 -11.524 -17.035 1.00 93.38 329 SER A CA 1
ATOM 2612 C C . SER A 1 329 ? 20.273 -11.677 -15.650 1.00 93.38 329 SER A C 1
ATOM 2614 O O . SER A 1 329 ? 19.522 -12.616 -15.392 1.00 93.38 329 SER A O 1
ATOM 2616 N N . THR A 1 330 ? 20.575 -10.746 -14.747 1.00 94.56 330 THR A N 1
ATOM 2617 C CA . THR A 1 330 ? 20.075 -10.774 -13.371 1.00 94.56 330 THR A CA 1
ATOM 2618 C C . THR A 1 330 ? 18.602 -10.386 -13.305 1.00 94.56 330 THR A C 1
ATOM 2620 O O . THR A 1 330 ? 17.842 -10.996 -12.558 1.00 94.56 330 THR A O 1
ATOM 2623 N N . PHE A 1 331 ? 18.188 -9.423 -14.129 1.00 93.75 331 PHE A N 1
ATOM 2624 C CA . PHE A 1 331 ? 16.794 -9.036 -14.289 1.00 93.75 331 PHE A CA 1
ATOM 2625 C C . PHE A 1 331 ? 15.943 -10.197 -14.826 1.00 93.75 331 PHE A C 1
ATOM 2627 O O . PHE A 1 331 ? 14.929 -10.536 -14.221 1.00 93.75 331 PHE A O 1
ATOM 2634 N N . PHE A 1 332 ? 16.401 -10.891 -15.875 1.00 94.00 332 PHE A N 1
ATOM 2635 C CA . PHE A 1 332 ? 15.737 -12.103 -16.372 1.00 94.00 332 PHE A CA 1
ATOM 2636 C C . PHE A 1 332 ? 15.614 -13.184 -15.310 1.00 94.00 332 PHE A C 1
ATOM 2638 O O . PHE A 1 332 ? 14.559 -13.798 -15.163 1.00 94.00 332 PHE A O 1
ATOM 2645 N N . LYS A 1 333 ? 16.696 -13.427 -14.568 1.00 95.69 333 LYS A N 1
ATOM 2646 C CA . LYS A 1 333 ? 16.692 -14.417 -13.497 1.00 95.69 333 LYS A CA 1
ATOM 2647 C C . LYS A 1 333 ? 15.654 -14.068 -12.429 1.00 95.69 333 LYS A C 1
ATOM 2649 O O . LYS A 1 333 ? 14.887 -14.939 -12.029 1.00 95.69 333 LYS A O 1
ATOM 2654 N N . LEU A 1 334 ? 15.598 -12.804 -12.006 1.00 96.75 334 LEU A N 1
ATOM 2655 C CA . LEU A 1 334 ? 14.617 -12.326 -11.034 1.00 96.75 334 LEU A CA 1
ATOM 2656 C C . LEU A 1 334 ? 13.179 -12.518 -11.539 1.00 96.75 334 LEU A C 1
ATOM 2658 O O . LEU A 1 334 ? 12.376 -13.117 -10.826 1.00 96.75 334 LEU A O 1
ATOM 2662 N N . LEU A 1 335 ? 12.878 -12.099 -12.776 1.00 95.75 335 LEU A N 1
ATOM 2663 C CA . LEU A 1 335 ? 11.558 -12.302 -13.386 1.00 95.75 335 LEU A CA 1
ATOM 2664 C C . LEU A 1 335 ? 11.194 -13.783 -13.508 1.00 95.75 335 LEU A C 1
ATOM 2666 O O . LEU A 1 335 ? 10.072 -14.174 -13.202 1.00 95.75 335 LEU A O 1
ATOM 2670 N N . SER A 1 336 ? 12.148 -14.634 -13.891 1.00 95.62 336 SER A N 1
ATOM 2671 C CA . SER A 1 336 ? 11.928 -16.079 -13.958 1.00 95.62 336 SER A CA 1
ATOM 2672 C C . SER A 1 336 ? 11.531 -16.654 -12.597 1.00 95.62 336 SER A C 1
ATOM 2674 O O . SER A 1 336 ? 10.654 -17.517 -12.552 1.00 95.62 336 SER A O 1
ATOM 2676 N N . HIS A 1 337 ? 12.139 -16.184 -11.504 1.00 96.94 337 HIS A N 1
ATOM 2677 C CA . HIS A 1 337 ? 11.825 -16.634 -10.146 1.00 96.94 337 HIS A CA 1
ATOM 2678 C C . HIS A 1 337 ? 10.439 -16.171 -9.675 1.00 96.94 337 HIS A C 1
ATOM 2680 O O . HIS A 1 337 ? 9.681 -16.984 -9.146 1.00 96.94 337 HIS A O 1
ATOM 2686 N N . CYS A 1 338 ? 10.064 -14.908 -9.905 1.00 96.62 338 CYS A N 1
ATOM 2687 C CA . CYS A 1 338 ? 8.751 -14.401 -9.487 1.00 96.62 338 CYS A CA 1
ATOM 2688 C C . CYS A 1 338 ? 7.615 -14.693 -10.483 1.00 96.62 338 CYS A C 1
ATOM 2690 O O . CYS A 1 338 ? 6.451 -14.509 -10.139 1.00 96.62 338 CYS A O 1
ATOM 2692 N N . SER A 1 339 ? 7.905 -15.196 -11.686 1.00 96.81 339 SER A N 1
ATOM 2693 C CA . SER A 1 339 ? 6.938 -15.378 -12.786 1.00 96.81 339 SER A CA 1
ATOM 2694 C C . SER A 1 339 ? 5.613 -16.053 -12.404 1.00 96.81 339 SER A C 1
ATOM 2696 O O . SER A 1 339 ? 4.541 -15.657 -12.863 1.00 96.81 339 SER A O 1
ATOM 2698 N N . SER A 1 340 ? 5.662 -17.056 -11.524 1.00 96.19 340 SER A N 1
ATOM 2699 C CA . SER A 1 340 ? 4.483 -17.821 -11.098 1.00 96.19 340 SER A CA 1
ATOM 2700 C C . SER A 1 340 ? 3.564 -17.084 -10.113 1.00 96.19 340 SER A C 1
ATOM 2702 O O . SER A 1 340 ? 2.441 -17.542 -9.865 1.00 96.19 340 SER A O 1
ATOM 2704 N N . VAL A 1 341 ? 4.018 -15.967 -9.537 1.00 97.81 341 VAL A N 1
ATOM 2705 C CA . VAL A 1 341 ? 3.319 -15.200 -8.492 1.00 97.81 341 VAL A CA 1
ATOM 2706 C C . VAL A 1 341 ? 3.183 -13.711 -8.809 1.00 97.81 341 VAL A C 1
ATOM 2708 O O . VAL A 1 341 ? 2.279 -13.089 -8.260 1.00 97.81 341 VAL A O 1
ATOM 2711 N N . LEU A 1 342 ? 4.012 -13.161 -9.700 1.00 98.44 342 LEU A N 1
ATOM 2712 C CA . LEU A 1 342 ? 4.058 -11.740 -10.030 1.00 98.44 342 LEU A CA 1
ATOM 2713 C C . LEU A 1 342 ? 2.720 -11.254 -10.605 1.00 98.44 342 LEU A C 1
ATOM 2715 O O . LEU A 1 342 ? 2.213 -11.794 -11.589 1.00 98.44 342 LEU A O 1
ATOM 2719 N N . ARG A 1 343 ? 2.162 -10.218 -9.978 1.00 98.38 343 ARG A N 1
ATOM 2720 C CA . ARG A 1 343 ? 0.899 -9.554 -10.326 1.00 98.38 343 ARG A CA 1
ATOM 2721 C C . ARG A 1 343 ? 1.101 -8.106 -10.745 1.00 98.38 343 ARG A C 1
ATOM 2723 O O . ARG A 1 343 ? 0.346 -7.639 -11.586 1.00 98.38 343 ARG A O 1
ATOM 2730 N N . SER A 1 344 ? 2.085 -7.409 -10.187 1.00 98.50 344 SER A N 1
ATOM 2731 C CA . SER A 1 344 ? 2.359 -6.009 -10.515 1.00 98.50 344 SER A CA 1
ATOM 2732 C C . SER A 1 344 ? 3.852 -5.803 -10.745 1.00 98.50 344 SER A C 1
ATOM 2734 O O . SER A 1 344 ? 4.676 -6.261 -9.949 1.00 98.50 344 SER A O 1
ATOM 2736 N N . LEU A 1 345 ? 4.201 -5.159 -11.856 1.00 98.38 345 LEU A N 1
ATOM 2737 C CA . LEU A 1 345 ? 5.577 -4.822 -12.198 1.00 98.38 345 LEU A CA 1
ATOM 2738 C C . LEU A 1 345 ? 5.664 -3.362 -12.641 1.00 98.38 345 LEU A C 1
ATOM 2740 O O . LEU A 1 345 ? 5.018 -2.969 -13.615 1.00 98.38 345 LEU A O 1
ATOM 2744 N N . THR A 1 346 ? 6.525 -2.601 -11.972 1.00 97.88 346 THR A N 1
ATOM 2745 C CA . THR A 1 346 ? 6.789 -1.193 -12.280 1.00 97.88 346 THR A CA 1
ATOM 2746 C C . THR A 1 346 ? 8.253 -1.020 -12.685 1.00 97.88 346 THR A C 1
ATOM 2748 O O . THR A 1 346 ? 9.167 -1.350 -11.927 1.00 97.88 346 THR A O 1
ATOM 2751 N N . LEU A 1 347 ? 8.466 -0.539 -13.909 1.00 96.44 347 LEU A N 1
ATOM 2752 C CA . LEU A 1 347 ? 9.759 -0.289 -14.550 1.00 96.44 347 LEU A CA 1
ATOM 2753 C C . LEU A 1 347 ? 9.805 1.138 -15.114 1.00 96.44 347 LEU A C 1
ATOM 2755 O O . LEU A 1 347 ? 10.086 1.336 -16.298 1.00 96.44 347 LEU A O 1
ATOM 2759 N N . GLU A 1 348 ? 9.450 2.137 -14.315 1.00 93.88 348 GLU A N 1
ATOM 2760 C CA . GLU A 1 348 ? 9.440 3.530 -14.761 1.00 93.88 348 GLU A CA 1
ATOM 2761 C C . GLU A 1 348 ? 10.859 4.106 -14.834 1.00 93.88 348 GLU A C 1
ATOM 2763 O O . GLU A 1 348 ? 11.725 3.749 -14.038 1.00 93.88 348 GLU A O 1
ATOM 2768 N N . ASP A 1 349 ? 11.121 4.993 -15.798 1.00 91.69 349 ASP A N 1
ATOM 2769 C CA . ASP A 1 349 ? 12.427 5.654 -15.969 1.00 91.69 349 ASP A CA 1
ATOM 2770 C C . ASP A 1 349 ? 13.621 4.656 -15.994 1.00 91.69 349 ASP A C 1
ATOM 2772 O O . ASP A 1 349 ? 14.710 4.929 -15.489 1.00 91.69 349 ASP A O 1
ATOM 2776 N N . CYS A 1 350 ? 13.433 3.473 -16.595 1.00 92.81 350 CYS A N 1
ATOM 2777 C CA . CYS A 1 350 ? 14.424 2.385 -16.639 1.00 92.81 350 CYS A CA 1
ATOM 2778 C C . CYS A 1 350 ? 15.331 2.386 -17.888 1.00 92.81 350 CYS A C 1
ATOM 2780 O O . CYS A 1 350 ? 16.036 1.405 -18.150 1.00 92.81 350 CYS A O 1
ATOM 2782 N N . ASN A 1 351 ? 15.294 3.455 -18.692 1.00 91.81 351 ASN A N 1
ATOM 2783 C CA . ASN A 1 351 ? 16.000 3.573 -19.977 1.00 91.81 351 ASN A CA 1
ATOM 2784 C C . ASN A 1 351 ? 15.718 2.400 -20.950 1.00 91.81 351 ASN A C 1
ATOM 2786 O O . ASN A 1 351 ? 16.587 1.946 -21.699 1.00 91.81 351 ASN A O 1
ATOM 2790 N N . ILE A 1 352 ? 14.488 1.878 -20.945 1.00 94.50 352 ILE A N 1
ATOM 2791 C CA . ILE A 1 352 ? 14.049 0.839 -21.881 1.00 94.50 352 ILE A CA 1
ATOM 2792 C C . ILE A 1 352 ? 13.851 1.471 -23.267 1.00 94.50 352 ILE A C 1
ATOM 2794 O O . ILE A 1 352 ? 13.019 2.354 -23.450 1.00 94.50 352 ILE A O 1
ATOM 2798 N N . GLN A 1 353 ? 14.607 0.985 -24.250 1.00 94.19 353 GLN A N 1
ATOM 2799 C CA . GLN A 1 353 ? 14.604 1.446 -25.640 1.00 94.19 353 GLN A CA 1
ATOM 2800 C C . GLN A 1 353 ? 14.019 0.365 -26.554 1.00 94.19 353 GLN A C 1
ATOM 2802 O O . GLN A 1 353 ? 13.882 -0.793 -26.154 1.00 94.19 353 GLN A O 1
ATOM 2807 N N . ASP A 1 354 ? 13.748 0.716 -27.810 1.00 95.81 354 ASP A N 1
ATOM 2808 C CA . ASP A 1 354 ? 13.229 -0.191 -28.843 1.00 95.81 354 ASP A CA 1
ATOM 2809 C C . ASP A 1 354 ? 14.037 -1.497 -28.972 1.00 95.81 354 ASP A C 1
ATOM 2811 O O . ASP A 1 354 ? 13.468 -2.576 -29.137 1.00 95.81 354 ASP A O 1
ATOM 2815 N N . THR A 1 355 ? 15.364 -1.424 -28.827 1.00 94.69 355 THR A N 1
ATOM 2816 C CA . THR A 1 355 ? 16.276 -2.583 -28.863 1.00 94.69 355 THR A CA 1
ATOM 2817 C C . THR A 1 355 ? 16.022 -3.592 -27.740 1.00 94.69 355 THR A C 1
ATOM 2819 O O . THR A 1 355 ? 16.392 -4.758 -27.867 1.00 94.69 355 THR A O 1
ATOM 2822 N N . HIS A 1 356 ? 15.387 -3.167 -26.647 1.00 94.88 356 HIS A N 1
ATOM 2823 C CA . HIS A 1 356 ? 15.128 -3.975 -25.456 1.00 94.88 356 HIS A CA 1
ATOM 2824 C C . HIS A 1 356 ? 13.719 -4.592 -25.438 1.00 94.88 356 HIS A C 1
ATOM 2826 O O . HIS A 1 356 ? 13.418 -5.381 -24.548 1.00 94.88 356 HIS A O 1
ATOM 2832 N N . VAL A 1 357 ? 12.852 -4.302 -26.415 1.00 95.50 357 VAL A N 1
ATOM 2833 C CA . VAL A 1 357 ? 11.469 -4.821 -26.427 1.00 95.50 357 VAL A CA 1
ATOM 2834 C C . VAL A 1 357 ? 11.433 -6.349 -26.451 1.00 95.50 357 VAL A C 1
ATOM 2836 O O . VAL A 1 357 ? 10.749 -6.957 -25.634 1.00 95.50 357 VAL A O 1
ATOM 2839 N N . ASN A 1 358 ? 12.227 -6.987 -27.316 1.00 94.75 358 ASN A N 1
ATOM 2840 C CA . ASN A 1 358 ? 12.286 -8.453 -27.383 1.00 94.75 358 ASN A CA 1
ATOM 2841 C C . ASN A 1 358 ? 12.793 -9.067 -26.071 1.00 94.75 358 ASN A C 1
ATOM 2843 O O . ASN A 1 358 ? 12.324 -10.125 -25.662 1.00 94.75 358 ASN A O 1
ATOM 2847 N N . MET A 1 359 ? 13.727 -8.392 -25.394 1.00 92.75 359 MET A N 1
ATOM 2848 C CA . MET A 1 359 ? 14.195 -8.809 -24.074 1.00 92.75 359 MET A CA 1
ATOM 2849 C C . MET A 1 359 ? 13.041 -8.800 -23.063 1.00 92.75 359 MET A C 1
ATOM 2851 O O . MET A 1 359 ? 12.840 -9.790 -22.363 1.00 92.75 359 MET A O 1
ATOM 2855 N N . LEU A 1 360 ? 12.270 -7.709 -23.008 1.00 94.38 360 LEU A N 1
ATOM 2856 C CA . LEU A 1 360 ? 11.123 -7.603 -22.106 1.00 94.38 360 LEU A CA 1
ATOM 2857 C C . LEU A 1 360 ? 10.066 -8.662 -22.402 1.00 94.38 360 LEU A C 1
ATOM 2859 O O . LEU A 1 360 ? 9.615 -9.325 -21.476 1.00 94.38 360 LEU A O 1
ATOM 2863 N N . ILE A 1 361 ? 9.716 -8.863 -23.674 1.00 95.62 361 ILE A N 1
ATOM 2864 C CA . ILE A 1 361 ? 8.754 -9.889 -24.097 1.00 95.62 361 ILE A CA 1
ATOM 2865 C C . ILE A 1 361 ? 9.186 -11.267 -23.587 1.00 95.62 361 ILE A C 1
ATOM 2867 O O . ILE A 1 361 ? 8.409 -11.962 -22.935 1.00 95.62 361 ILE A O 1
ATOM 2871 N N . LEU A 1 362 ? 10.452 -11.641 -23.797 1.00 94.38 362 LEU A N 1
ATOM 2872 C CA . LEU A 1 362 ? 10.980 -12.916 -23.309 1.00 94.38 362 LEU A CA 1
ATOM 2873 C C . LEU A 1 362 ? 10.883 -13.030 -21.782 1.00 94.38 362 LEU A C 1
ATOM 2875 O O . LEU A 1 362 ? 10.496 -14.083 -21.278 1.00 94.38 362 LEU A O 1
ATOM 2879 N N . GLY A 1 363 ? 11.198 -11.957 -21.052 1.00 93.44 363 GLY A N 1
ATOM 2880 C CA . GLY A 1 363 ? 11.206 -11.953 -19.588 1.00 93.44 363 GLY A CA 1
ATOM 2881 C C . GLY A 1 363 ? 9.808 -11.978 -18.976 1.00 93.44 363 GLY A C 1
ATOM 2882 O O . GLY A 1 363 ? 9.615 -12.572 -17.920 1.00 93.44 363 GLY A O 1
ATOM 2883 N N . LEU A 1 364 ? 8.835 -11.365 -19.652 1.00 96.06 364 LEU A N 1
ATOM 2884 C CA . LEU A 1 364 ? 7.443 -11.281 -19.217 1.00 96.06 364 LEU A CA 1
ATOM 2885 C C . LEU A 1 364 ? 6.600 -12.471 -19.681 1.00 96.06 364 LEU A C 1
ATOM 2887 O O . LEU A 1 364 ? 5.576 -12.751 -19.065 1.00 96.06 364 LEU A O 1
ATOM 2891 N N . SER A 1 365 ? 7.020 -13.194 -20.723 1.00 95.88 365 SER A N 1
ATOM 2892 C CA . SER A 1 365 ? 6.288 -14.355 -21.250 1.00 95.88 365 SER A CA 1
ATOM 2893 C C . SER A 1 365 ? 5.896 -15.404 -20.190 1.00 95.88 365 SER A C 1
ATOM 2895 O O . SER A 1 365 ? 4.778 -15.923 -20.262 1.00 95.88 365 SER A O 1
ATOM 2897 N N . PRO A 1 366 ? 6.704 -15.697 -19.146 1.00 95.94 366 PRO A N 1
ATOM 2898 C CA . PRO A 1 366 ? 6.322 -16.664 -18.119 1.00 95.94 366 PRO A CA 1
ATOM 2899 C C . PRO A 1 366 ? 5.384 -16.075 -17.046 1.00 95.94 366 PRO A C 1
ATOM 2901 O O . PRO A 1 366 ? 4.813 -16.825 -16.254 1.00 95.94 366 PRO A O 1
ATOM 2904 N N . CYS A 1 367 ? 5.200 -14.751 -17.000 1.00 96.94 367 CYS A N 1
ATOM 2905 C CA . CYS A 1 367 ? 4.459 -14.028 -15.961 1.00 96.94 367 CYS A CA 1
ATOM 2906 C C . CYS A 1 367 ? 2.937 -14.063 -16.190 1.00 96.94 367 CYS A C 1
ATOM 2908 O O . CYS A 1 367 ? 2.275 -13.037 -16.327 1.00 96.94 367 CYS A O 1
ATOM 2910 N N . GLN A 1 368 ? 2.350 -15.260 -16.198 1.00 96.00 368 GLN A N 1
ATOM 2911 C CA . GLN A 1 368 ? 0.940 -15.494 -16.553 1.00 96.00 368 GLN A CA 1
ATOM 2912 C C . GLN A 1 368 ? -0.078 -14.902 -15.557 1.00 96.00 368 GLN A C 1
ATOM 2914 O O . GLN A 1 368 ? -1.270 -14.824 -15.853 1.00 96.00 368 GLN A O 1
ATOM 2919 N N . LYS A 1 369 ? 0.372 -14.489 -14.365 1.00 97.69 369 LYS A N 1
ATOM 2920 C CA . LYS A 1 369 ? -0.461 -13.831 -13.346 1.00 97.69 369 LYS A CA 1
ATOM 2921 C C . LYS A 1 369 ? -0.338 -12.309 -13.337 1.00 97.69 369 LYS A C 1
ATOM 2923 O O . LYS A 1 369 ? -0.997 -11.691 -12.500 1.00 97.69 369 LYS A O 1
ATOM 2928 N N . LEU A 1 370 ? 0.460 -11.723 -14.235 1.00 98.38 370 LEU A N 1
ATOM 2929 C CA . LEU A 1 370 ? 0.670 -10.281 -14.292 1.00 98.38 370 LEU A CA 1
ATOM 2930 C C . LEU A 1 370 ? -0.655 -9.576 -14.596 1.00 98.38 370 LEU A C 1
ATOM 2932 O O . LEU A 1 370 ? -1.316 -9.886 -15.582 1.00 98.38 370 LEU A O 1
ATOM 2936 N N . GLN A 1 371 ? -1.042 -8.657 -13.718 1.00 98.12 371 GLN A N 1
ATOM 2937 C CA . GLN A 1 371 ? -2.270 -7.861 -13.778 1.00 98.12 371 GLN A CA 1
ATOM 2938 C C . GLN A 1 371 ? -1.968 -6.403 -14.096 1.00 98.12 371 GLN A C 1
ATOM 2940 O O . GLN A 1 371 ? -2.766 -5.743 -14.756 1.00 98.12 371 GLN A O 1
ATOM 2945 N N . GLU A 1 372 ? -0.819 -5.907 -13.650 1.00 98.12 372 GLU A N 1
ATOM 2946 C CA . GLU A 1 372 ? -0.427 -4.515 -13.810 1.00 98.12 372 GLU A CA 1
ATOM 2947 C C . GLU A 1 372 ? 0.996 -4.431 -14.342 1.00 98.12 372 GLU A C 1
ATOM 2949 O O . GLU A 1 372 ? 1.911 -5.056 -13.798 1.00 98.12 372 GLU A O 1
ATOM 2954 N N . PHE A 1 373 ? 1.179 -3.649 -15.402 1.00 97.94 373 PHE A N 1
ATOM 2955 C CA . PHE A 1 373 ? 2.497 -3.356 -15.938 1.00 97.94 373 PHE A CA 1
ATOM 2956 C C . PHE A 1 373 ? 2.648 -1.862 -16.202 1.00 97.94 373 PHE A C 1
ATOM 2958 O O . PHE A 1 373 ? 1.912 -1.283 -17.002 1.00 97.94 373 PHE A O 1
ATOM 2965 N N . LYS A 1 374 ? 3.613 -1.244 -15.525 1.00 97.12 374 LYS A N 1
ATOM 2966 C CA . LYS A 1 374 ? 3.888 0.189 -15.608 1.00 97.12 374 LYS A CA 1
ATOM 2967 C C . LYS A 1 374 ? 5.312 0.405 -16.083 1.00 97.12 374 LYS A C 1
ATOM 2969 O O . LYS A 1 374 ? 6.243 -0.183 -15.542 1.00 97.12 374 LYS A O 1
ATOM 2974 N N . PHE A 1 375 ? 5.496 1.222 -17.109 1.00 95.75 375 PHE A N 1
ATOM 2975 C CA . PHE A 1 375 ? 6.813 1.485 -17.696 1.00 95.75 375 PHE A CA 1
ATOM 2976 C C . PHE A 1 375 ? 6.894 2.903 -18.277 1.00 95.75 375 PHE A C 1
ATOM 2978 O O . PHE A 1 375 ? 7.491 3.142 -19.330 1.00 95.75 375 PHE A O 1
ATOM 2985 N N . ILE A 1 376 ? 6.293 3.865 -17.577 1.00 92.25 376 ILE A N 1
ATOM 2986 C CA . ILE A 1 376 ? 6.328 5.297 -17.901 1.00 92.25 376 ILE A CA 1
ATOM 2987 C C . ILE A 1 376 ? 7.779 5.814 -17.930 1.00 92.25 376 ILE A C 1
ATOM 2989 O O . ILE A 1 376 ? 8.684 5.230 -17.340 1.00 92.25 376 ILE A O 1
ATOM 2993 N N . GLY A 1 377 ? 8.035 6.891 -18.674 1.00 89.69 377 GLY A N 1
ATOM 2994 C CA . GLY A 1 377 ? 9.349 7.544 -18.724 1.00 89.69 377 GLY A CA 1
ATOM 2995 C C . GLY A 1 377 ? 10.404 6.828 -19.575 1.00 89.69 377 GLY A C 1
ATOM 2996 O O . GLY A 1 377 ? 11.490 7.358 -19.805 1.00 89.69 377 GLY A O 1
ATOM 2997 N N . ASN A 1 378 ? 10.087 5.651 -20.122 1.00 93.50 378 ASN A N 1
ATOM 2998 C CA . ASN A 1 378 ? 11.007 4.917 -20.984 1.00 93.50 378 ASN A CA 1
ATOM 2999 C C . ASN A 1 378 ? 11.029 5.445 -22.436 1.00 93.50 378 ASN A C 1
ATOM 3001 O O . ASN A 1 378 ? 9.972 5.746 -22.998 1.00 93.50 378 ASN A O 1
ATOM 3005 N N . PRO A 1 379 ? 12.212 5.527 -23.078 1.00 93.31 379 PRO A N 1
ATOM 3006 C CA . PRO A 1 379 ? 12.395 6.029 -24.445 1.00 93.31 379 PRO A CA 1
ATOM 3007 C C . PRO A 1 379 ? 11.960 5.040 -25.548 1.00 93.31 379 PRO A C 1
ATOM 3009 O O . PRO A 1 379 ? 12.760 4.678 -26.413 1.00 93.31 379 PRO A O 1
ATOM 3012 N N . LEU A 1 380 ? 10.687 4.637 -25.554 1.00 95.12 380 LEU A N 1
ATOM 3013 C CA . LEU A 1 380 ? 10.103 3.737 -26.559 1.00 95.12 380 LEU A CA 1
ATOM 3014 C C . LEU A 1 380 ? 9.448 4.507 -27.708 1.00 95.12 380 LEU A C 1
ATOM 3016 O O . LEU A 1 380 ? 8.697 5.451 -27.472 1.00 95.12 380 LEU A O 1
ATOM 3020 N N . SER A 1 381 ? 9.684 4.097 -28.953 1.00 95.94 381 SER A N 1
ATOM 3021 C CA . SER A 1 381 ? 8.941 4.612 -30.110 1.00 95.94 381 SER A CA 1
ATOM 3022 C C . SER A 1 381 ? 7.520 4.046 -30.195 1.00 95.94 381 SER A C 1
ATOM 3024 O O . SER A 1 381 ? 7.194 3.009 -29.612 1.00 95.94 381 SER A O 1
ATOM 3026 N N . SER A 1 382 ? 6.673 4.689 -30.999 1.00 96.25 382 SER A N 1
ATOM 3027 C CA . SER A 1 382 ? 5.339 4.183 -31.339 1.00 96.25 382 SER A CA 1
ATOM 3028 C C . SER A 1 382 ? 5.376 2.763 -31.926 1.00 96.25 382 SER A C 1
ATOM 3030 O O . SER A 1 382 ? 4.536 1.935 -31.579 1.00 96.25 382 SER A O 1
ATOM 3032 N N . GLN A 1 383 ? 6.378 2.431 -32.749 1.00 96.56 383 GLN A N 1
ATOM 3033 C CA . GLN A 1 383 ? 6.540 1.088 -33.319 1.00 96.56 383 GLN A CA 1
ATOM 3034 C C . GLN A 1 383 ? 6.885 0.042 -32.250 1.00 96.56 383 GLN A C 1
ATOM 3036 O O . GLN A 1 383 ? 6.338 -1.063 -32.260 1.00 96.56 383 GLN A O 1
ATOM 3041 N N . ALA A 1 384 ? 7.777 0.387 -31.322 1.00 97.19 384 ALA A N 1
ATOM 3042 C CA . ALA A 1 384 ? 8.142 -0.474 -30.204 1.00 97.19 384 ALA A CA 1
ATOM 3043 C C . ALA A 1 384 ? 6.954 -0.730 -29.266 1.00 97.19 384 ALA A C 1
ATOM 3045 O O . ALA A 1 384 ? 6.730 -1.869 -28.858 1.00 97.19 384 ALA A O 1
ATOM 3046 N N . LEU A 1 385 ? 6.150 0.302 -28.988 1.00 97.38 385 LEU A N 1
ATOM 3047 C CA . LEU A 1 385 ? 4.928 0.173 -28.195 1.00 97.38 385 LEU A CA 1
ATOM 3048 C C . LEU A 1 385 ? 3.902 -0.739 -28.866 1.00 97.38 385 LEU A C 1
ATOM 3050 O O . LEU A 1 385 ? 3.385 -1.631 -28.204 1.00 97.38 385 LEU A O 1
ATOM 3054 N N . LYS A 1 386 ? 3.655 -0.596 -30.175 1.00 97.31 386 LYS A N 1
ATOM 3055 C CA . LYS A 1 386 ? 2.752 -1.498 -30.917 1.00 97.31 386 LYS A CA 1
ATOM 3056 C C . LYS A 1 386 ? 3.190 -2.960 -30.813 1.00 97.31 386 LYS A C 1
ATOM 3058 O O . LYS A 1 386 ? 2.364 -3.842 -30.579 1.00 97.31 386 LYS A O 1
ATOM 3063 N N . HIS A 1 387 ? 4.492 -3.215 -30.949 1.00 97.62 387 HIS A N 1
ATOM 3064 C CA . HIS A 1 387 ? 5.048 -4.559 -30.803 1.00 97.62 387 HIS A CA 1
ATOM 3065 C C . HIS A 1 387 ? 4.833 -5.098 -29.382 1.00 97.62 387 HIS A C 1
ATOM 3067 O O . HIS A 1 387 ? 4.328 -6.206 -29.210 1.00 97.62 387 HIS A O 1
ATOM 3073 N N . LEU A 1 388 ? 5.135 -4.295 -28.361 1.00 97.19 388 LEU A N 1
ATOM 3074 C CA . LEU A 1 388 ? 4.933 -4.685 -26.971 1.00 97.19 388 LEU A CA 1
ATOM 3075 C C . LEU A 1 388 ? 3.450 -4.933 -26.654 1.00 97.19 388 LEU A C 1
ATOM 3077 O O . LEU A 1 388 ? 3.133 -5.951 -26.054 1.00 97.19 388 LEU A O 1
ATOM 3081 N N . PHE A 1 389 ? 2.534 -4.072 -27.107 1.00 97.31 389 PHE A N 1
ATOM 3082 C CA . PHE A 1 389 ? 1.087 -4.231 -26.911 1.00 97.31 389 PHE A CA 1
ATOM 3083 C C . PHE A 1 389 ? 0.536 -5.496 -27.568 1.00 97.31 389 PHE A C 1
ATOM 3085 O O . PHE A 1 389 ? -0.319 -6.157 -26.984 1.00 97.31 389 PHE A O 1
ATOM 3092 N N . THR A 1 390 ? 1.063 -5.869 -28.738 1.00 97.19 390 THR A N 1
ATOM 3093 C CA . THR A 1 390 ? 0.708 -7.136 -29.394 1.00 97.19 390 THR A CA 1
ATOM 3094 C C . THR A 1 390 ? 1.015 -8.322 -28.475 1.00 97.19 390 THR A C 1
ATOM 3096 O O . THR A 1 390 ? 0.167 -9.187 -28.292 1.00 97.19 390 THR A O 1
ATOM 3099 N N . PHE A 1 391 ? 2.180 -8.319 -27.820 1.00 97.25 391 PHE A N 1
ATOM 3100 C CA . PHE A 1 391 ? 2.528 -9.329 -26.818 1.00 97.25 391 PHE A CA 1
ATOM 3101 C C . PHE A 1 391 ? 1.698 -9.211 -25.529 1.00 97.25 391 PHE A C 1
ATOM 3103 O O . PHE A 1 391 ? 1.256 -10.220 -24.990 1.00 97.25 391 PHE A O 1
ATOM 3110 N N . LEU A 1 392 ? 1.449 -7.999 -25.020 1.00 96.19 392 LEU A N 1
ATOM 3111 C CA . LEU A 1 392 ? 0.667 -7.801 -23.789 1.00 96.19 392 LEU A CA 1
ATOM 3112 C C . LEU A 1 392 ? -0.748 -8.394 -23.896 1.00 96.19 392 LEU A C 1
ATOM 3114 O O . LEU A 1 392 ? -1.303 -8.835 -22.888 1.00 96.19 392 LEU A O 1
ATOM 3118 N N . CYS A 1 393 ? -1.304 -8.477 -25.109 1.00 95.94 393 CYS A N 1
ATOM 3119 C CA . CYS A 1 393 ? -2.570 -9.161 -25.368 1.00 95.94 393 CYS A CA 1
ATOM 3120 C C . CYS A 1 393 ? -2.538 -10.658 -25.012 1.00 95.94 393 CYS A C 1
ATOM 3122 O O . CYS A 1 393 ? -3.577 -11.210 -24.647 1.00 95.94 393 CYS A O 1
ATOM 3124 N N . GLU A 1 394 ? -1.368 -11.301 -25.075 1.00 95.88 394 GLU A N 1
ATOM 3125 C CA . GLU A 1 394 ? -1.166 -12.721 -24.761 1.00 95.88 394 GLU A CA 1
ATOM 3126 C C . GLU A 1 394 ? -1.131 -12.998 -23.248 1.00 95.88 394 GLU A C 1
ATOM 3128 O O . GLU A 1 394 ? -1.268 -14.148 -22.832 1.00 95.88 394 GLU A O 1
ATOM 3133 N N . LEU A 1 395 ? -0.979 -11.967 -22.403 1.00 96.69 395 LEU A N 1
ATOM 3134 C CA . LEU A 1 395 ? -0.974 -12.117 -20.946 1.00 96.69 395 LEU A CA 1
ATOM 3135 C C . LEU A 1 395 ? -2.413 -12.208 -20.407 1.00 96.69 395 LEU A C 1
ATOM 3137 O O . LEU A 1 395 ? -3.124 -11.198 -20.388 1.00 96.69 395 LEU A O 1
ATOM 3141 N N . PRO A 1 396 ? -2.861 -13.376 -19.909 1.00 95.69 396 PRO A N 1
ATOM 3142 C CA . PRO A 1 396 ? -4.285 -13.659 -19.709 1.00 95.69 396 PRO A CA 1
ATOM 3143 C C . PRO A 1 396 ? -4.917 -12.906 -18.533 1.00 95.69 396 PRO A C 1
ATOM 3145 O O . PRO A 1 396 ? -6.135 -12.788 -18.465 1.00 95.69 396 PRO A O 1
ATOM 3148 N N . MET A 1 397 ? -4.108 -12.439 -17.580 1.00 97.19 397 MET A N 1
ATOM 3149 C CA . MET A 1 397 ? -4.577 -11.777 -16.356 1.00 97.19 397 MET A CA 1
ATOM 3150 C C . MET A 1 397 ? -4.329 -10.268 -16.347 1.00 97.19 397 MET A C 1
ATOM 3152 O O . MET A 1 397 ? -4.679 -9.622 -15.357 1.00 97.19 397 MET A O 1
ATOM 3156 N N . LEU A 1 398 ? -3.742 -9.720 -17.417 1.00 97.75 398 LEU A N 1
ATOM 3157 C CA . LEU A 1 398 ? -3.395 -8.305 -17.508 1.00 97.75 398 LEU A CA 1
ATOM 3158 C C . LEU A 1 398 ? -4.663 -7.447 -17.469 1.00 97.75 398 LEU A C 1
ATOM 3160 O O . LEU A 1 398 ? -5.640 -7.766 -18.130 1.00 97.75 398 LEU A O 1
ATOM 3164 N N . LYS A 1 399 ? -4.654 -6.370 -16.689 1.00 96.94 399 LYS A N 1
ATOM 3165 C CA . LYS A 1 399 ? -5.798 -5.462 -16.519 1.00 96.94 399 LYS A CA 1
ATOM 3166 C C . LYS A 1 399 ? -5.411 -4.005 -16.655 1.00 96.94 399 LYS A C 1
ATOM 3168 O O . LYS A 1 399 ? -6.198 -3.235 -17.178 1.00 96.94 399 LYS A O 1
ATOM 3173 N N . ASN A 1 400 ? -4.227 -3.623 -16.188 1.00 96.94 400 ASN A N 1
ATOM 3174 C CA . ASN A 1 400 ? -3.781 -2.236 -16.199 1.00 96.94 400 ASN A CA 1
ATOM 3175 C C . ASN A 1 400 ? -2.417 -2.136 -16.879 1.00 96.94 400 ASN A C 1
ATOM 3177 O O . ASN A 1 400 ? -1.483 -2.857 -16.523 1.00 96.94 400 ASN A O 1
ATOM 3181 N N . VAL A 1 401 ? -2.303 -1.222 -17.839 1.00 96.88 401 VAL A N 1
ATOM 3182 C CA . VAL A 1 401 ? -1.042 -0.902 -18.508 1.00 96.88 401 VAL A CA 1
ATOM 3183 C C . VAL A 1 401 ? -0.824 0.601 -18.457 1.00 96.88 401 VAL A C 1
ATOM 3185 O O . VAL A 1 401 ? -1.636 1.371 -18.972 1.00 96.88 401 VAL A O 1
ATOM 3188 N N . GLU A 1 402 ? 0.285 1.019 -17.858 1.00 96.69 402 GLU A N 1
ATOM 3189 C CA . GLU A 1 402 ? 0.718 2.414 -17.871 1.00 96.69 402 GLU A CA 1
ATOM 3190 C C . GLU A 1 402 ? 1.969 2.551 -18.739 1.00 96.69 402 GLU A C 1
ATOM 3192 O O . GLU A 1 402 ? 3.033 2.019 -18.415 1.00 96.69 402 GLU A O 1
ATOM 3197 N N . PHE A 1 403 ? 1.825 3.232 -19.876 1.00 95.00 403 PHE A N 1
ATOM 3198 C CA . PHE A 1 403 ? 2.847 3.300 -20.921 1.00 95.00 403 PHE A CA 1
ATOM 3199 C C . PHE A 1 403 ? 3.313 4.747 -21.152 1.00 95.00 403 PHE A C 1
ATOM 3201 O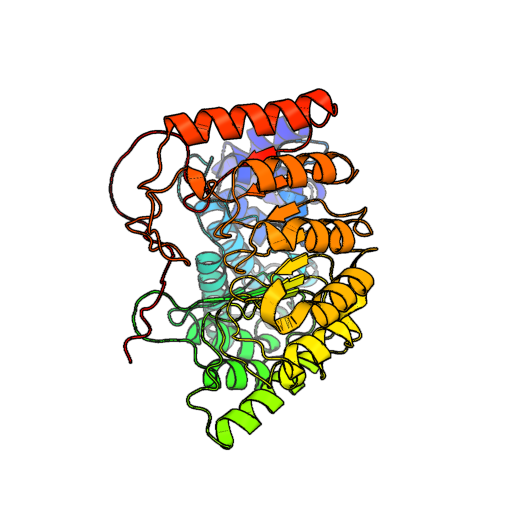 O . PHE A 1 403 ? 2.540 5.681 -20.924 1.00 95.00 403 PHE A O 1
ATOM 3208 N N . PRO A 1 404 ? 4.568 4.964 -21.591 1.00 93.81 404 PRO A N 1
ATOM 3209 C CA . PRO A 1 404 ? 5.109 6.299 -21.809 1.00 93.81 404 PRO A CA 1
ATOM 3210 C C . PRO A 1 404 ? 4.508 6.942 -23.059 1.00 93.81 404 PRO A C 1
ATOM 3212 O O . PRO A 1 404 ? 4.145 6.253 -24.014 1.00 93.81 404 PRO A O 1
ATOM 3215 N N . VAL A 1 405 ? 4.503 8.278 -23.106 1.00 92.50 405 VAL A N 1
ATOM 3216 C CA . VAL A 1 405 ? 4.325 8.976 -24.386 1.00 92.50 405 VAL A CA 1
ATOM 3217 C C . VAL A 1 405 ? 5.435 8.512 -25.336 1.00 92.50 405 VAL A C 1
ATOM 3219 O O . VAL A 1 405 ? 6.610 8.586 -24.957 1.00 92.50 405 VAL A O 1
ATOM 3222 N N . PRO A 1 406 ? 5.095 8.053 -26.556 1.00 93.62 406 PRO A N 1
ATOM 3223 C CA . PRO A 1 406 ? 6.082 7.566 -27.502 1.00 93.62 406 PRO A CA 1
ATOM 3224 C C . PRO A 1 406 ? 7.161 8.616 -27.770 1.00 93.62 406 PRO A C 1
ATOM 3226 O O . PRO A 1 406 ? 6.861 9.791 -27.997 1.00 93.62 406 PRO A O 1
ATOM 3229 N N . ARG A 1 407 ? 8.425 8.194 -27.798 1.00 92.62 407 ARG A N 1
ATOM 3230 C CA . ARG A 1 407 ? 9.589 9.063 -28.017 1.00 92.62 407 ARG A CA 1
ATOM 3231 C C . ARG A 1 407 ? 9.464 9.905 -29.282 1.00 92.62 407 ARG A C 1
ATOM 3233 O O . ARG A 1 407 ? 9.902 11.049 -29.312 1.00 92.62 407 ARG A O 1
ATOM 3240 N N . ASP A 1 408 ? 8.863 9.353 -30.325 1.00 92.94 408 ASP A N 1
ATOM 3241 C CA . ASP A 1 408 ? 8.665 10.022 -31.603 1.00 92.94 408 ASP A CA 1
ATOM 3242 C C . ASP A 1 408 ? 7.556 11.090 -31.579 1.00 92.94 408 ASP A C 1
ATOM 3244 O O . ASP A 1 408 ? 7.406 11.814 -32.563 1.00 92.94 408 ASP A O 1
ATOM 3248 N N . CYS A 1 409 ? 6.795 11.218 -30.487 1.00 92.19 409 CYS A N 1
ATOM 3249 C CA . CYS A 1 409 ? 5.898 12.355 -30.251 1.00 92.19 409 CYS A CA 1
ATOM 3250 C C . CYS A 1 409 ? 6.639 13.581 -29.700 1.00 92.19 409 CYS A C 1
ATOM 3252 O O . CYS A 1 409 ? 6.098 14.684 -29.747 1.00 92.19 409 CYS A O 1
ATOM 3254 N N . TYR A 1 410 ? 7.864 13.420 -29.198 1.00 91.12 410 TYR A N 1
ATOM 3255 C CA . TYR A 1 410 ? 8.682 14.533 -28.725 1.00 91.12 410 TYR A CA 1
ATOM 3256 C C . TYR A 1 410 ? 9.559 15.120 -29.844 1.00 91.12 410 TYR A C 1
ATOM 3258 O O . TYR A 1 410 ? 9.879 14.432 -30.819 1.00 91.12 410 TYR A O 1
ATOM 3266 N N . PRO A 1 411 ? 9.997 16.387 -29.705 1.00 86.88 411 PRO A N 1
ATOM 3267 C CA . PRO A 1 411 ? 10.951 16.998 -30.619 1.00 86.88 411 PRO A CA 1
ATOM 3268 C C . PRO A 1 411 ? 12.270 16.220 -30.720 1.00 86.88 411 PRO A C 1
ATOM 3270 O O . PRO A 1 411 ? 12.760 15.624 -29.756 1.00 86.88 411 PRO A O 1
ATOM 3273 N N . ILE A 1 412 ? 12.887 16.288 -31.900 1.00 81.25 412 ILE A N 1
ATOM 3274 C CA . ILE A 1 412 ? 14.209 15.707 -32.154 1.00 81.25 412 ILE A CA 1
ATOM 3275 C C . ILE A 1 412 ? 15.229 16.376 -31.221 1.00 81.25 412 ILE A C 1
ATOM 3277 O O . ILE A 1 412 ? 15.337 17.600 -31.195 1.00 81.25 412 ILE A O 1
ATOM 3281 N N . GLY A 1 413 ? 15.984 15.569 -30.471 1.00 77.06 413 GLY A N 1
ATOM 3282 C CA . GLY A 1 413 ? 17.008 16.048 -29.535 1.00 77.06 413 GLY A CA 1
ATOM 3283 C C . GLY A 1 413 ? 16.589 16.073 -28.063 1.00 77.06 413 GLY A C 1
ATOM 3284 O O . GLY A 1 413 ? 17.381 16.516 -27.236 1.00 77.06 413 GLY A O 1
ATOM 3285 N N . ILE A 1 414 ? 15.392 15.579 -27.715 1.00 83.75 414 ILE A N 1
ATOM 3286 C CA . ILE A 1 414 ? 15.011 15.389 -26.310 1.00 83.75 414 ILE A CA 1
ATOM 3287 C C . ILE A 1 414 ? 15.984 14.429 -25.603 1.00 83.75 414 ILE A C 1
ATOM 3289 O O . ILE A 1 414 ? 16.325 13.359 -26.123 1.00 83.75 414 ILE A O 1
ATOM 3293 N N . THR A 1 415 ? 16.438 14.817 -24.414 1.00 84.38 415 THR A N 1
ATOM 3294 C CA . THR A 1 415 ? 17.296 13.999 -23.555 1.00 84.38 415 THR A CA 1
ATOM 3295 C C . THR A 1 415 ? 16.449 13.232 -22.552 1.00 84.38 415 THR A C 1
ATOM 3297 O O . THR A 1 415 ? 15.535 13.798 -21.957 1.00 84.38 415 THR A O 1
ATOM 3300 N N . TYR A 1 416 ? 16.771 11.956 -22.355 1.00 82.81 416 TYR A N 1
ATOM 3301 C CA . TYR A 1 416 ? 16.162 11.127 -21.320 1.00 82.81 416 TYR A CA 1
ATOM 3302 C C . TYR A 1 416 ? 17.086 11.042 -20.097 1.00 82.81 416 TYR A C 1
ATOM 3304 O O . TYR A 1 416 ? 18.305 10.976 -20.286 1.00 82.81 416 TYR A O 1
ATOM 3312 N N . PRO A 1 417 ? 16.541 11.001 -18.867 1.00 81.88 417 PRO A N 1
ATOM 3313 C CA . PRO A 1 417 ? 15.120 11.157 -18.517 1.00 81.88 417 PRO A CA 1
ATOM 3314 C C . PRO A 1 417 ? 14.577 12.557 -18.870 1.00 81.88 417 PRO A C 1
ATOM 3316 O O . PRO A 1 417 ? 15.293 13.549 -18.751 1.00 81.88 417 PRO A O 1
ATOM 3319 N N . ILE A 1 418 ? 13.324 12.625 -19.341 1.00 81.69 418 ILE A N 1
ATOM 3320 C CA . ILE A 1 418 ? 12.688 13.881 -19.784 1.00 81.69 418 ILE A CA 1
ATOM 3321 C C . ILE A 1 418 ? 12.383 14.743 -18.562 1.00 81.69 418 ILE A C 1
ATOM 3323 O O . ILE A 1 418 ? 11.708 14.267 -17.654 1.00 81.69 418 ILE A O 1
ATOM 3327 N N . ASP A 1 419 ? 12.831 15.999 -18.543 1.00 81.12 419 ASP A N 1
ATOM 3328 C CA . ASP A 1 419 ? 12.514 16.933 -17.460 1.00 81.12 419 ASP A CA 1
ATOM 3329 C C . ASP A 1 419 ? 11.018 17.309 -17.413 1.00 81.12 419 ASP A C 1
ATOM 3331 O O . ASP A 1 419 ? 10.314 17.290 -18.424 1.00 81.12 419 ASP A O 1
ATOM 3335 N N . ASP A 1 420 ? 10.535 17.714 -16.239 1.00 76.06 420 ASP A N 1
ATOM 3336 C CA . ASP A 1 420 ? 9.111 18.001 -16.010 1.00 76.06 420 ASP A CA 1
ATOM 3337 C C . ASP A 1 420 ? 8.582 19.152 -16.890 1.00 76.06 420 ASP A C 1
ATOM 3339 O O . ASP A 1 420 ? 7.398 19.202 -17.221 1.00 76.06 420 ASP A O 1
ATOM 3343 N N . THR A 1 421 ? 9.450 20.078 -17.315 1.00 78.31 421 THR A N 1
ATOM 3344 C CA . THR A 1 421 ? 9.060 21.209 -18.177 1.00 78.31 421 THR A CA 1
ATOM 3345 C C . THR A 1 421 ? 8.881 20.807 -19.639 1.00 78.31 421 THR A C 1
ATOM 3347 O O . THR A 1 421 ? 8.141 21.467 -20.377 1.00 78.31 421 THR A O 1
ATOM 3350 N N . SER A 1 422 ? 9.556 19.736 -20.049 1.00 82.25 422 SER A N 1
ATOM 3351 C CA . SER A 1 422 ? 9.558 19.164 -21.390 1.00 82.25 422 SER A CA 1
ATOM 3352 C C . SER A 1 422 ? 8.582 17.996 -21.520 1.00 82.25 422 SER A C 1
ATOM 3354 O O . SER A 1 422 ? 8.157 17.698 -22.633 1.00 82.25 422 SER A O 1
ATOM 3356 N N . LEU A 1 423 ? 8.163 17.390 -20.404 1.00 81.62 423 LEU A N 1
ATOM 3357 C CA . LEU A 1 423 ? 7.239 16.254 -20.366 1.00 81.62 423 LEU A CA 1
ATOM 3358 C C . LEU A 1 423 ? 5.897 16.547 -21.056 1.00 81.62 423 LEU A C 1
ATOM 3360 O O . LEU A 1 423 ? 5.357 15.695 -21.747 1.00 81.62 423 LEU A O 1
ATOM 3364 N N . CYS A 1 424 ? 5.386 17.777 -20.954 1.00 82.38 424 CYS A N 1
ATOM 3365 C CA . CYS A 1 424 ? 4.150 18.185 -21.637 1.00 82.38 424 CYS A CA 1
ATOM 3366 C C . CYS A 1 424 ? 4.365 18.675 -23.080 1.00 82.38 424 CYS A C 1
ATOM 3368 O O . CYS A 1 424 ? 3.404 19.038 -23.753 1.00 82.38 424 CYS A O 1
ATOM 3370 N N . ARG A 1 425 ? 5.610 18.751 -23.567 1.00 85.75 425 ARG A N 1
ATOM 3371 C CA . ARG A 1 425 ? 5.957 19.348 -24.872 1.00 85.75 425 ARG A CA 1
ATOM 3372 C C . ARG A 1 425 ? 6.029 18.305 -25.988 1.00 85.75 425 ARG A C 1
ATOM 3374 O O . ARG A 1 425 ? 6.969 18.312 -26.782 1.00 85.75 425 ARG A O 1
ATOM 3381 N N . TYR A 1 426 ? 5.048 17.412 -26.044 1.00 87.62 426 TYR A N 1
ATOM 3382 C CA . TYR A 1 426 ? 4.900 16.440 -27.127 1.00 87.62 426 TYR A CA 1
ATOM 3383 C C . TYR A 1 426 ? 3.785 16.854 -28.099 1.00 87.62 426 TYR A C 1
ATOM 3385 O O . TYR A 1 426 ? 2.905 17.659 -27.783 1.00 87.62 426 TYR A O 1
ATOM 3393 N N . ASP A 1 427 ? 3.821 16.301 -29.306 1.00 91.75 427 ASP A N 1
ATOM 3394 C CA . ASP A 1 427 ? 2.758 16.438 -30.297 1.00 91.75 427 ASP A CA 1
ATOM 3395 C C . ASP A 1 427 ? 1.535 15.614 -29.863 1.00 91.75 427 ASP A C 1
ATOM 3397 O O . ASP A 1 427 ? 1.526 14.383 -29.956 1.00 91.75 427 ASP A O 1
ATOM 3401 N N . HIS A 1 428 ? 0.501 16.309 -29.382 1.00 90.00 428 HIS A N 1
ATOM 3402 C CA . HIS A 1 428 ? -0.714 15.690 -28.851 1.00 90.00 428 HIS A CA 1
ATOM 3403 C C . HIS A 1 428 ? -1.517 14.975 -29.942 1.00 90.00 428 HIS A C 1
ATOM 3405 O O . HIS A 1 428 ? -2.016 13.883 -29.703 1.00 90.00 428 HIS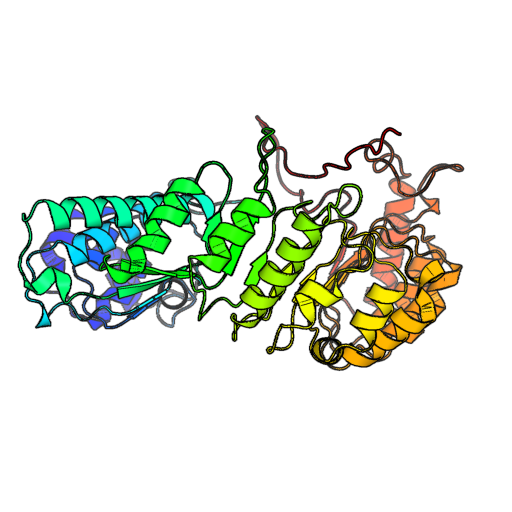 A O 1
ATOM 3411 N N . GLN A 1 429 ? -1.570 15.519 -31.163 1.00 91.19 429 GLN A N 1
ATOM 3412 C CA . GLN A 1 429 ? -2.281 14.880 -32.278 1.00 91.19 429 GLN A CA 1
ATOM 3413 C C . GLN A 1 429 ? -1.570 13.605 -32.730 1.00 91.19 429 GLN A C 1
ATOM 3415 O O . GLN A 1 429 ? -2.191 12.623 -33.141 1.00 91.19 429 GLN A O 1
ATOM 3420 N N . LYS A 1 430 ? -0.235 13.607 -32.703 1.00 92.56 430 LYS A N 1
ATOM 3421 C CA . LYS A 1 430 ? 0.539 12.396 -32.966 1.00 92.56 430 LYS A CA 1
ATOM 3422 C C . LYS A 1 430 ? 0.339 11.360 -31.861 1.00 92.56 430 LYS A C 1
ATOM 3424 O O . LYS A 1 430 ? 0.122 10.198 -32.189 1.00 92.56 430 LYS A O 1
ATOM 3429 N N . TYR A 1 431 ? 0.359 11.776 -30.599 1.00 93.19 431 TYR A N 1
ATOM 3430 C CA . TYR A 1 431 ? 0.101 10.893 -29.466 1.00 93.19 431 TYR A CA 1
ATOM 3431 C C . TYR A 1 431 ? -1.302 10.275 -29.515 1.00 93.19 431 TYR A C 1
ATOM 3433 O O . TYR A 1 431 ? -1.406 9.059 -29.405 1.00 93.19 431 TYR A O 1
ATOM 3441 N N . GLU A 1 432 ? -2.354 11.067 -29.743 1.00 92.25 432 GLU A N 1
ATOM 3442 C CA . GLU A 1 432 ? -3.740 10.580 -29.829 1.00 92.25 432 GLU A CA 1
ATOM 3443 C C . GLU A 1 432 ? -3.884 9.490 -30.892 1.00 92.25 432 GLU A C 1
ATOM 3445 O O . GLU A 1 432 ? -4.414 8.422 -30.601 1.00 92.25 432 GLU A O 1
ATOM 3450 N N . ARG A 1 433 ? -3.307 9.694 -32.085 1.00 94.19 433 ARG A N 1
ATOM 3451 C CA . ARG A 1 433 ? -3.293 8.665 -33.139 1.00 94.19 433 ARG A CA 1
ATOM 3452 C C . ARG A 1 433 ? -2.604 7.379 -32.693 1.00 94.19 433 ARG A C 1
ATOM 3454 O O . ARG A 1 433 ? -3.112 6.296 -32.954 1.00 94.19 433 ARG A O 1
ATOM 3461 N N . VAL A 1 434 ? -1.458 7.479 -32.016 1.00 94.06 434 VAL A N 1
ATOM 3462 C CA . VAL A 1 434 ? -0.759 6.289 -31.508 1.00 94.06 434 VAL A CA 1
ATOM 3463 C C . VAL A 1 434 ? -1.581 5.608 -30.413 1.00 94.06 434 VAL A C 1
ATOM 3465 O O . VAL A 1 434 ? -1.706 4.390 -30.423 1.00 94.06 434 VAL A O 1
ATOM 3468 N N . ALA A 1 435 ? -2.175 6.365 -29.492 1.00 92.88 435 ALA A N 1
ATOM 3469 C CA . ALA A 1 435 ? -3.018 5.824 -28.432 1.00 92.88 435 ALA A CA 1
ATOM 3470 C C . ALA A 1 435 ? -4.257 5.105 -28.996 1.00 92.88 435 ALA A C 1
ATOM 3472 O O . ALA A 1 435 ? -4.588 4.010 -28.541 1.00 92.88 435 ALA A O 1
ATOM 3473 N N . GLU A 1 436 ? -4.905 5.666 -30.022 1.00 93.75 436 GLU A N 1
ATOM 3474 C CA . GLU A 1 436 ? -5.985 5.008 -30.766 1.00 93.75 436 GLU A CA 1
ATOM 3475 C C . GLU A 1 436 ? -5.514 3.696 -31.400 1.00 93.75 436 GLU A C 1
ATOM 3477 O O . GLU A 1 436 ? -6.171 2.671 -31.240 1.00 93.75 436 GLU A O 1
ATOM 3482 N N . GLU A 1 437 ? -4.354 3.685 -32.061 1.00 95.50 437 GLU A N 1
ATOM 3483 C CA . GLU A 1 437 ? -3.784 2.467 -32.645 1.00 95.50 437 GLU A CA 1
ATOM 3484 C C . GLU A 1 437 ? -3.481 1.391 -31.589 1.00 95.50 437 GLU A C 1
ATOM 3486 O O . GLU A 1 437 ? -3.752 0.214 -31.822 1.00 95.50 437 GLU A O 1
ATOM 3491 N N . LEU A 1 438 ? -2.952 1.769 -30.421 1.00 94.81 438 LEU A N 1
ATOM 3492 C CA . LEU A 1 438 ? -2.701 0.834 -29.318 1.00 94.81 438 LEU A CA 1
ATOM 3493 C C . LEU A 1 438 ? -4.010 0.256 -28.758 1.00 94.81 438 LEU A C 1
ATOM 3495 O O . LEU A 1 438 ? -4.096 -0.947 -28.513 1.00 94.81 438 LEU A O 1
ATOM 3499 N N . ASN A 1 439 ? -5.051 1.081 -28.622 1.00 94.00 439 ASN A N 1
ATOM 3500 C CA . ASN A 1 439 ? -6.381 0.622 -28.219 1.00 94.00 439 ASN A CA 1
ATOM 3501 C C . ASN A 1 439 ? -7.021 -0.291 -29.274 1.00 94.00 439 ASN A C 1
ATOM 3503 O O . ASN A 1 439 ? -7.671 -1.274 -28.921 1.00 94.00 439 ASN A O 1
ATOM 3507 N N . LEU A 1 440 ? -6.809 -0.021 -30.565 1.00 95.44 440 LEU A N 1
ATOM 3508 C CA . LEU A 1 440 ? -7.263 -0.898 -31.644 1.00 95.44 440 LEU A CA 1
ATOM 3509 C C . LEU A 1 440 ? -6.584 -2.272 -31.590 1.00 95.44 440 LEU A C 1
ATOM 3511 O O . LEU A 1 440 ? -7.259 -3.269 -31.835 1.00 95.44 440 LEU A O 1
ATOM 3515 N N . ILE A 1 441 ? -5.295 -2.349 -31.236 1.00 96.69 441 ILE A N 1
ATOM 3516 C CA . ILE A 1 441 ? -4.598 -3.632 -31.026 1.00 96.69 441 ILE A CA 1
ATOM 3517 C C . ILE A 1 441 ? -5.279 -4.435 -29.908 1.00 96.69 441 ILE A C 1
ATOM 3519 O O . ILE A 1 441 ? -5.580 -5.613 -30.100 1.00 96.69 441 ILE A O 1
ATOM 3523 N N . LEU A 1 442 ? -5.584 -3.794 -28.773 1.00 94.94 442 LEU A N 1
ATOM 3524 C CA . LEU A 1 442 ? -6.303 -4.439 -27.666 1.00 94.94 442 LEU A CA 1
ATOM 3525 C C . LEU A 1 442 ? -7.696 -4.913 -28.101 1.00 94.94 442 LEU A C 1
ATOM 3527 O O . LEU A 1 442 ? -8.073 -6.054 -27.836 1.00 94.94 442 LEU A O 1
ATOM 3531 N N . LEU A 1 443 ? -8.442 -4.069 -28.818 1.00 94.50 443 LEU A N 1
ATOM 3532 C CA . LEU A 1 443 ? -9.778 -4.395 -29.317 1.00 94.50 443 LEU A CA 1
ATOM 3533 C C . LEU A 1 443 ? -9.752 -5.591 -30.281 1.00 94.50 443 LEU A C 1
ATOM 3535 O O . LEU A 1 443 ? -10.550 -6.513 -30.140 1.00 94.50 443 LEU A O 1
ATOM 3539 N N . GLN A 1 444 ? -8.811 -5.616 -31.229 1.00 95.75 444 GLN A N 1
ATOM 3540 C CA . GLN A 1 444 ? -8.648 -6.718 -32.186 1.00 95.75 444 GLN A CA 1
ATOM 3541 C C . GLN A 1 444 ? -8.296 -8.046 -31.504 1.00 95.75 444 GLN A C 1
ATOM 3543 O O . GLN A 1 444 ? -8.670 -9.109 -31.999 1.00 95.75 444 GLN A O 1
ATOM 3548 N N . ALA A 1 445 ? -7.614 -7.990 -30.360 1.00 94.75 445 ALA A N 1
ATOM 3549 C CA . ALA A 1 445 ? -7.303 -9.152 -29.537 1.00 94.75 445 ALA A CA 1
ATOM 3550 C C . ALA A 1 445 ? -8.421 -9.533 -28.541 1.00 94.75 445 ALA A C 1
ATOM 3552 O O . ALA A 1 445 ? -8.233 -10.457 -27.751 1.00 94.75 445 ALA A O 1
ATOM 3553 N N . ASN A 1 446 ? -9.579 -8.857 -28.569 1.00 94.44 446 ASN A N 1
ATOM 3554 C CA . ASN A 1 446 ? -10.672 -8.992 -27.594 1.00 94.44 446 ASN A CA 1
ATOM 3555 C C . ASN A 1 446 ? -10.237 -8.720 -26.139 1.00 94.44 446 ASN A C 1
ATOM 3557 O O . ASN A 1 446 ? -10.690 -9.388 -25.210 1.00 94.44 446 ASN A O 1
ATOM 3561 N N . ARG A 1 447 ? -9.341 -7.747 -25.942 1.00 94.62 447 ARG A N 1
ATOM 3562 C CA . ARG A 1 447 ? -8.782 -7.342 -24.641 1.00 94.62 447 ARG A CA 1
ATOM 3563 C C . ARG A 1 447 ? -9.323 -6.000 -24.151 1.00 94.62 447 ARG A C 1
ATOM 3565 O O . ARG A 1 447 ? -8.582 -5.159 -23.651 1.00 94.62 447 ARG A O 1
ATOM 3572 N N . GLU A 1 448 ? -10.633 -5.798 -24.279 1.00 91.19 448 GLU A N 1
ATOM 3573 C CA . GLU A 1 448 ? -11.332 -4.609 -23.753 1.00 91.19 448 GLU A CA 1
ATOM 3574 C C . GLU A 1 448 ? -11.297 -4.531 -22.213 1.00 91.19 448 GLU A C 1
ATOM 3576 O O . GLU A 1 448 ? -11.573 -3.486 -21.629 1.00 91.19 448 GLU A O 1
ATOM 3581 N N . ASP A 1 449 ? -10.938 -5.632 -21.546 1.00 92.88 449 ASP A N 1
ATOM 3582 C CA . ASP A 1 449 ? -10.697 -5.705 -20.105 1.00 92.88 449 ASP A CA 1
ATOM 3583 C C . ASP A 1 449 ? -9.412 -4.982 -19.662 1.00 92.88 449 ASP A C 1
ATOM 3585 O O . ASP A 1 449 ? -9.260 -4.691 -18.472 1.00 92.88 449 ASP A O 1
ATOM 3589 N N . VAL A 1 450 ? -8.499 -4.684 -20.596 1.00 95.00 450 VAL A N 1
ATOM 3590 C CA . VAL A 1 450 ? -7.226 -4.011 -20.319 1.00 95.00 450 VAL A CA 1
ATOM 3591 C C . VAL A 1 450 ? -7.385 -2.496 -20.416 1.00 95.00 450 VAL A C 1
ATOM 3593 O O . VAL A 1 450 ? -7.590 -1.930 -21.487 1.00 95.00 450 VAL A O 1
ATOM 3596 N N . LYS A 1 451 ? -7.198 -1.809 -19.291 1.00 94.44 451 LYS A N 1
ATOM 3597 C CA . LYS A 1 451 ? -7.108 -0.355 -19.214 1.00 94.44 451 LYS A CA 1
ATOM 3598 C C . LYS A 1 451 ? -5.681 0.105 -19.517 1.00 94.44 451 LYS A C 1
ATOM 3600 O O . LYS A 1 451 ? -4.793 0.002 -18.669 1.00 94.44 451 LYS A O 1
ATOM 3605 N N . ALA A 1 452 ? -5.478 0.654 -20.710 1.00 93.44 452 ALA A N 1
ATOM 3606 C CA . ALA A 1 452 ? -4.245 1.336 -21.087 1.00 93.44 452 ALA A CA 1
ATOM 3607 C C . ALA A 1 452 ? -4.339 2.838 -20.780 1.00 93.44 452 ALA A C 1
ATOM 3609 O O . ALA A 1 452 ? -5.344 3.482 -21.082 1.00 93.44 452 ALA A O 1
ATOM 3610 N N . SER A 1 453 ? -3.301 3.410 -20.173 1.00 92.12 453 SER A N 1
ATOM 3611 C CA . SER A 1 453 ? -3.247 4.848 -19.891 1.00 92.12 453 SER A CA 1
ATOM 3612 C C . SER A 1 453 ? -1.821 5.392 -19.882 1.00 92.12 453 SER A C 1
ATOM 3614 O O . SER A 1 453 ? -0.861 4.653 -19.679 1.00 92.12 453 SER A O 1
ATOM 3616 N N . THR A 1 454 ? -1.691 6.702 -20.075 1.00 87.44 454 THR A N 1
ATOM 3617 C CA . THR A 1 454 ? -0.421 7.430 -19.963 1.00 87.44 454 THR A CA 1
ATOM 3618 C C . THR A 1 454 ? -0.613 8.569 -18.972 1.00 87.44 454 THR A C 1
ATOM 3620 O O . THR A 1 454 ? -0.881 9.703 -19.376 1.00 87.44 454 THR A O 1
ATOM 3623 N N . PRO A 1 455 ? -0.551 8.289 -17.659 1.00 80.62 455 PRO A N 1
ATOM 3624 C CA . PRO A 1 455 ? -0.630 9.343 -16.666 1.00 80.62 455 PRO A CA 1
ATOM 3625 C C . PRO A 1 455 ? 0.665 10.162 -16.739 1.00 80.62 455 PRO A C 1
ATOM 3627 O O . PRO A 1 455 ? 1.701 9.774 -16.212 1.00 80.62 455 PRO A O 1
ATOM 3630 N N . LEU A 1 456 ? 0.615 11.291 -17.449 1.00 61.59 456 LEU A N 1
ATOM 3631 C CA . LEU A 1 456 ? 1.725 12.252 -17.551 1.00 61.59 456 LEU A CA 1
ATOM 3632 C C . LEU A 1 456 ? 2.080 12.865 -16.198 1.00 61.59 456 LEU A C 1
ATOM 3634 O O . LEU A 1 456 ? 3.229 13.190 -15.923 1.00 61.59 456 LEU A O 1
ATOM 3638 N N . PHE A 1 457 ? 1.067 12.978 -15.354 1.00 53.22 457 PHE A N 1
ATOM 3639 C CA . PHE A 1 457 ? 1.170 13.213 -13.931 1.00 53.22 457 PHE A CA 1
ATOM 3640 C C . PHE A 1 457 ? 0.323 12.123 -13.283 1.00 53.22 457 PHE A C 1
ATOM 3642 O O . PHE A 1 457 ? -0.756 11.814 -13.799 1.00 53.22 457 PHE A O 1
ATOM 3649 N N . GLY A 1 458 ? 0.808 11.505 -12.203 1.00 36.22 458 GLY A N 1
ATOM 3650 C CA . GLY A 1 458 ? 0.037 10.502 -11.466 1.00 36.22 458 GLY A CA 1
ATOM 3651 C C . GLY A 1 458 ? -1.378 11.027 -11.207 1.00 36.22 458 GLY A C 1
ATOM 3652 O O . GLY A 1 458 ? -1.521 12.078 -10.598 1.00 36.22 458 GLY A O 1
ATOM 3653 N N . ILE A 1 459 ? -2.376 10.349 -11.782 1.00 29.08 459 ILE A N 1
ATOM 3654 C CA . ILE A 1 459 ? -3.829 10.574 -11.686 1.00 29.08 459 ILE A CA 1
ATOM 3655 C C . ILE A 1 459 ? -4.222 11.990 -11.224 1.00 29.08 459 ILE A C 1
ATOM 3657 O O . ILE A 1 459 ? -4.436 12.245 -10.044 1.00 29.08 459 ILE A O 1
ATOM 3661 N N . MET A 1 460 ? -4.438 12.894 -12.175 1.00 29.47 460 MET A N 1
ATOM 3662 C CA . MET A 1 460 ? -5.337 14.023 -11.958 1.00 29.47 460 MET A CA 1
ATOM 3663 C C . MET A 1 460 ? -6.162 14.227 -13.223 1.00 29.47 460 MET A C 1
ATOM 3665 O O . MET A 1 460 ? -5.740 14.934 -14.126 1.00 29.47 460 MET A O 1
ATOM 3669 N N . GLU A 1 461 ? -7.338 13.605 -13.307 1.00 26.84 461 GLU A N 1
ATOM 3670 C CA . GLU A 1 461 ? -8.341 14.014 -14.294 1.00 26.84 461 GLU A CA 1
ATOM 3671 C C . GLU A 1 461 ? -9.759 13.626 -13.854 1.00 26.84 461 GLU A C 1
ATOM 3673 O O . GLU A 1 461 ? -10.177 12.476 -13.958 1.00 26.84 461 GLU A O 1
ATOM 3678 N N . ALA A 1 462 ? -10.492 14.603 -13.306 1.00 24.22 462 ALA A N 1
ATOM 3679 C CA . ALA A 1 462 ? -11.735 15.117 -13.891 1.00 24.22 462 ALA A CA 1
ATOM 3680 C C . ALA A 1 462 ? -12.383 16.179 -12.972 1.00 24.22 462 ALA A C 1
ATOM 3682 O O . ALA A 1 462 ? -12.616 15.947 -11.790 1.00 24.22 462 ALA A O 1
ATOM 3683 N N . VAL A 1 463 ? -12.791 17.287 -13.604 1.00 23.88 463 VAL A N 1
ATOM 3684 C CA . VAL A 1 463 ? -13.731 18.337 -13.155 1.00 23.88 463 VAL A CA 1
ATOM 3685 C C . VAL A 1 463 ? -13.144 19.551 -12.408 1.00 23.88 463 VAL A C 1
ATOM 3687 O O . VAL A 1 463 ? -12.889 19.519 -11.214 1.00 23.88 463 VAL A O 1
ATOM 3690 N N . ALA A 1 464 ? -13.051 20.647 -13.178 1.00 24.89 464 ALA A N 1
ATOM 3691 C CA . ALA A 1 464 ? -13.137 22.072 -12.822 1.00 24.89 464 ALA A CA 1
ATOM 3692 C C . ALA A 1 464 ? -12.357 22.593 -11.588 1.00 24.89 464 ALA A C 1
ATOM 3694 O O . ALA A 1 464 ? -12.672 22.288 -10.443 1.00 24.89 464 ALA A O 1
ATOM 3695 N N . GLN A 1 465 ? -11.417 23.518 -11.843 1.00 26.64 465 GLN A N 1
ATOM 3696 C CA . GLN A 1 465 ? -10.869 24.492 -10.869 1.00 26.64 465 GLN A CA 1
ATOM 3697 C C . GLN A 1 465 ? -11.977 25.119 -9.982 1.00 26.64 465 GLN A C 1
ATOM 3699 O O . GLN A 1 465 ? -13.097 25.226 -10.494 1.00 26.64 465 GLN A O 1
ATOM 3704 N N . PRO A 1 466 ? -11.731 25.661 -8.752 1.00 30.38 466 PRO A N 1
ATOM 3705 C CA . PRO A 1 466 ? -10.492 26.283 -8.209 1.00 30.38 466 PRO A CA 1
ATOM 3706 C C . PRO A 1 466 ? -10.298 26.034 -6.667 1.00 30.38 466 PRO A C 1
ATOM 3708 O O . PRO A 1 466 ? -10.850 25.070 -6.147 1.00 30.38 466 PRO A O 1
ATOM 3711 N N . PRO A 1 467 ? -9.690 26.945 -5.864 1.00 32.00 467 PRO A N 1
ATOM 3712 C CA . PRO A 1 467 ? -8.299 27.401 -5.802 1.00 32.00 467 PRO A CA 1
ATOM 3713 C C . PRO A 1 467 ? -7.544 26.855 -4.556 1.00 32.00 467 PRO A C 1
ATOM 3715 O O . PRO A 1 467 ? -8.145 26.500 -3.547 1.00 32.00 467 PRO A O 1
ATOM 3718 N N . TYR A 1 468 ? -6.211 26.934 -4.609 1.00 22.72 468 TYR A N 1
ATOM 3719 C CA . TYR A 1 468 ? -5.194 26.661 -3.570 1.00 22.72 468 TYR A CA 1
ATOM 3720 C C . TYR A 1 468 ? -4.588 25.247 -3.506 1.00 22.72 468 TYR A C 1
ATOM 3722 O O . TYR A 1 468 ? -5.274 24.251 -3.714 1.00 22.72 468 TYR A O 1
ATOM 3730 N N . PRO A 1 469 ? -3.259 25.161 -3.280 1.00 26.12 469 PRO A N 1
ATOM 3731 C CA . PRO A 1 469 ? -2.438 24.105 -3.844 1.00 26.12 469 PRO A CA 1
ATOM 3732 C C . PRO A 1 469 ? -2.150 23.010 -2.815 1.00 26.12 469 PRO A C 1
ATOM 3734 O O . PRO A 1 469 ? -1.399 23.218 -1.862 1.00 26.12 469 PRO A O 1
ATOM 3737 N N . CYS A 1 470 ? -2.677 21.812 -3.049 1.00 22.28 470 CYS A N 1
ATOM 3738 C CA . CYS A 1 470 ? -2.064 20.588 -2.544 1.00 22.28 470 CYS A CA 1
ATOM 3739 C C . CYS A 1 470 ? -0.957 20.190 -3.524 1.00 22.28 470 CYS A C 1
ATOM 3741 O O . CYS A 1 470 ? -1.189 19.478 -4.494 1.00 22.28 470 CYS A O 1
ATOM 3743 N N . ALA A 1 471 ? 0.241 20.728 -3.301 1.00 25.91 471 ALA A N 1
ATOM 3744 C CA . ALA A 1 471 ? 1.441 20.314 -4.010 1.00 25.91 471 ALA A CA 1
ATOM 3745 C C . ALA A 1 471 ? 2.000 19.038 -3.362 1.00 25.91 471 ALA A C 1
ATOM 3747 O O . ALA A 1 471 ? 2.503 19.059 -2.239 1.00 25.91 471 ALA A O 1
ATOM 3748 N N . SER A 1 472 ? 1.901 17.940 -4.097 1.00 26.33 472 SER A N 1
ATOM 3749 C CA . SER A 1 472 ? 2.526 16.641 -3.846 1.00 26.33 472 SER A CA 1
ATOM 3750 C C . SER A 1 472 ? 2.658 15.948 -5.199 1.00 26.33 472 SER A C 1
ATOM 3752 O O . SER A 1 472 ? 1.703 15.974 -5.959 1.00 26.33 472 SER A O 1
ATOM 3754 N N . PHE A 1 473 ? 3.736 15.286 -5.596 1.00 28.72 473 PHE A N 1
ATOM 3755 C CA . PHE A 1 473 ? 5.100 15.155 -5.097 1.00 28.72 473 PHE A CA 1
ATOM 3756 C C . PHE A 1 473 ? 5.868 14.574 -6.303 1.00 28.72 473 PHE A C 1
ATOM 3758 O O . PHE A 1 473 ? 5.783 13.384 -6.566 1.00 28.72 473 PHE A O 1
ATOM 3765 N N . PHE A 1 474 ? 6.594 15.404 -7.051 1.00 25.64 474 PHE A N 1
ATOM 3766 C CA . PHE A 1 474 ? 7.717 14.975 -7.892 1.00 25.64 474 PHE A CA 1
ATOM 3767 C C . PHE A 1 474 ? 8.885 15.883 -7.513 1.00 25.64 474 PHE A C 1
ATOM 3769 O O . PHE A 1 474 ? 9.193 16.875 -8.161 1.00 25.64 474 PHE A O 1
ATOM 3776 N N . CYS A 1 475 ? 9.519 15.590 -6.378 1.00 24.91 475 CYS A N 1
ATOM 3777 C CA . CYS A 1 475 ? 10.813 16.184 -6.072 1.00 24.91 475 CYS A CA 1
ATOM 3778 C C . CYS A 1 475 ? 11.887 15.369 -6.798 1.00 24.91 475 CYS A C 1
ATOM 3780 O O . CYS A 1 475 ? 12.640 14.617 -6.174 1.00 24.91 475 CYS A O 1
ATOM 3782 N N . ARG A 1 476 ? 11.994 15.557 -8.122 1.00 31.62 476 ARG A N 1
ATOM 3783 C CA . ARG A 1 476 ? 13.250 15.335 -8.850 1.00 31.62 476 ARG A CA 1
ATOM 3784 C C . ARG A 1 476 ? 14.254 16.360 -8.329 1.00 31.62 476 ARG A C 1
ATOM 3786 O O . ARG A 1 476 ? 14.407 17.465 -8.838 1.00 31.62 476 ARG A O 1
ATOM 3793 N N . GLY A 1 477 ? 14.869 16.016 -7.201 1.00 25.64 477 GLY A N 1
ATOM 3794 C CA . GLY A 1 477 ? 15.952 16.789 -6.621 1.00 25.64 477 GLY A CA 1
ATOM 3795 C C . GLY A 1 477 ? 17.125 16.766 -7.584 1.00 25.64 477 GLY A C 1
ATOM 3796 O O . GLY A 1 477 ? 17.732 15.715 -7.780 1.00 25.64 477 GLY A O 1
ATOM 3797 N N . LYS A 1 478 ? 17.409 17.929 -8.170 1.00 25.20 478 LYS A N 1
ATOM 3798 C CA . LYS A 1 478 ? 18.659 18.245 -8.854 1.00 25.20 478 LYS A CA 1
ATOM 3799 C C . LYS A 1 478 ? 19.835 17.667 -8.063 1.00 25.20 478 LYS A C 1
ATOM 3801 O O . LYS A 1 478 ? 20.073 18.061 -6.923 1.00 25.20 478 LYS A O 1
ATOM 3806 N N . CYS A 1 479 ? 20.550 16.725 -8.666 1.00 23.06 479 CYS A N 1
ATOM 3807 C CA . CYS A 1 479 ? 21.953 16.520 -8.345 1.00 23.06 479 CYS A CA 1
ATOM 3808 C C . CYS A 1 479 ? 22.707 17.666 -9.027 1.00 23.06 479 CYS A C 1
ATOM 3810 O O . CYS A 1 479 ? 23.084 17.533 -10.187 1.00 23.06 479 CYS A O 1
ATOM 3812 N N . ASP A 1 480 ? 22.854 18.798 -8.343 1.00 24.98 480 ASP A N 1
ATOM 3813 C CA . ASP A 1 480 ? 23.918 19.741 -8.681 1.00 24.98 480 ASP A CA 1
ATOM 3814 C C . ASP A 1 480 ? 25.199 19.227 -7.996 1.00 24.98 480 ASP A C 1
ATOM 3816 O O . ASP A 1 480 ? 25.161 18.900 -6.810 1.00 24.98 480 ASP A O 1
ATOM 3820 N N . ASN A 1 481 ? 26.248 19.072 -8.816 1.00 27.14 481 ASN A N 1
ATOM 3821 C CA . ASN A 1 481 ? 27.625 18.599 -8.571 1.00 27.14 481 ASN A CA 1
ATOM 3822 C C . ASN A 1 481 ? 28.120 18.403 -7.130 1.00 27.14 481 ASN A C 1
ATOM 3824 O O . ASN A 1 481 ? 28.071 19.367 -6.332 1.00 27.14 481 ASN A O 1
#

Radius of gyration: 25.67 Å; Cα contacts (8 Å, |Δi|>4): 838; chains: 1; bounding box: 68×45×74 Å

Nearest PDB structures (foldseek):
  4per-assembly1_A  TM=5.517E-01  e=1.984E-07  Gallus gallus
  3un9-assembly1_A  TM=7.852E-01  e=2.730E-04  Homo sapiens
  7wbt-assembly1_B  TM=4.204E-01  e=1.364E-07  Bos taurus
  4r6g-assembly1_A  TM=3.607E-01  e=1.291E-05  synthetic construct
  1pgv-assembly1_A  TM=6.421E-01  e=8.858E-03  Caenorhabditis elegans

Mean predicted aligned error: 7.92 Å

Solvent-accessible surface area (backbone atoms only — not comparable to full-atom values): 25491 Å² total; per-residue (Å²): 118,71,33,72,70,42,52,51,30,36,59,46,43,71,40,48,72,63,33,60,75,44,51,90,78,56,62,70,86,46,50,57,54,39,45,38,32,19,55,76,70,58,33,26,70,46,35,16,55,50,42,37,61,43,66,44,50,66,45,46,44,29,73,46,26,29,62,41,93,41,39,59,67,61,45,28,50,53,41,39,33,60,41,54,49,23,39,55,52,10,49,53,43,37,61,69,48,86,71,58,66,90,64,63,43,50,36,40,36,35,52,62,44,55,38,81,59,94,74,66,88,52,92,84,65,44,74,44,46,52,48,54,48,35,49,50,52,24,49,51,42,47,52,50,45,54,50,58,71,68,66,81,59,63,80,63,49,76,72,44,58,27,42,33,36,32,51,40,40,40,33,70,94,43,38,70,53,44,52,55,32,58,69,42,26,91,77,28,42,64,22,78,39,49,33,30,43,36,36,47,58,64,95,69,94,56,68,65,44,54,67,57,53,41,55,46,52,74,70,45,88,49,76,61,21,30,33,42,33,50,28,67,48,39,43,54,57,94,74,62,48,77,64,53,54,49,51,46,41,50,44,8,51,48,52,28,65,26,66,46,33,25,31,43,33,42,34,44,14,34,39,58,71,42,53,58,47,47,52,65,46,43,79,38,61,34,29,32,42,33,48,21,43,15,59,72,38,74,64,29,45,48,46,50,40,69,37,82,34,25,57,46,26,29,28,42,31,52,18,54,35,54,42,75,83,77,36,45,72,42,52,41,46,27,38,62,45,11,13,86,48,20,27,35,40,35,43,28,44,16,70,47,35,56,90,41,47,67,57,50,51,64,42,49,65,63,27,55,47,28,26,34,44,32,35,34,64,19,58,26,34,59,71,42,48,49,55,51,52,60,54,55,65,70,36,82,45,45,34,40,36,35,43,39,76,35,45,76,32,39,62,92,84,74,60,82,77,66,50,82,86,54,64,79,59,46,43,60,71,56,42,52,54,50,53,51,53,49,51,47,54,31,50,76,66,72,36,77,74,44,49,73,46,62,68,90,54,83,84,80,87,86,82,79,88,87,85,84,85,87,85,77,84,82,82,80,71,78,84,73,133

InterPro domains:
  IPR032675 Leucine-rich repeat domain superfamily [G3DSA:3.80.10.10] (158-403)
  IPR050694 LRRC14/PRAME [PTHR14224] (2-454)
  IPR060377 PRAME-like, C-terminal LRR domain [PF27089] (244-411)

Foldseek 3Di:
DADPLLVVLLVLVVDVVNNLVCVVVDDLVCLLSNLQSCVQVLVLSNLLSSLLQRQEQEAALLVSQDADPRHGDRCLQAQDPSNLLSNLNSPLNNLQPPDDLVSSNYAEYENANRDYDPFHPDPVRDGCDQANSLQSNLVSQVVSLVVVVVVPGDPCSQVQAHEYEGAHEDEPVCLVSNLVSQLCQNRGSYRYAHQAYAYEYPPPDDGCELVSLLVSLVRGDRANHAYYHDYAQNADPVPDDPVVVVSLLSSLLSQLNRQNHAYYAHANHQQELNVCSNPVSHPHAHQHYHCANNVYAPNRLQCLLPPPNLQRHQEYEHEPALCVPHPLPSLLSSLVNPLVRHAYYAHELNQDELVCLVSVLVSNVSNLNHAYYAYEQHAYALVSLLVNLLSVLVNPNHQEYAYYQHNVQADPPQDPSHDLVRLPVGNVVVSVVSVVSSVVSCVVSVNPNHDYDHCSDPDDDDDDDDDDDPDDDDCPPDPDD